Protein AF-A0A924KKC7-F1 (afdb_monomer)

Secondary structure (DSSP, 8-state):
-TTSHHHHHHHTTS------TTSTTHHHHHHHHT--SSS-EEEE-TTS-EEEEE-SSS-HHHHHHHHHHHHH-SS-HHHHHHHHH-SSHHHHHT--HHHHHHHHTS-GGGSTTSSS-GGGHHHHHHHHHHHS-TTSHHHHHHHHHHHHHHHHHHT-S---HHHHHHHHHHHHH-HHHHHHTHHHHHHSHHHHHHHHS-TT-HHHHHHHHHHHHHHHHHHH-TTS-HHHHHHHHHHHHHGGGTTSPPPTTSPPPHHHHHHHHHHHHHHHHH---HHHHHHHHHHHHHHHHHTT-HHHHHHHHHHHGGG-SSTHHHHHHHHHHHHHTT-HHHHHHHHHHHHHT--SHHHHHHHHHHHHHHHHHH-TT-HHHHHHHHHHHHHT---SGGGGSHHHHHHHHHHHHHHHHHHHHHT-HHHHHHHHHHHHHHHTTS-TT-HHHHHHHTSS--TT---

Sequence (451 aa):
MFNRPDFIEKSKAFVPVYLDGDTPGAQKLGAQFKVRGYPTTILFKPDGTELTRLPGEVDAVQYMQLLTQGLASTQPIKETLIRALAQDPGVAAALNEAAWRMLAFYSWEIDEGQLVPKKELASTLQQLAQKCPAQFQEPAARLMLKAASLTAQEKAPGLDKGRALAEVQNVLADTGRSRQNADMVSYSGNDIIGILTDKGSPARSALLASWQTALDRLAADASLSQGDRLAAVQAKANLREIDGPLDPKAAHEPALVAVVREAANRADKTITDKYERQSVIPNAAHMLSGVGLLDESDAMLKAELPKSVSPYYHMLVLASNAKKRGDAAASLDWAEKAYAGSVGPATRMQWGSGYVAKLVELSPKDNARIEKAAAQVIGELEAAPETFYERNRRSLEKMGKQLGTWSQKNQQAPVLKKLTVQMDAVCAKLPEKDAAREACEGVFPKAGKKA

Solvent-accessible surface area (backbone atoms only — not comparable to full-atom values): 24442 Å² total; per-residue (Å²): 108,80,87,36,70,69,46,51,60,55,46,75,78,56,84,89,81,88,81,56,68,50,45,92,54,29,28,42,50,24,60,75,71,34,50,84,55,82,74,72,46,75,44,61,45,97,88,67,50,66,33,48,43,51,43,65,70,49,56,68,70,60,38,54,52,50,51,52,52,58,73,66,50,90,62,36,48,67,59,54,49,52,36,55,66,40,84,54,63,69,56,31,66,69,56,51,63,68,59,46,36,53,62,40,50,38,35,70,92,48,35,74,42,74,88,47,51,70,93,48,39,35,61,48,32,45,49,48,29,69,62,41,56,78,86,39,51,66,34,26,48,43,19,37,52,52,18,42,26,40,20,41,76,70,66,50,78,90,74,60,46,68,63,44,44,52,50,51,52,55,32,47,72,34,69,67,52,34,59,76,37,44,46,55,62,32,73,33,46,62,34,35,53,52,66,56,30,57,84,93,35,72,64,32,55,53,50,48,54,42,50,46,54,41,27,54,51,47,43,65,40,80,90,50,52,73,58,57,19,47,39,14,49,45,33,54,63,54,55,72,38,64,86,42,82,69,62,91,83,59,81,67,60,66,71,59,45,48,52,48,50,50,53,31,52,47,51,66,73,67,56,78,55,59,68,59,38,62,64,38,50,49,53,34,28,48,46,27,45,74,55,72,35,44,67,63,18,44,50,54,39,62,71,39,43,91,70,41,86,63,39,27,61,34,27,46,51,47,12,51,47,26,45,75,73,68,35,51,66,56,16,50,52,28,27,48,51,17,27,70,65,40,68,45,67,42,48,28,42,45,37,34,34,50,35,38,51,48,38,54,71,69,42,64,81,46,57,67,61,43,48,50,49,48,47,48,50,57,69,68,57,64,62,47,61,43,56,42,22,58,71,35,32,55,30,46,41,52,38,25,52,50,51,51,54,48,21,68,76,66,72,33,57,71,58,53,51,52,50,43,54,57,46,48,63,41,31,68,63,32,60,91,89,38,71,30,27,56,50,48,63,59,26,43,81,60,91,86,63,83,132

Radius of gyration: 23.86 Å; Cα contacts (8 Å, |Δi|>4): 576; chains: 1; bounding box: 61×54×62 Å

Structure (mmCIF, N/CA/C/O backbone):
data_AF-A0A924KKC7-F1
#
_entry.id   AF-A0A924KKC7-F1
#
loop_
_atom_site.group_PDB
_atom_site.id
_atom_site.type_symbol
_atom_site.label_atom_id
_atom_site.label_alt_id
_atom_site.label_comp_id
_atom_site.label_asym_id
_atom_site.label_entity_id
_atom_site.label_seq_id
_atom_site.pdbx_PDB_ins_code
_atom_site.Cartn_x
_atom_site.Cartn_y
_atom_site.Cartn_z
_atom_site.occupancy
_atom_site.B_iso_or_equiv
_atom_site.auth_seq_id
_atom_site.auth_comp_id
_atom_site.auth_asym_id
_atom_site.auth_atom_id
_atom_site.pdbx_PDB_model_num
ATOM 1 N N . MET A 1 1 ? -6.724 -10.969 -11.802 1.00 78.06 1 MET A N 1
ATOM 2 C CA . MET A 1 1 ? -5.528 -11.684 -12.305 1.00 78.06 1 MET A CA 1
ATOM 3 C C . MET A 1 1 ? -5.721 -13.203 -12.287 1.00 78.06 1 MET A C 1
ATOM 5 O O . MET A 1 1 ? -5.762 -13.782 -13.360 1.00 78.06 1 MET A O 1
ATOM 9 N N . PHE A 1 2 ? -5.945 -13.832 -11.129 1.00 82.81 2 PHE A N 1
ATOM 10 C CA . PHE A 1 2 ? -6.000 -15.301 -10.988 1.00 82.81 2 PHE A CA 1
ATOM 11 C C . PHE A 1 2 ? -7.106 -16.036 -11.774 1.00 82.81 2 PHE A C 1
ATOM 13 O O . PHE A 1 2 ? -6.952 -17.212 -12.077 1.00 82.81 2 PHE A O 1
ATOM 20 N N . ASN A 1 3 ? -8.186 -15.347 -12.161 1.00 83.00 3 ASN A N 1
ATOM 21 C CA . ASN A 1 3 ? -9.272 -15.924 -12.970 1.00 83.00 3 ASN A CA 1
ATOM 22 C C . ASN A 1 3 ? -9.023 -15.837 -14.488 1.00 83.00 3 ASN A C 1
ATOM 24 O O . ASN A 1 3 ? -9.899 -16.191 -15.276 1.00 83.00 3 ASN A O 1
ATOM 28 N N . ARG A 1 4 ? -7.874 -15.306 -14.927 1.00 86.06 4 ARG A N 1
ATOM 29 C CA . ARG A 1 4 ? -7.575 -15.185 -16.357 1.00 86.06 4 ARG A CA 1
ATOM 30 C C . ARG A 1 4 ? -7.207 -16.552 -16.953 1.00 86.06 4 ARG A C 1
ATOM 32 O O . ARG A 1 4 ? -6.468 -17.297 -16.307 1.00 86.06 4 ARG A O 1
ATOM 39 N N . PRO A 1 5 ? -7.626 -16.859 -18.195 1.00 90.44 5 PRO A N 1
ATOM 40 C CA . PRO A 1 5 ? -7.289 -18.128 -18.843 1.00 90.44 5 PRO A CA 1
ATOM 41 C C . PRO A 1 5 ? -5.783 -18.396 -18.948 1.00 90.44 5 PRO A C 1
ATOM 43 O O . PRO A 1 5 ? -5.345 -19.523 -18.740 1.00 90.44 5 PRO A O 1
ATOM 46 N N . ASP A 1 6 ? -4.981 -17.365 -19.223 1.00 89.69 6 ASP A N 1
ATOM 47 C CA . ASP A 1 6 ? -3.523 -17.480 -19.329 1.00 89.69 6 ASP A CA 1
ATOM 48 C C . ASP A 1 6 ? -2.849 -17.766 -17.979 1.00 89.69 6 ASP A C 1
ATOM 50 O O . ASP A 1 6 ? -1.917 -18.569 -17.918 1.00 89.69 6 ASP A O 1
ATOM 54 N N . PHE A 1 7 ? -3.342 -17.174 -16.885 1.00 91.31 7 PHE A N 1
ATOM 55 C CA . PHE A 1 7 ? -2.901 -17.524 -15.535 1.00 91.31 7 PHE A CA 1
ATOM 56 C C . PHE A 1 7 ? -3.268 -18.968 -15.192 1.00 91.31 7 PHE A C 1
ATOM 58 O O . PHE A 1 7 ? -2.415 -19.716 -14.720 1.00 91.31 7 PHE A O 1
ATOM 65 N N . ILE A 1 8 ? -4.515 -19.371 -15.459 1.00 92.19 8 ILE A N 1
ATOM 66 C CA . ILE A 1 8 ? -4.996 -20.732 -15.188 1.00 92.19 8 ILE A CA 1
ATOM 67 C C . ILE A 1 8 ? -4.141 -21.756 -15.939 1.00 92.19 8 ILE A C 1
ATOM 69 O O . ILE A 1 8 ? -3.678 -22.722 -15.333 1.00 92.19 8 ILE A O 1
ATOM 73 N N . GLU A 1 9 ? -3.864 -21.527 -17.223 1.00 92.38 9 GLU A N 1
ATOM 74 C CA . GLU A 1 9 ? -2.993 -22.410 -17.997 1.00 92.38 9 GLU A CA 1
ATOM 75 C C . GLU A 1 9 ? -1.584 -22.477 -17.403 1.00 92.38 9 GLU A C 1
ATOM 77 O O . GLU A 1 9 ? -1.054 -23.564 -17.170 1.00 92.38 9 GLU A O 1
ATOM 82 N N . LYS A 1 10 ? -0.991 -21.322 -17.078 1.00 91.00 10 LYS A N 1
ATOM 83 C CA . LYS A 1 10 ? 0.356 -21.265 -16.502 1.00 91.00 10 LYS A CA 1
ATOM 84 C C . LYS A 1 10 ? 0.432 -21.930 -15.129 1.00 91.00 10 LYS A C 1
ATOM 86 O O . LYS A 1 10 ? 1.461 -22.520 -14.801 1.00 91.00 10 LYS A O 1
ATOM 91 N N . SER A 1 11 ? -0.645 -21.865 -14.347 1.00 92.31 11 SER A N 1
ATOM 92 C CA . SER A 1 11 ? -0.720 -22.450 -13.007 1.00 92.31 11 SER A CA 1
ATOM 93 C C . SER A 1 11 ? -0.543 -23.964 -12.985 1.00 92.31 11 SER A C 1
ATOM 95 O O . SER A 1 11 ? -0.108 -24.496 -11.975 1.00 92.31 11 SER A O 1
ATOM 97 N N . LYS A 1 12 ? -0.733 -24.655 -14.117 1.00 93.31 12 LYS A N 1
ATOM 98 C CA . LYS A 1 12 ? -0.432 -26.090 -14.250 1.00 93.31 12 LYS A CA 1
ATOM 99 C C . LYS A 1 12 ? 1.057 -26.424 -14.090 1.00 93.31 12 LYS A C 1
ATOM 101 O O . LYS A 1 12 ? 1.393 -27.581 -13.860 1.00 93.31 12 LYS A O 1
ATOM 106 N N . ALA A 1 13 ? 1.946 -25.438 -14.223 1.00 92.38 13 ALA A N 1
ATOM 107 C CA . ALA A 1 13 ? 3.392 -25.613 -14.096 1.00 92.38 13 ALA A CA 1
ATOM 108 C C . ALA A 1 13 ? 3.913 -25.469 -12.652 1.00 92.38 13 ALA A C 1
ATOM 110 O O . ALA A 1 13 ? 5.114 -25.611 -12.429 1.00 92.38 13 ALA A O 1
ATOM 111 N N . PHE A 1 14 ? 3.054 -25.156 -11.678 1.00 93.06 14 PHE A N 1
ATOM 112 C CA . PHE A 1 14 ? 3.446 -24.981 -10.278 1.00 93.06 14 PHE A CA 1
ATOM 113 C C . PHE A 1 14 ? 2.324 -25.394 -9.318 1.00 93.06 14 PHE A C 1
ATOM 115 O O . PHE A 1 14 ? 1.193 -25.634 -9.725 1.00 93.06 14 PHE A O 1
ATOM 122 N N . VAL A 1 15 ? 2.631 -25.484 -8.022 1.00 94.50 15 VAL A N 1
ATOM 123 C CA . VAL A 1 15 ? 1.626 -25.743 -6.981 1.00 94.50 15 VAL A CA 1
ATOM 124 C C . VAL A 1 15 ? 1.204 -24.404 -6.366 1.00 94.50 15 VAL A C 1
ATOM 126 O O . VAL A 1 15 ? 2.007 -23.801 -5.650 1.00 94.50 15 VAL A O 1
ATOM 129 N N . PRO A 1 16 ? -0.012 -23.892 -6.639 1.00 92.81 16 PRO A N 1
ATOM 130 C CA . PRO A 1 16 ? -0.482 -22.662 -6.018 1.00 92.81 16 PRO A CA 1
ATOM 131 C C . PRO A 1 16 ? -0.823 -22.911 -4.544 1.00 92.81 16 PRO A C 1
ATOM 133 O O . PRO A 1 16 ? -1.659 -23.753 -4.223 1.00 92.81 16 PRO A O 1
ATOM 136 N N . VAL A 1 17 ? -0.204 -22.143 -3.647 1.00 92.44 17 VAL A N 1
ATOM 137 C CA . VAL A 1 17 ? -0.531 -22.134 -2.215 1.00 92.44 17 VAL A CA 1
ATOM 138 C C . VAL A 1 17 ? -1.137 -20.780 -1.873 1.00 92.44 17 VAL A C 1
ATOM 140 O O . VAL A 1 17 ? -0.478 -19.748 -1.990 1.00 92.44 17 VAL A O 1
ATOM 143 N N . TYR A 1 18 ? -2.405 -20.783 -1.469 1.00 91.44 18 TYR A N 1
ATOM 144 C CA . TYR A 1 18 ? -3.111 -19.582 -1.034 1.00 91.44 18 TYR A CA 1
ATOM 145 C C . TYR A 1 18 ? -3.027 -19.441 0.487 1.00 91.44 18 TYR A C 1
ATOM 147 O O . TYR A 1 18 ? -3.380 -20.368 1.215 1.00 91.44 18 TYR A O 1
ATOM 155 N N . LEU A 1 19 ? -2.577 -18.275 0.955 1.00 91.31 19 LEU A N 1
ATOM 156 C CA . LEU A 1 19 ? -2.522 -17.926 2.370 1.00 91.31 19 LEU A CA 1
ATOM 157 C C . LEU A 1 19 ? -3.338 -16.656 2.614 1.00 91.31 19 LEU A C 1
ATOM 159 O O . LEU A 1 19 ? -2.896 -15.550 2.304 1.00 91.31 19 LEU A O 1
ATOM 163 N N . ASP A 1 20 ? -4.527 -16.826 3.182 1.00 91.25 20 ASP A N 1
ATOM 164 C CA . ASP A 1 20 ? -5.341 -15.716 3.668 1.00 91.25 20 ASP A CA 1
ATOM 165 C C . ASP A 1 20 ? -4.805 -15.251 5.030 1.00 91.25 20 ASP A C 1
ATOM 167 O O . ASP A 1 20 ? -4.638 -16.060 5.946 1.00 91.25 20 ASP A O 1
ATOM 171 N N . GLY A 1 21 ? -4.564 -13.946 5.178 1.00 89.19 21 GLY A N 1
ATOM 172 C CA . GLY A 1 21 ? -4.075 -13.324 6.409 1.00 89.19 21 GLY A CA 1
ATOM 173 C C . GLY A 1 21 ? -5.001 -13.481 7.624 1.00 89.19 21 GLY A C 1
ATOM 174 O O . GLY A 1 21 ? -4.574 -13.178 8.741 1.00 89.19 21 GLY A O 1
ATOM 175 N N . ASP A 1 22 ? -6.238 -13.931 7.419 1.00 90.50 22 ASP A N 1
ATOM 176 C CA . ASP A 1 22 ? -7.229 -14.222 8.455 1.00 90.50 22 ASP A CA 1
ATOM 177 C C . ASP A 1 22 ? -7.339 -15.718 8.816 1.00 90.50 22 ASP A C 1
ATOM 179 O O . ASP A 1 22 ? -8.057 -16.068 9.752 1.00 90.50 22 ASP A O 1
ATOM 183 N N . THR A 1 23 ? -6.609 -16.614 8.141 1.00 90.75 23 THR A N 1
ATOM 184 C CA . THR A 1 23 ? -6.574 -18.042 8.517 1.00 90.75 23 THR A CA 1
ATOM 185 C C . THR A 1 23 ? -5.688 -18.313 9.745 1.00 90.75 23 THR A C 1
ATOM 187 O O . THR A 1 23 ? -4.736 -17.563 10.000 1.00 90.75 23 THR A O 1
ATOM 190 N N . PRO A 1 24 ? -5.958 -19.387 10.520 1.00 87.50 24 PRO A N 1
ATOM 191 C CA . PRO A 1 24 ? -5.119 -19.775 11.656 1.00 87.50 24 PRO A CA 1
ATOM 192 C C . PRO A 1 24 ? -3.639 -19.906 11.270 1.00 87.50 24 PRO A C 1
ATOM 194 O O . PRO A 1 24 ? -3.294 -20.505 10.253 1.00 87.50 24 PRO A O 1
ATOM 197 N N . GLY A 1 25 ? -2.748 -19.315 12.069 1.00 87.69 25 GLY A N 1
ATOM 198 C CA . GLY A 1 25 ? -1.301 -19.322 11.824 1.00 87.69 25 GLY A CA 1
ATOM 199 C C . GLY A 1 25 ? -0.798 -18.374 10.722 1.00 87.69 25 GLY A C 1
ATOM 200 O O . GLY A 1 25 ? 0.418 -18.197 10.598 1.00 87.69 25 GLY A O 1
ATOM 201 N N . ALA A 1 26 ? -1.672 -17.701 9.963 1.00 91.00 26 ALA A N 1
ATOM 202 C CA . ALA A 1 26 ? -1.257 -16.884 8.820 1.00 91.00 26 ALA A CA 1
ATOM 203 C C . ALA A 1 26 ? -0.342 -15.713 9.191 1.00 91.00 26 ALA A C 1
ATOM 205 O O . ALA A 1 26 ? 0.631 -15.446 8.491 1.00 91.00 26 ALA A O 1
ATOM 206 N N . GLN A 1 27 ? -0.589 -15.044 10.321 1.00 89.69 27 GLN A N 1
ATOM 207 C CA . GLN A 1 27 ? 0.278 -13.952 10.780 1.00 89.69 27 GLN A CA 1
ATOM 208 C C . GLN A 1 27 ? 1.684 -14.448 11.156 1.00 89.69 27 GLN A C 1
ATOM 210 O O . GLN A 1 27 ? 2.673 -13.759 10.903 1.00 89.69 27 GLN A O 1
ATOM 215 N N . LYS A 1 28 ? 1.796 -15.665 11.704 1.00 90.00 28 LYS A N 1
ATOM 216 C CA . LYS A 1 28 ? 3.085 -16.298 12.016 1.00 90.00 28 LYS A CA 1
ATOM 217 C C . LYS A 1 28 ? 3.841 -16.679 10.741 1.00 90.00 28 LYS A C 1
ATOM 219 O O . LYS A 1 28 ? 5.037 -16.413 10.643 1.00 90.00 28 LYS A O 1
ATOM 224 N N . LEU A 1 29 ? 3.141 -17.224 9.744 1.00 91.25 29 LEU A N 1
ATOM 225 C CA . LEU A 1 29 ? 3.712 -17.480 8.417 1.00 91.25 29 LEU A CA 1
ATOM 226 C C . LEU A 1 29 ? 4.135 -16.178 7.722 1.00 91.25 29 LEU A C 1
ATOM 228 O O . LEU A 1 29 ? 5.208 -16.127 7.127 1.00 91.25 29 LEU A O 1
ATOM 232 N N . GLY A 1 30 ? 3.360 -15.099 7.868 1.00 90.62 30 GLY A N 1
ATOM 233 C CA . GLY A 1 30 ? 3.738 -13.765 7.402 1.00 90.62 30 GLY A CA 1
ATOM 234 C C . GLY A 1 30 ? 5.070 -13.296 7.996 1.00 90.62 30 GLY A C 1
ATOM 235 O O . GLY A 1 30 ? 5.938 -12.828 7.262 1.00 90.62 30 GLY A O 1
ATOM 236 N N . ALA A 1 31 ? 5.296 -13.509 9.296 1.00 90.19 31 ALA A N 1
ATOM 237 C CA . ALA A 1 31 ? 6.583 -13.207 9.929 1.00 90.19 31 ALA A CA 1
ATOM 238 C C . ALA A 1 31 ? 7.732 -14.089 9.410 1.00 90.19 31 ALA A C 1
ATOM 240 O O . ALA A 1 31 ? 8.849 -13.596 9.219 1.00 90.19 31 ALA A O 1
ATOM 241 N N . GLN A 1 32 ? 7.466 -15.380 9.182 1.00 91.62 32 GLN A N 1
ATOM 242 C CA . GLN A 1 32 ? 8.445 -16.335 8.656 1.00 91.62 32 GLN A CA 1
ATOM 243 C C . GLN A 1 32 ? 8.892 -15.960 7.239 1.00 91.62 32 GLN A C 1
ATOM 245 O O . GLN A 1 32 ? 10.090 -15.915 6.970 1.00 91.62 32 GLN A O 1
ATOM 250 N N . PHE A 1 33 ? 7.945 -15.651 6.354 1.00 91.88 33 PHE A N 1
ATOM 251 C CA . PHE A 1 33 ? 8.219 -15.304 4.958 1.00 91.88 33 PHE A CA 1
ATOM 252 C C . PHE A 1 33 ? 8.479 -13.811 4.731 1.00 91.88 33 PHE A C 1
ATOM 254 O O . PHE A 1 33 ? 8.673 -13.398 3.591 1.00 91.88 33 PHE A O 1
ATOM 261 N N . LYS A 1 34 ? 8.509 -12.993 5.791 1.00 91.75 34 LYS A N 1
ATOM 262 C CA . LYS A 1 34 ? 8.706 -11.535 5.704 1.00 91.75 34 LYS A CA 1
ATOM 263 C C . LYS A 1 34 ? 7.669 -10.868 4.794 1.00 91.75 34 LYS A C 1
ATOM 265 O O . LYS A 1 34 ? 8.010 -10.113 3.893 1.00 91.75 34 LYS A O 1
ATOM 270 N N . VAL A 1 35 ? 6.395 -11.177 5.022 1.00 89.25 35 VAL A N 1
ATOM 271 C CA . VAL A 1 35 ? 5.255 -10.648 4.267 1.00 89.25 35 VAL A CA 1
ATOM 272 C C . VAL A 1 35 ? 4.462 -9.683 5.138 1.00 89.25 35 VAL A C 1
ATOM 274 O O . VAL A 1 35 ? 3.950 -10.053 6.196 1.00 89.25 35 VAL A O 1
ATOM 277 N N . ARG A 1 36 ? 4.324 -8.439 4.670 1.00 82.38 36 ARG A N 1
ATOM 278 C CA . ARG A 1 36 ? 3.494 -7.408 5.321 1.00 82.38 36 ARG A CA 1
ATOM 279 C C . ARG A 1 36 ? 2.476 -6.738 4.408 1.00 82.38 36 ARG A C 1
ATOM 281 O O . ARG A 1 36 ? 1.474 -6.235 4.917 1.00 82.38 36 ARG A O 1
ATOM 288 N N . GLY A 1 37 ? 2.732 -6.723 3.102 1.00 79.94 37 GLY A N 1
ATOM 289 C CA . GLY A 1 37 ? 1.838 -6.174 2.087 1.00 79.94 37 GLY A CA 1
ATOM 290 C C . GLY A 1 37 ? 0.989 -7.255 1.422 1.00 79.94 37 GLY A C 1
ATOM 291 O O . GLY A 1 37 ? 1.374 -8.423 1.370 1.00 79.94 37 GLY A O 1
ATOM 292 N N . TYR A 1 38 ? -0.164 -6.856 0.892 1.00 80.88 38 TYR A N 1
ATOM 293 C CA . TYR A 1 38 ? -1.012 -7.720 0.076 1.00 80.88 38 TYR A CA 1
ATOM 294 C C . TYR A 1 38 ? -1.334 -7.027 -1.256 1.00 80.88 38 TYR A C 1
ATOM 296 O O . TYR A 1 38 ? -1.597 -5.824 -1.241 1.00 80.88 38 TYR A O 1
ATOM 304 N N . PRO A 1 39 ? -1.389 -7.775 -2.371 1.00 87.62 39 PRO A N 1
ATOM 305 C CA . PRO A 1 39 ? -0.935 -9.162 -2.497 1.00 87.62 39 PRO A CA 1
ATOM 306 C C . PRO A 1 39 ? 0.603 -9.262 -2.441 1.00 87.62 39 PRO A C 1
ATOM 308 O O . PRO A 1 39 ? 1.300 -8.378 -2.922 1.00 87.62 39 PRO A O 1
ATOM 311 N N . THR A 1 40 ? 1.128 -10.363 -1.895 1.00 91.06 40 THR A N 1
ATOM 312 C CA . THR A 1 40 ? 2.541 -10.755 -2.047 1.00 91.06 40 THR A CA 1
ATOM 313 C C . THR A 1 40 ? 2.577 -12.127 -2.706 1.00 91.06 40 THR A C 1
ATOM 315 O O . THR A 1 40 ? 1.945 -13.054 -2.204 1.00 91.06 40 THR A O 1
ATOM 318 N N . THR A 1 41 ? 3.295 -12.271 -3.822 1.00 93.94 41 THR A N 1
ATOM 319 C CA . THR A 1 41 ? 3.515 -13.580 -4.459 1.00 93.94 41 THR A CA 1
ATOM 320 C C . THR A 1 41 ? 4.984 -13.952 -4.359 1.00 93.94 41 THR A C 1
ATOM 322 O O . THR A 1 41 ? 5.840 -13.180 -4.783 1.00 93.94 41 THR A O 1
ATOM 325 N N . ILE A 1 42 ? 5.269 -15.143 -3.839 1.00 95.00 42 ILE A N 1
ATOM 326 C CA . ILE A 1 42 ? 6.626 -15.669 -3.695 1.00 95.00 42 ILE A CA 1
ATOM 327 C C . ILE A 1 42 ? 6.714 -16.982 -4.469 1.00 95.00 42 ILE A C 1
ATOM 329 O O . ILE A 1 42 ? 5.847 -17.844 -4.329 1.00 95.00 42 ILE A O 1
ATOM 333 N N . LEU A 1 43 ? 7.750 -17.128 -5.292 1.00 95.81 43 LEU A N 1
ATOM 334 C CA . LEU A 1 43 ? 8.054 -18.376 -5.982 1.00 95.81 43 LEU A CA 1
ATOM 335 C C . LEU A 1 43 ? 9.127 -19.135 -5.208 1.00 95.81 43 LEU A C 1
ATOM 337 O O . LEU A 1 43 ? 10.157 -18.563 -4.853 1.00 95.81 43 LEU A O 1
ATOM 341 N N . PHE A 1 44 ? 8.905 -20.429 -5.002 1.00 95.50 44 PHE A N 1
ATOM 342 C CA . PHE A 1 44 ? 9.846 -21.334 -4.349 1.00 95.50 44 PHE A CA 1
ATOM 343 C C . PHE A 1 44 ? 10.203 -22.500 -5.270 1.00 95.50 44 PHE A C 1
ATOM 345 O O . PHE A 1 44 ? 9.378 -22.951 -6.069 1.00 95.50 44 PHE A O 1
ATOM 352 N N . LYS A 1 45 ? 11.421 -23.023 -5.122 1.00 93.38 45 LYS A N 1
ATOM 353 C CA . LYS A 1 45 ? 11.764 -24.377 -5.574 1.00 93.38 45 LYS A CA 1
ATOM 354 C C . LYS A 1 45 ? 11.081 -25.416 -4.666 1.00 93.38 45 LYS A C 1
ATOM 356 O O . LYS A 1 45 ? 10.774 -25.101 -3.515 1.00 93.38 45 LYS A O 1
ATOM 361 N N . PRO A 1 46 ? 10.902 -26.672 -5.125 1.00 92.12 46 PRO A N 1
ATOM 362 C CA . PRO A 1 46 ? 10.342 -27.743 -4.293 1.00 92.12 46 PRO A CA 1
ATOM 363 C C . PRO A 1 46 ? 11.113 -28.018 -2.991 1.00 92.12 46 PRO A C 1
ATOM 365 O O . PRO A 1 46 ? 10.536 -28.537 -2.044 1.00 92.12 46 PRO A O 1
ATOM 368 N N . ASP A 1 47 ? 12.399 -27.658 -2.930 1.00 93.50 47 ASP A N 1
ATOM 369 C CA . ASP A 1 47 ? 13.249 -27.787 -1.738 1.00 93.50 47 ASP A CA 1
ATOM 370 C C . ASP A 1 47 ? 13.076 -26.647 -0.711 1.00 93.50 47 ASP A C 1
ATOM 372 O O . ASP A 1 47 ? 13.743 -26.639 0.322 1.00 93.50 47 ASP A O 1
ATOM 376 N N . GLY A 1 48 ? 12.184 -25.685 -0.976 1.00 92.12 48 GLY A N 1
ATOM 377 C CA . GLY A 1 48 ? 11.930 -24.533 -0.110 1.00 92.12 48 GLY A CA 1
ATOM 378 C C . GLY A 1 48 ? 12.826 -23.321 -0.380 1.00 92.12 48 GLY A C 1
ATOM 379 O O . GLY A 1 48 ? 12.673 -22.299 0.289 1.00 92.12 48 GLY A O 1
ATOM 380 N N . THR A 1 49 ? 13.726 -23.377 -1.367 1.00 93.69 49 THR A N 1
ATOM 381 C CA . THR A 1 49 ? 14.539 -22.219 -1.765 1.00 93.69 49 THR A CA 1
ATOM 382 C C . THR A 1 49 ? 13.666 -21.144 -2.412 1.00 93.69 49 THR A C 1
ATOM 384 O O . THR A 1 49 ? 13.034 -21.390 -3.441 1.00 93.69 49 THR A O 1
ATOM 387 N N . GLU A 1 50 ? 13.660 -19.933 -1.851 1.00 94.69 50 GLU A N 1
ATOM 388 C CA . GLU A 1 50 ? 12.985 -18.769 -2.438 1.00 94.69 50 GLU A CA 1
ATOM 389 C C . GLU A 1 50 ? 13.670 -18.367 -3.757 1.00 94.69 50 GLU A C 1
ATOM 391 O O . GLU A 1 50 ? 14.858 -18.046 -3.782 1.00 94.69 50 GLU A O 1
ATOM 396 N N . LEU A 1 51 ? 12.927 -18.396 -4.865 1.00 95.44 51 LEU A N 1
ATOM 397 C CA . LEU A 1 51 ? 13.409 -18.001 -6.189 1.00 95.44 51 LEU A CA 1
ATOM 398 C C . LEU A 1 51 ? 13.315 -16.494 -6.391 1.00 95.44 51 LEU A C 1
ATOM 400 O O . LEU A 1 51 ? 14.292 -15.867 -6.790 1.00 95.44 51 LEU A O 1
ATOM 404 N N . THR A 1 52 ? 12.131 -15.925 -6.174 1.00 96.25 52 THR A N 1
ATOM 405 C CA . THR A 1 52 ? 11.849 -14.502 -6.389 1.00 96.25 52 THR A CA 1
ATOM 406 C C . THR A 1 52 ? 10.497 -14.117 -5.783 1.00 96.25 52 THR A C 1
ATOM 408 O O . THR A 1 52 ? 9.666 -14.982 -5.495 1.00 96.25 52 THR A O 1
ATOM 411 N N . ARG A 1 53 ? 10.257 -12.812 -5.650 1.00 95.94 53 ARG A N 1
ATOM 412 C CA . ARG A 1 53 ? 8.973 -12.206 -5.288 1.00 95.94 53 ARG A CA 1
ATOM 413 C C . ARG A 1 53 ? 8.450 -11.440 -6.496 1.00 95.94 53 ARG A C 1
ATOM 415 O O . ARG A 1 53 ? 9.207 -10.690 -7.114 1.00 95.94 53 ARG A O 1
ATOM 422 N N . LEU A 1 54 ? 7.193 -11.681 -6.863 1.00 94.88 54 LEU A N 1
ATOM 423 C CA . LEU A 1 54 ? 6.574 -11.067 -8.038 1.00 94.88 54 LEU A CA 1
ATOM 424 C C . LEU A 1 54 ? 5.794 -9.804 -7.647 1.00 94.88 54 LEU A C 1
ATOM 426 O O . LEU A 1 54 ? 5.031 -9.852 -6.675 1.00 94.88 54 LEU A O 1
ATOM 430 N N . PRO A 1 55 ? 5.935 -8.708 -8.416 1.00 92.75 55 PRO A N 1
ATOM 431 C CA . PRO A 1 55 ? 5.308 -7.428 -8.111 1.00 92.75 55 PRO A CA 1
ATOM 432 C C . PRO A 1 55 ? 3.798 -7.522 -8.312 1.00 92.75 55 PRO A C 1
ATOM 434 O O . PRO A 1 55 ? 3.331 -7.895 -9.385 1.00 92.75 55 PRO A O 1
ATOM 437 N N . GLY A 1 56 ? 3.028 -7.214 -7.271 1.00 90.31 56 GLY A N 1
ATOM 438 C CA . GLY A 1 56 ? 1.565 -7.227 -7.325 1.00 90.31 56 GLY A CA 1
ATOM 439 C C . GLY A 1 56 ? 0.967 -5.963 -7.945 1.00 90.31 56 GLY A C 1
ATOM 440 O O . GLY A 1 56 ? -0.212 -5.956 -8.282 1.00 90.31 56 GLY A O 1
ATOM 441 N N . GLU A 1 57 ? 1.773 -4.910 -8.070 1.00 90.44 57 GLU A N 1
ATOM 442 C CA . GLU A 1 57 ? 1.391 -3.576 -8.530 1.00 90.44 57 GLU A CA 1
ATOM 443 C C . GLU A 1 57 ? 1.391 -3.411 -10.055 1.00 90.44 57 GLU A C 1
ATOM 445 O O . GLU A 1 57 ? 0.818 -2.452 -10.565 1.00 90.44 57 GLU A O 1
ATOM 450 N N . VAL A 1 58 ? 2.045 -4.318 -10.786 1.00 94.25 58 VAL A N 1
ATOM 451 C CA . VAL A 1 58 ? 2.115 -4.243 -12.251 1.00 94.25 58 VAL A CA 1
ATOM 452 C C . VAL A 1 58 ? 0.836 -4.768 -12.895 1.00 94.25 58 VAL A C 1
ATOM 454 O O . VAL A 1 58 ? 0.140 -5.623 -12.342 1.00 94.25 58 VAL A O 1
ATOM 457 N N . ASP A 1 59 ? 0.558 -4.308 -14.116 1.00 92.38 59 ASP A N 1
ATOM 458 C CA . ASP A 1 59 ? -0.601 -4.784 -14.862 1.00 92.38 59 ASP A CA 1
ATOM 459 C C . ASP A 1 59 ? -0.512 -6.286 -15.184 1.00 92.38 59 ASP A C 1
ATOM 461 O O . ASP A 1 59 ? 0.552 -6.914 -15.166 1.00 92.38 59 ASP A O 1
ATOM 465 N N . ALA A 1 60 ? -1.659 -6.876 -15.516 1.00 90.12 60 ALA A N 1
ATOM 466 C CA . ALA A 1 60 ? -1.775 -8.318 -15.688 1.00 90.12 60 ALA A CA 1
ATOM 467 C C . ALA A 1 60 ? -0.853 -8.897 -16.777 1.00 90.12 60 ALA A C 1
ATOM 469 O O . ALA A 1 60 ? -0.375 -10.019 -16.614 1.00 90.12 60 ALA A O 1
ATOM 470 N N . VAL A 1 61 ? -0.592 -8.175 -17.874 1.00 91.00 61 VAL A N 1
ATOM 471 C CA . VAL A 1 61 ? 0.295 -8.664 -18.943 1.00 91.00 61 VAL A CA 1
ATOM 472 C C . VAL A 1 61 ? 1.730 -8.717 -18.434 1.00 91.00 61 VAL A C 1
ATOM 474 O O . VAL A 1 61 ? 2.394 -9.749 -18.563 1.00 91.00 61 VAL A O 1
ATOM 477 N N . GLN A 1 62 ? 2.179 -7.638 -17.794 1.00 93.44 62 GLN A N 1
ATOM 478 C CA . GLN A 1 62 ? 3.508 -7.560 -17.198 1.00 93.44 62 GLN A CA 1
ATOM 479 C C . GLN A 1 62 ? 3.696 -8.630 -16.112 1.00 93.44 62 GLN A C 1
ATOM 481 O O . GLN A 1 62 ? 4.713 -9.327 -16.096 1.00 93.44 62 GLN A O 1
ATOM 486 N N . TYR A 1 63 ? 2.691 -8.834 -15.255 1.00 94.50 63 TYR A N 1
ATOM 487 C CA . TYR A 1 63 ? 2.713 -9.881 -14.234 1.00 94.50 63 TYR A CA 1
ATOM 488 C C . TYR A 1 63 ? 2.923 -11.273 -14.848 1.00 94.50 63 TYR A C 1
ATOM 490 O O . TYR A 1 63 ? 3.769 -12.038 -14.387 1.00 94.50 63 TYR A O 1
ATOM 498 N N . MET A 1 64 ? 2.195 -11.608 -15.920 1.00 94.00 64 MET A N 1
ATOM 499 C CA . MET A 1 64 ? 2.296 -12.920 -16.573 1.00 94.00 64 MET A CA 1
ATOM 500 C C . MET A 1 64 ? 3.660 -13.166 -17.230 1.00 94.00 64 MET A C 1
ATOM 502 O O . MET A 1 64 ? 4.165 -14.297 -17.219 1.00 94.00 64 MET A O 1
ATOM 506 N N . GLN A 1 65 ? 4.285 -12.117 -17.770 1.00 93.56 65 GLN A N 1
ATOM 507 C CA . GLN A 1 65 ? 5.649 -12.192 -18.294 1.00 93.56 65 GLN A CA 1
ATOM 508 C C . GLN A 1 65 ? 6.658 -12.471 -17.174 1.00 93.56 65 GLN A C 1
ATOM 510 O O . GLN A 1 65 ? 7.491 -13.368 -17.310 1.00 93.56 65 GLN A O 1
ATOM 515 N N . LEU A 1 66 ? 6.548 -11.761 -16.049 1.00 94.88 66 LEU A N 1
ATOM 516 C CA . LEU A 1 66 ? 7.431 -11.935 -14.892 1.00 94.88 66 LEU A CA 1
ATOM 517 C C . LEU A 1 66 ? 7.240 -13.293 -14.217 1.00 94.88 66 LEU A C 1
ATOM 519 O O . LEU A 1 66 ? 8.221 -13.940 -13.864 1.00 94.88 66 LEU A O 1
ATOM 523 N N . LEU A 1 67 ? 6.001 -13.778 -14.109 1.00 94.94 67 LEU A N 1
ATOM 524 C CA . LEU A 1 67 ? 5.715 -15.137 -13.652 1.00 94.94 67 LEU A CA 1
ATOM 525 C C . LEU A 1 67 ? 6.384 -16.171 -14.567 1.00 94.94 67 LEU A C 1
ATOM 527 O O . LEU A 1 67 ? 7.005 -17.115 -14.089 1.00 94.94 67 LEU A O 1
ATOM 531 N N . THR A 1 68 ? 6.301 -15.987 -15.887 1.00 94.00 68 THR A N 1
ATOM 532 C CA . THR A 1 68 ? 6.958 -16.885 -16.847 1.00 94.00 68 THR A CA 1
ATOM 533 C C . THR A 1 68 ? 8.475 -16.890 -16.690 1.00 94.00 68 THR A C 1
ATOM 535 O O . THR A 1 68 ? 9.067 -17.967 -16.693 1.00 94.00 68 THR A O 1
ATOM 538 N N . GLN A 1 69 ? 9.093 -15.723 -16.513 1.00 93.94 69 GLN A N 1
ATOM 539 C CA . GLN A 1 69 ? 10.535 -15.612 -16.280 1.00 93.94 69 GLN A CA 1
ATOM 540 C C . GLN A 1 69 ? 10.943 -16.213 -14.932 1.00 93.94 69 GLN A C 1
ATOM 542 O O . GLN A 1 69 ? 11.916 -16.958 -14.866 1.00 93.94 69 GLN A O 1
ATOM 547 N N . GLY A 1 70 ? 10.165 -15.964 -13.876 1.00 94.00 70 GLY A N 1
ATOM 548 C CA . GLY A 1 70 ? 10.391 -16.530 -12.549 1.00 94.00 70 GLY A CA 1
ATOM 549 C C . GLY A 1 70 ? 10.334 -18.058 -12.541 1.00 94.00 70 GLY A C 1
ATOM 550 O O . GLY A 1 70 ? 11.206 -18.693 -11.959 1.00 94.00 70 GLY A O 1
ATOM 551 N N . LEU A 1 71 ? 9.367 -18.652 -13.249 1.00 92.81 71 LEU A N 1
ATOM 552 C CA . LEU A 1 71 ? 9.249 -20.110 -13.393 1.00 92.81 71 LEU A CA 1
ATOM 553 C C . LEU A 1 71 ? 10.372 -20.727 -14.237 1.00 92.81 71 LEU A C 1
ATOM 555 O O . LEU A 1 71 ? 10.721 -21.885 -14.032 1.00 92.81 71 LEU A O 1
ATOM 559 N N . ALA A 1 72 ? 10.938 -19.971 -15.179 1.00 91.38 72 ALA A N 1
ATOM 560 C CA . ALA A 1 72 ? 12.092 -20.399 -15.967 1.00 91.38 72 ALA A CA 1
ATOM 561 C C . ALA A 1 72 ? 13.434 -20.179 -15.239 1.00 91.38 72 ALA A C 1
ATOM 563 O O . ALA A 1 72 ? 14.476 -20.604 -15.742 1.00 91.38 72 ALA A O 1
ATOM 564 N N . SER A 1 73 ? 13.436 -19.509 -14.080 1.00 88.56 73 SER A N 1
ATOM 565 C CA . SER A 1 73 ? 14.667 -19.183 -13.364 1.00 88.56 73 SER A CA 1
ATOM 566 C C . SER A 1 73 ? 15.299 -20.422 -12.737 1.00 88.56 73 SER A C 1
ATOM 568 O O . SER A 1 73 ? 14.678 -21.148 -11.962 1.00 88.56 73 SER A O 1
ATOM 570 N N . THR A 1 74 ? 16.581 -20.636 -13.018 1.00 83.38 74 THR A N 1
ATOM 571 C CA . THR A 1 74 ? 17.370 -21.729 -12.431 1.00 83.38 74 THR A CA 1
ATOM 572 C C . THR A 1 74 ? 18.084 -21.313 -11.140 1.00 83.38 74 THR A C 1
ATOM 574 O O . THR A 1 74 ? 18.453 -22.175 -10.332 1.00 83.38 74 THR A O 1
ATOM 577 N N . GLN A 1 75 ? 18.231 -20.004 -10.904 1.00 89.31 75 GLN A N 1
ATOM 578 C CA . GLN A 1 75 ? 18.941 -19.424 -9.759 1.00 89.31 75 GLN A CA 1
ATOM 579 C C . GLN A 1 75 ? 18.031 -18.501 -8.927 1.00 89.31 75 GLN A C 1
ATOM 581 O O . GLN A 1 75 ? 17.164 -17.822 -9.487 1.00 89.31 75 GLN A O 1
ATOM 586 N N . PRO A 1 76 ? 18.213 -18.457 -7.595 1.00 95.38 76 PRO A N 1
ATOM 587 C CA . PRO A 1 76 ? 17.569 -17.471 -6.734 1.00 95.38 76 PRO A CA 1
ATOM 588 C C . PRO A 1 76 ? 17.963 -16.036 -7.091 1.00 95.38 76 PRO A C 1
ATOM 590 O O . PRO A 1 76 ? 19.132 -15.746 -7.350 1.00 95.38 76 PRO A O 1
ATOM 593 N N . ILE A 1 77 ? 17.015 -15.105 -6.979 1.00 96.56 77 ILE A N 1
ATOM 594 C CA . ILE A 1 77 ? 17.233 -13.671 -7.218 1.00 96.56 77 ILE A CA 1
ATOM 595 C C . ILE A 1 77 ? 18.352 -13.087 -6.342 1.00 96.56 77 ILE A C 1
ATOM 597 O O . ILE A 1 77 ? 19.051 -12.162 -6.750 1.00 96.56 77 ILE A O 1
ATOM 601 N N . LYS A 1 78 ? 18.580 -13.671 -5.157 1.00 96.12 78 LYS A N 1
ATOM 602 C CA . LYS A 1 78 ? 19.682 -13.307 -4.261 1.00 96.12 78 LYS A CA 1
ATOM 603 C C . LYS A 1 78 ? 21.048 -13.482 -4.929 1.00 96.12 78 LYS A C 1
ATOM 605 O O . LYS A 1 78 ? 21.921 -12.636 -4.761 1.00 96.12 78 LYS A O 1
ATOM 610 N N . GLU A 1 79 ? 21.240 -14.545 -5.707 1.00 95.31 79 GLU A N 1
ATOM 611 C CA . GLU A 1 79 ? 22.487 -14.765 -6.447 1.00 95.31 79 GLU A CA 1
ATOM 612 C C . GLU A 1 79 ? 22.635 -13.759 -7.590 1.00 95.31 79 GLU A C 1
ATOM 614 O O . GLU A 1 79 ? 23.724 -13.226 -7.810 1.00 95.31 79 GLU A O 1
ATOM 619 N N . THR A 1 80 ? 21.536 -13.445 -8.283 1.00 95.56 80 THR A N 1
ATOM 620 C CA . THR A 1 80 ? 21.514 -12.404 -9.318 1.00 95.56 80 THR A CA 1
ATOM 621 C C . THR A 1 80 ? 21.893 -11.042 -8.742 1.00 95.56 80 THR A C 1
ATOM 623 O O . THR A 1 80 ? 22.710 -10.340 -9.334 1.00 95.56 80 THR A O 1
ATOM 626 N N . LEU A 1 81 ? 21.373 -10.695 -7.562 1.00 97.31 81 LEU A N 1
ATOM 627 C CA . LEU A 1 81 ? 21.709 -9.464 -6.850 1.00 97.31 81 LEU A CA 1
ATOM 628 C C . LEU A 1 81 ? 23.202 -9.395 -6.507 1.00 97.31 81 LEU A C 1
ATOM 630 O O . LEU A 1 81 ? 23.846 -8.386 -6.784 1.00 97.31 81 LEU A O 1
ATOM 634 N N . ILE A 1 82 ? 23.769 -10.474 -5.955 1.00 95.75 82 ILE A N 1
ATOM 635 C CA . ILE A 1 82 ? 25.200 -10.545 -5.620 1.00 95.75 82 ILE A CA 1
ATOM 636 C C . ILE A 1 82 ? 26.059 -10.314 -6.868 1.00 95.75 82 ILE A C 1
ATOM 638 O O . ILE A 1 82 ? 27.002 -9.527 -6.827 1.00 95.75 82 ILE A O 1
ATOM 642 N N . ARG A 1 83 ? 25.720 -10.959 -7.991 1.00 95.19 83 ARG A N 1
ATOM 643 C CA . ARG A 1 83 ? 26.443 -10.781 -9.261 1.00 95.19 83 ARG A CA 1
ATOM 644 C C . ARG A 1 83 ? 26.300 -9.363 -9.809 1.00 95.19 83 ARG A C 1
ATOM 646 O O . ARG A 1 83 ? 27.287 -8.790 -10.255 1.00 95.19 83 ARG A O 1
ATOM 653 N N . ALA A 1 84 ? 25.102 -8.783 -9.738 1.00 95.81 84 ALA A N 1
ATOM 654 C CA . ALA A 1 84 ? 24.840 -7.425 -10.207 1.00 95.81 84 ALA A CA 1
ATOM 655 C C . ALA A 1 84 ? 25.609 -6.370 -9.398 1.00 95.81 84 ALA A C 1
ATOM 657 O O . ALA A 1 84 ? 26.024 -5.356 -9.953 1.00 95.81 84 ALA A O 1
ATOM 658 N N . LEU A 1 85 ? 25.829 -6.612 -8.103 1.00 95.44 85 LEU A N 1
ATOM 659 C CA . LEU A 1 85 ? 26.564 -5.717 -7.204 1.00 95.44 85 LEU A CA 1
ATOM 660 C C . LEU A 1 85 ? 28.059 -6.038 -7.095 1.00 95.44 85 LEU A C 1
ATOM 662 O O . LEU A 1 85 ? 28.783 -5.314 -6.408 1.00 95.44 85 LEU A O 1
ATOM 666 N N . ALA A 1 86 ? 28.541 -7.080 -7.775 1.00 93.12 86 ALA A N 1
ATOM 667 C CA . ALA A 1 86 ? 29.948 -7.451 -7.757 1.00 93.12 86 ALA A CA 1
ATOM 668 C C . ALA A 1 86 ? 30.837 -6.264 -8.163 1.00 93.12 86 ALA A C 1
ATOM 670 O O . ALA A 1 86 ? 30.491 -5.461 -9.039 1.00 93.12 86 ALA A O 1
ATOM 671 N N . GLN A 1 87 ? 31.984 -6.135 -7.493 1.00 88.12 87 GLN A N 1
ATOM 672 C CA . GLN A 1 87 ? 32.959 -5.085 -7.800 1.00 88.12 87 GLN A CA 1
ATOM 673 C C . GLN A 1 87 ? 33.702 -5.373 -9.103 1.00 88.12 87 GLN A C 1
ATOM 675 O O . GLN A 1 87 ? 34.039 -4.435 -9.816 1.00 88.12 87 GLN A O 1
ATOM 680 N N . ASP A 1 88 ? 33.897 -6.654 -9.431 1.00 85.12 88 ASP A N 1
ATOM 681 C CA . ASP A 1 88 ? 34.413 -7.082 -10.727 1.00 85.12 88 ASP A CA 1
ATOM 682 C C . ASP A 1 88 ? 33.386 -6.759 -11.832 1.00 85.12 88 ASP A C 1
ATOM 684 O O . ASP A 1 88 ? 32.314 -7.382 -11.874 1.00 85.12 88 ASP A O 1
ATOM 688 N N . PRO A 1 89 ? 33.685 -5.811 -12.743 1.00 74.31 89 PRO A N 1
ATOM 689 C CA . PRO A 1 89 ? 32.771 -5.438 -13.816 1.00 74.31 89 PRO A CA 1
ATOM 690 C C . PRO A 1 89 ? 32.441 -6.607 -14.752 1.00 74.31 89 PRO A C 1
ATOM 692 O O . PRO A 1 89 ? 31.351 -6.627 -15.319 1.00 74.31 89 PRO A O 1
ATOM 695 N N . GLY A 1 90 ? 33.334 -7.596 -14.890 1.00 76.50 90 GLY A N 1
ATOM 696 C CA . GLY A 1 90 ? 33.121 -8.775 -15.732 1.00 76.50 90 GLY A CA 1
ATOM 697 C C . GLY A 1 90 ? 32.008 -9.691 -15.218 1.00 76.50 90 GLY A C 1
ATOM 698 O O . GLY A 1 90 ? 31.280 -10.286 -16.012 1.00 76.50 90 GLY A O 1
ATOM 699 N N . VAL A 1 91 ? 31.809 -9.752 -13.897 1.00 78.44 91 VAL A N 1
ATOM 700 C CA . VAL A 1 91 ? 30.752 -10.565 -13.270 1.00 78.44 91 VAL A CA 1
ATOM 701 C C . VAL A 1 91 ? 29.373 -9.944 -13.493 1.00 78.44 91 VAL A C 1
ATOM 703 O O . VAL A 1 91 ? 28.429 -10.652 -13.847 1.00 78.44 91 VAL A O 1
ATOM 706 N N . ALA A 1 92 ? 29.253 -8.623 -13.335 1.00 73.62 92 ALA A N 1
ATOM 707 C CA . ALA A 1 92 ? 28.007 -7.909 -13.606 1.00 73.62 92 ALA A CA 1
ATOM 708 C C . ALA A 1 92 ? 27.695 -7.858 -15.115 1.00 73.62 92 ALA A C 1
ATOM 710 O O . ALA A 1 92 ? 26.539 -8.018 -15.507 1.00 73.62 92 ALA A O 1
ATOM 711 N N . ALA A 1 93 ? 28.716 -7.703 -15.967 1.00 75.81 93 ALA A N 1
ATOM 712 C CA . ALA A 1 93 ? 28.571 -7.705 -17.426 1.00 75.81 93 ALA A CA 1
ATOM 713 C C . ALA A 1 93 ? 28.100 -9.056 -17.993 1.00 75.81 93 ALA A C 1
ATOM 715 O O . ALA A 1 93 ? 27.527 -9.096 -19.079 1.00 75.81 93 ALA A O 1
ATOM 716 N N . ALA A 1 94 ? 28.301 -10.156 -17.260 1.00 84.75 94 ALA A N 1
ATOM 717 C CA . ALA A 1 94 ? 27.809 -11.477 -17.645 1.00 84.75 94 ALA A CA 1
ATOM 718 C C . ALA A 1 94 ? 26.289 -11.654 -17.442 1.00 84.75 94 ALA A C 1
ATOM 720 O O . ALA A 1 94 ? 25.721 -12.641 -17.917 1.00 84.75 94 ALA A O 1
ATOM 721 N N . LEU A 1 95 ? 25.612 -10.738 -16.736 1.00 92.75 95 LEU A N 1
ATOM 722 C CA . LEU A 1 95 ? 24.159 -10.782 -16.581 1.00 92.75 95 LEU A CA 1
ATOM 723 C C . LEU A 1 95 ? 23.460 -10.320 -17.864 1.00 92.75 95 LEU A C 1
ATOM 725 O O . LEU A 1 95 ? 23.710 -9.229 -18.374 1.00 92.75 95 LEU A O 1
ATOM 729 N N . ASN A 1 96 ? 22.535 -11.145 -18.353 1.00 93.56 96 ASN A N 1
ATOM 730 C CA . ASN A 1 96 ? 21.698 -10.807 -19.500 1.00 93.56 96 ASN A CA 1
ATOM 731 C C . ASN A 1 96 ? 20.538 -9.870 -19.111 1.00 93.56 96 ASN A C 1
ATOM 733 O O . ASN A 1 96 ? 20.268 -9.623 -17.933 1.00 93.56 96 ASN A O 1
ATOM 737 N N . GLU A 1 97 ? 19.820 -9.372 -20.117 1.00 94.69 97 GLU A N 1
ATOM 738 C CA . GLU A 1 97 ? 18.687 -8.464 -19.921 1.00 94.69 97 GLU A CA 1
ATOM 739 C C . GLU A 1 97 ? 17.596 -9.048 -19.014 1.00 94.69 97 GLU A C 1
ATOM 741 O O . GLU A 1 97 ? 17.059 -8.342 -18.164 1.00 94.69 97 GLU A O 1
ATOM 746 N N . ALA A 1 98 ? 17.293 -10.344 -19.142 1.00 93.94 98 ALA A N 1
ATOM 747 C CA . ALA A 1 98 ? 16.271 -11.004 -18.331 1.00 93.94 98 ALA A CA 1
ATOM 748 C C . ALA A 1 98 ? 16.632 -11.007 -16.835 1.00 93.94 98 ALA A C 1
ATOM 750 O O . ALA A 1 98 ? 15.769 -10.767 -15.993 1.00 93.94 98 ALA A O 1
ATOM 751 N N . ALA A 1 99 ? 17.907 -11.208 -16.491 1.00 95.00 99 ALA A N 1
ATOM 752 C CA . ALA A 1 99 ? 18.382 -11.125 -15.112 1.00 95.00 99 ALA A CA 1
ATOM 753 C C . ALA A 1 99 ? 18.224 -9.70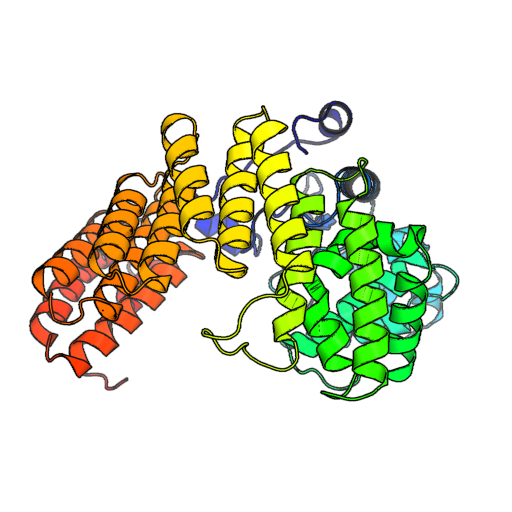6 -14.535 1.00 95.00 99 ALA A C 1
ATOM 755 O O . ALA A 1 99 ? 17.723 -9.539 -13.421 1.00 95.00 99 ALA A O 1
ATOM 756 N N . TRP A 1 100 ? 18.580 -8.678 -15.313 1.00 97.12 100 TRP A N 1
ATOM 757 C CA . TRP A 1 100 ? 18.365 -7.279 -14.930 1.00 97.12 100 TRP A CA 1
ATOM 758 C C . TRP A 1 100 ? 16.882 -6.928 -14.807 1.00 97.12 100 TRP A C 1
ATOM 760 O O . TRP A 1 100 ? 16.493 -6.231 -13.871 1.00 97.12 100 TRP A O 1
ATOM 770 N N . ARG A 1 101 ? 16.036 -7.458 -15.696 1.00 96.56 101 ARG A N 1
ATOM 771 C CA . ARG A 1 101 ? 14.578 -7.315 -15.619 1.00 96.56 101 ARG A CA 1
ATOM 772 C C . ARG A 1 101 ? 14.023 -7.922 -14.335 1.00 96.56 101 ARG A C 1
ATOM 774 O O . ARG A 1 101 ? 13.256 -7.253 -13.651 1.00 96.56 101 ARG A O 1
ATOM 781 N N . MET A 1 102 ? 14.448 -9.123 -13.949 1.00 96.56 102 MET A N 1
ATOM 782 C CA . MET A 1 102 ? 14.006 -9.728 -12.688 1.00 96.56 102 MET A CA 1
ATOM 783 C C . MET A 1 102 ? 14.395 -8.885 -11.465 1.00 96.56 102 MET A C 1
ATOM 785 O O . MET A 1 102 ? 13.587 -8.759 -10.552 1.00 96.56 102 MET A O 1
ATOM 789 N N . LEU A 1 103 ? 15.573 -8.247 -11.458 1.00 97.69 103 LEU A N 1
ATOM 790 C CA . LEU A 1 103 ? 15.957 -7.298 -10.401 1.00 97.69 103 LEU A CA 1
ATOM 791 C C . LEU A 1 103 ? 15.119 -6.011 -10.433 1.00 97.69 103 LEU A C 1
ATOM 793 O O . LEU A 1 103 ? 14.688 -5.531 -9.388 1.00 97.69 103 LEU A O 1
ATOM 797 N N . ALA A 1 104 ? 14.864 -5.453 -11.617 1.00 97.81 104 ALA A N 1
ATOM 798 C CA . ALA A 1 104 ? 14.095 -4.218 -11.783 1.00 97.81 104 ALA A CA 1
ATOM 799 C C . ALA A 1 104 ? 12.622 -4.360 -11.361 1.00 97.81 104 ALA A C 1
ATOM 801 O O . ALA A 1 104 ? 12.000 -3.404 -10.893 1.00 97.81 104 ALA A O 1
ATOM 802 N N . PHE A 1 105 ? 12.063 -5.557 -11.529 1.00 97.06 105 PHE A N 1
ATOM 803 C CA . PHE A 1 105 ? 10.682 -5.886 -11.188 1.00 97.06 105 PHE A CA 1
ATOM 804 C C . PHE A 1 105 ? 10.538 -6.660 -9.875 1.00 97.06 105 PHE A C 1
ATOM 806 O O . PHE A 1 105 ? 9.419 -6.993 -9.503 1.00 97.06 105 PHE A O 1
ATOM 813 N N . TYR A 1 106 ? 11.627 -6.929 -9.155 1.00 97.06 106 TYR A N 1
ATOM 814 C CA . TYR A 1 106 ? 11.534 -7.535 -7.833 1.00 97.06 106 TYR A CA 1
ATOM 815 C C . TYR A 1 106 ? 10.705 -6.653 -6.888 1.00 97.06 106 TYR A C 1
ATOM 817 O O . TYR A 1 106 ? 10.773 -5.421 -6.948 1.00 97.06 106 TYR A O 1
ATOM 825 N N . SER A 1 107 ? 9.925 -7.279 -6.008 1.00 94.50 107 SER A N 1
ATOM 826 C CA . SER A 1 107 ? 9.028 -6.596 -5.066 1.00 94.50 107 SER A CA 1
ATOM 827 C C . SER A 1 107 ? 9.769 -6.006 -3.861 1.00 94.50 107 SER A C 1
ATOM 829 O O . SER A 1 107 ? 9.498 -6.358 -2.712 1.00 94.50 107 SER A O 1
ATOM 831 N N . TRP A 1 108 ? 10.722 -5.113 -4.126 1.00 93.81 108 TRP A N 1
ATOM 832 C CA . TRP A 1 108 ? 11.584 -4.466 -3.132 1.00 93.81 108 TRP A CA 1
ATOM 833 C C . TRP A 1 108 ? 10.807 -3.826 -1.974 1.00 93.81 108 TRP A C 1
ATOM 835 O O . TRP A 1 108 ? 11.247 -3.867 -0.828 1.00 93.81 108 TRP A O 1
ATOM 845 N N . GLU A 1 109 ? 9.638 -3.262 -2.264 1.00 84.69 109 GLU A N 1
ATOM 846 C CA . GLU A 1 109 ? 8.790 -2.524 -1.327 1.00 84.69 109 GLU A CA 1
ATOM 847 C C . GLU A 1 109 ? 8.154 -3.416 -0.249 1.00 84.69 109 GLU A C 1
ATOM 849 O O . GLU A 1 109 ? 7.827 -2.941 0.838 1.00 84.69 109 GLU A O 1
ATOM 854 N N . ILE A 1 110 ? 7.988 -4.709 -0.540 1.00 87.19 110 ILE A N 1
ATOM 855 C CA . ILE A 1 110 ? 7.344 -5.707 0.333 1.00 87.19 110 ILE A CA 1
ATOM 856 C C . ILE A 1 110 ? 8.290 -6.864 0.687 1.00 87.19 110 ILE A C 1
ATOM 858 O O . ILE A 1 110 ? 7.865 -7.881 1.235 1.00 87.19 110 ILE A O 1
ATOM 862 N N . ASP A 1 111 ? 9.579 -6.712 0.380 1.00 89.56 111 ASP A N 1
ATOM 863 C CA . ASP A 1 111 ? 10.644 -7.656 0.722 1.00 89.56 111 ASP A CA 1
ATOM 864 C C . ASP A 1 111 ? 10.910 -7.725 2.237 1.00 89.56 111 ASP A C 1
ATOM 866 O O . ASP A 1 111 ? 11.334 -8.748 2.770 1.00 89.56 111 ASP A O 1
ATOM 870 N N . GLU A 1 112 ? 10.644 -6.620 2.943 1.00 88.19 112 GLU A N 1
ATOM 871 C CA . GLU A 1 112 ? 10.802 -6.495 4.400 1.00 88.19 112 GLU A CA 1
ATOM 872 C C . GLU A 1 112 ? 12.207 -6.874 4.908 1.00 88.19 112 GLU A C 1
ATOM 874 O O . GLU A 1 112 ? 12.390 -7.316 6.046 1.00 88.19 112 GLU A O 1
ATOM 879 N N . GLY A 1 113 ? 13.223 -6.635 4.076 1.00 89.56 113 GLY A N 1
ATOM 880 C CA . GLY A 1 113 ? 14.626 -6.803 4.429 1.00 89.56 113 GLY A CA 1
ATOM 881 C C . GLY A 1 113 ? 15.184 -8.211 4.229 1.00 89.56 113 GLY A C 1
ATOM 882 O O . GLY A 1 113 ? 16.204 -8.536 4.836 1.00 89.56 113 GLY A O 1
ATOM 883 N N . GLN A 1 114 ? 14.520 -9.049 3.433 1.00 90.62 114 GLN A N 1
ATOM 884 C CA . GLN A 1 114 ? 14.939 -10.421 3.149 1.00 90.62 114 GLN A CA 1
ATOM 885 C C . GLN A 1 114 ? 16.192 -10.467 2.259 1.00 90.62 114 GLN A C 1
ATOM 887 O O . GLN A 1 114 ? 17.107 -11.250 2.530 1.00 90.62 114 GLN A O 1
ATOM 892 N N . LEU A 1 115 ? 16.261 -9.639 1.210 1.00 93.62 115 LEU A N 1
ATOM 893 C CA . LEU A 1 115 ? 17.442 -9.543 0.345 1.00 93.62 115 LEU A CA 1
ATOM 894 C C . LEU A 1 115 ? 18.424 -8.477 0.812 1.00 93.62 115 LEU A C 1
ATOM 896 O O . LEU A 1 115 ? 19.633 -8.710 0.806 1.00 93.62 115 LEU A O 1
ATOM 900 N N . VAL A 1 116 ? 17.905 -7.305 1.176 1.00 94.94 116 VAL A N 1
ATOM 901 C CA . VAL A 1 116 ? 18.702 -6.117 1.498 1.00 94.94 116 VAL A CA 1
ATOM 902 C C . VAL A 1 116 ? 18.134 -5.470 2.752 1.00 94.94 116 VAL A C 1
ATOM 904 O O . VAL A 1 116 ? 16.940 -5.171 2.771 1.00 94.94 116 VAL A O 1
ATOM 907 N N . PRO A 1 117 ? 18.942 -5.194 3.792 1.00 94.75 117 PRO A N 1
ATOM 908 C CA . PRO A 1 117 ? 18.468 -4.478 4.969 1.00 94.75 117 PRO A CA 1
ATOM 909 C C . PRO A 1 117 ? 17.758 -3.177 4.581 1.00 94.75 117 PRO A C 1
ATOM 911 O O . PRO A 1 117 ? 18.260 -2.415 3.760 1.00 94.75 117 PRO A O 1
ATOM 914 N N . LYS A 1 118 ? 16.616 -2.867 5.210 1.00 91.50 118 LYS A N 1
ATOM 915 C CA . LYS A 1 118 ? 15.784 -1.707 4.826 1.00 91.50 118 LYS A CA 1
ATOM 916 C C . LYS A 1 118 ? 16.574 -0.393 4.705 1.00 91.50 118 LYS A C 1
ATOM 918 O O . LYS A 1 118 ? 16.344 0.384 3.788 1.00 91.50 118 LYS A O 1
ATOM 923 N N . LYS A 1 119 ? 17.538 -0.167 5.605 1.00 92.88 119 LYS A N 1
ATOM 924 C CA . LYS A 1 119 ? 18.388 1.038 5.622 1.00 92.88 119 LYS A CA 1
ATOM 925 C C . LYS A 1 119 ? 19.345 1.147 4.425 1.00 92.88 119 LYS A C 1
ATOM 927 O O . LYS A 1 119 ? 19.817 2.237 4.133 1.00 92.88 119 LYS A O 1
ATOM 932 N N . GLU A 1 120 ? 19.638 0.035 3.761 1.00 95.69 120 GLU A N 1
ATOM 933 C CA . GLU A 1 120 ? 20.556 -0.066 2.620 1.00 95.69 120 GLU A CA 1
ATOM 934 C C . GLU A 1 120 ? 19.809 -0.171 1.283 1.00 95.69 120 GLU A C 1
ATOM 936 O O . GLU A 1 120 ? 20.420 -0.121 0.217 1.00 95.69 120 GLU A O 1
ATOM 941 N N . LEU A 1 121 ? 18.480 -0.309 1.311 1.00 96.12 121 LEU A N 1
ATOM 942 C CA . LEU A 1 121 ? 17.687 -0.572 0.114 1.00 96.12 121 LEU A CA 1
ATOM 943 C C . LEU A 1 121 ? 17.816 0.549 -0.926 1.00 96.12 121 LEU A C 1
ATOM 945 O O . LEU A 1 121 ? 18.103 0.279 -2.091 1.00 96.12 121 LEU A O 1
ATOM 949 N N . ALA A 1 122 ? 17.666 1.810 -0.511 1.00 96.38 122 ALA A N 1
ATOM 950 C CA . ALA A 1 122 ? 17.747 2.946 -1.429 1.00 96.38 122 ALA A CA 1
ATOM 951 C C . ALA A 1 122 ? 19.127 3.049 -2.107 1.00 96.38 122 ALA A C 1
ATOM 953 O O . ALA A 1 122 ? 19.200 3.187 -3.328 1.00 96.38 122 ALA A O 1
ATOM 954 N N . SER A 1 123 ? 20.222 2.916 -1.349 1.00 96.94 123 SER A N 1
ATOM 955 C CA . SER A 1 123 ? 21.582 2.960 -1.909 1.00 96.94 123 SER A CA 1
ATOM 956 C C . SER A 1 123 ? 21.890 1.746 -2.788 1.00 96.94 123 SER A C 1
ATOM 958 O O . SER A 1 123 ? 22.626 1.864 -3.767 1.00 96.94 123 SER A O 1
ATOM 960 N N . THR A 1 124 ? 21.307 0.585 -2.489 1.00 97.62 124 THR A N 1
ATOM 961 C CA . THR A 1 124 ? 21.415 -0.609 -3.336 1.00 97.62 124 THR A CA 1
ATOM 962 C C . THR A 1 124 ? 20.720 -0.390 -4.677 1.00 97.62 124 THR A C 1
ATOM 964 O O . THR A 1 124 ? 21.316 -0.648 -5.720 1.00 97.62 124 THR A O 1
ATOM 967 N N . LEU A 1 125 ? 19.496 0.146 -4.691 1.00 98.06 125 LEU A N 1
ATOM 968 C CA . LEU A 1 125 ? 18.795 0.429 -5.948 1.00 98.06 125 LEU A CA 1
ATOM 969 C C . LEU A 1 125 ? 19.487 1.510 -6.777 1.00 98.06 125 LEU A C 1
ATOM 971 O O . LEU A 1 125 ? 19.544 1.384 -7.998 1.00 98.06 125 LEU A O 1
ATOM 975 N N . GLN A 1 126 ? 20.067 2.531 -6.138 1.00 97.88 126 GLN A N 1
ATOM 976 C CA . GLN A 1 126 ? 20.915 3.504 -6.832 1.00 97.88 126 GLN A CA 1
ATOM 977 C C . GLN A 1 126 ? 22.107 2.813 -7.517 1.00 97.88 126 GLN A C 1
ATOM 979 O O . GLN A 1 126 ? 22.374 3.075 -8.688 1.00 97.88 126 GLN A O 1
ATOM 984 N N . GLN A 1 127 ? 22.787 1.886 -6.833 1.00 97.12 127 GLN A N 1
ATOM 985 C CA . GLN A 1 127 ? 23.890 1.114 -7.419 1.00 97.12 127 GLN A CA 1
ATOM 986 C C . GLN A 1 127 ? 23.429 0.210 -8.567 1.00 97.12 127 GLN A C 1
ATOM 988 O O . GLN A 1 127 ? 24.093 0.155 -9.600 1.00 97.12 127 GLN A O 1
ATOM 993 N N . LEU A 1 128 ? 22.287 -0.469 -8.430 1.00 97.69 128 LEU A N 1
ATOM 994 C CA . LEU A 1 128 ? 21.722 -1.284 -9.508 1.00 97.69 128 LEU A CA 1
ATOM 995 C C . LEU A 1 128 ? 21.363 -0.427 -10.727 1.00 97.69 128 LEU A C 1
ATOM 997 O O . LEU A 1 128 ? 21.717 -0.790 -11.845 1.00 97.69 128 LEU A O 1
ATOM 1001 N N . ALA A 1 129 ? 20.736 0.734 -10.524 1.00 96.81 129 ALA A N 1
ATOM 1002 C CA . ALA A 1 129 ? 20.438 1.680 -11.598 1.00 96.81 129 ALA A CA 1
ATOM 1003 C C . ALA A 1 129 ? 21.716 2.208 -12.275 1.00 96.81 129 ALA A C 1
ATOM 1005 O O . ALA A 1 129 ? 21.738 2.447 -13.483 1.00 96.81 129 ALA A O 1
ATOM 1006 N N . GLN A 1 130 ? 22.804 2.370 -11.518 1.00 94.19 130 GLN A N 1
ATOM 1007 C CA . GLN A 1 130 ? 24.099 2.769 -12.065 1.00 94.19 130 GLN A CA 1
ATOM 1008 C C . GLN A 1 130 ? 24.776 1.660 -12.872 1.00 94.19 130 GLN A C 1
ATOM 1010 O O . GLN A 1 130 ? 25.334 1.958 -13.926 1.00 94.19 130 GLN A O 1
ATOM 1015 N N . LYS A 1 131 ? 24.722 0.414 -12.389 1.00 95.12 131 LYS A N 1
ATOM 1016 C CA . LYS A 1 131 ? 25.400 -0.744 -12.990 1.00 95.12 131 LYS A CA 1
ATOM 1017 C C . LYS A 1 131 ? 24.624 -1.396 -14.136 1.00 95.12 131 LYS A C 1
ATOM 1019 O O . LYS A 1 131 ? 25.251 -2.056 -14.959 1.00 95.12 131 LYS A O 1
ATOM 1024 N N . CYS A 1 132 ? 23.300 -1.234 -14.202 1.00 95.69 132 CYS A N 1
ATOM 1025 C CA . CYS A 1 132 ? 22.494 -1.791 -15.287 1.00 95.69 132 CYS A CA 1
ATOM 1026 C C . CYS A 1 132 ? 22.971 -1.235 -16.644 1.00 95.69 132 CYS A C 1
ATOM 1028 O O . CYS A 1 132 ? 22.960 -0.013 -16.828 1.00 95.69 132 CYS A O 1
ATOM 1030 N N . PRO A 1 133 ? 23.377 -2.091 -17.605 1.00 94.12 133 PRO A N 1
ATOM 1031 C CA . PRO A 1 133 ? 23.817 -1.644 -18.923 1.00 94.12 133 PRO A CA 1
ATOM 1032 C C . PRO A 1 133 ? 22.753 -0.805 -19.637 1.00 94.12 133 PRO A C 1
ATOM 1034 O O . PRO A 1 133 ? 21.591 -1.202 -19.712 1.00 94.12 133 PRO A O 1
ATOM 1037 N N . ALA A 1 134 ? 23.157 0.326 -20.221 1.00 90.94 134 ALA A N 1
ATOM 1038 C CA . ALA A 1 134 ? 22.240 1.264 -20.879 1.00 90.94 134 ALA A CA 1
ATOM 1039 C C . ALA A 1 134 ? 21.502 0.663 -22.093 1.00 90.94 134 ALA A C 1
ATOM 1041 O O . ALA A 1 134 ? 20.437 1.150 -22.468 1.00 90.94 134 ALA A O 1
ATOM 1042 N N . GLN A 1 135 ? 22.039 -0.407 -22.695 1.00 94.56 135 GLN A N 1
ATOM 1043 C CA . GLN A 1 135 ? 21.354 -1.140 -23.763 1.00 94.56 135 GLN A CA 1
ATOM 1044 C C . GLN A 1 135 ? 20.086 -1.865 -23.281 1.00 94.56 135 GLN A C 1
ATOM 1046 O O . GLN A 1 135 ? 19.172 -2.071 -24.073 1.00 94.56 135 GLN A O 1
ATOM 1051 N N . PHE A 1 136 ? 20.005 -2.221 -21.994 1.00 96.31 136 PHE A N 1
ATOM 1052 C CA . PHE A 1 136 ? 18.837 -2.853 -21.383 1.00 96.31 136 PHE A CA 1
ATOM 1053 C C . PHE A 1 136 ? 17.893 -1.756 -20.891 1.00 96.31 136 PHE A C 1
ATOM 1055 O O . PHE A 1 136 ? 17.769 -1.485 -19.696 1.00 96.31 136 PHE A O 1
ATOM 1062 N N . GLN A 1 137 ? 17.284 -1.064 -21.853 1.00 95.12 137 GLN A N 1
ATOM 1063 C CA . GLN A 1 137 ? 16.583 0.197 -21.624 1.00 95.12 137 GLN A CA 1
ATOM 1064 C C . GLN A 1 137 ? 15.472 0.085 -20.571 1.00 95.12 137 GLN A C 1
ATOM 1066 O O . GLN A 1 137 ? 15.378 0.936 -19.691 1.00 95.12 137 GLN A O 1
ATOM 1071 N N . GLU A 1 138 ? 14.652 -0.967 -20.631 1.00 95.81 138 GLU A N 1
ATOM 1072 C CA . GLU A 1 138 ? 13.529 -1.152 -19.707 1.00 95.81 138 GLU A CA 1
ATOM 1073 C C . GLU A 1 138 ? 13.974 -1.374 -18.250 1.00 95.81 138 GLU A C 1
ATOM 1075 O O . GLU A 1 138 ? 13.552 -0.598 -17.385 1.00 95.81 138 GLU A O 1
ATOM 1080 N N . PRO A 1 139 ? 14.824 -2.371 -17.922 1.00 97.50 139 PRO A N 1
ATOM 1081 C CA . PRO A 1 139 ? 15.271 -2.539 -16.544 1.00 97.50 139 PRO A CA 1
ATOM 1082 C C . PRO A 1 139 ? 16.095 -1.352 -16.037 1.00 97.50 139 PRO A C 1
ATOM 1084 O O . PRO A 1 139 ? 15.957 -1.000 -14.867 1.00 97.50 139 PRO A O 1
ATOM 1087 N N . ALA A 1 140 ? 16.892 -0.696 -16.890 1.00 96.81 140 ALA A N 1
ATOM 1088 C CA . ALA A 1 140 ? 17.648 0.494 -16.500 1.00 96.81 140 ALA A CA 1
ATOM 1089 C C . ALA A 1 140 ? 16.719 1.647 -16.085 1.00 96.81 140 ALA A C 1
ATOM 1091 O O . ALA A 1 140 ? 16.901 2.229 -15.012 1.00 96.81 140 ALA A O 1
ATOM 1092 N N . ALA A 1 141 ? 15.691 1.929 -16.894 1.00 97.50 141 ALA A N 1
ATOM 1093 C CA . ALA A 1 141 ? 14.685 2.939 -16.589 1.00 97.50 141 ALA A CA 1
ATOM 1094 C C . ALA A 1 141 ? 13.954 2.609 -15.283 1.00 97.50 141 ALA A C 1
ATOM 1096 O O . ALA A 1 141 ? 13.913 3.422 -14.359 1.00 97.50 141 ALA A O 1
ATOM 1097 N N . ARG A 1 142 ? 13.433 1.384 -15.156 1.00 98.06 142 ARG A N 1
ATOM 1098 C CA . ARG A 1 142 ? 12.652 0.985 -13.981 1.00 98.06 142 ARG A CA 1
ATOM 1099 C C . ARG A 1 142 ? 13.473 1.006 -12.688 1.00 98.06 142 ARG A C 1
ATOM 1101 O O . ARG A 1 142 ? 12.976 1.488 -11.670 1.00 98.06 142 ARG A O 1
ATOM 1108 N N . LEU A 1 143 ? 14.731 0.555 -12.721 1.00 98.38 143 LEU A N 1
ATOM 1109 C CA . LEU A 1 143 ? 15.645 0.659 -11.576 1.00 98.38 143 LEU A CA 1
ATOM 1110 C C . LEU A 1 143 ? 15.892 2.118 -11.185 1.00 98.38 143 LEU A C 1
ATOM 1112 O O . LEU A 1 143 ? 15.883 2.426 -9.996 1.00 98.38 143 LEU A O 1
ATOM 1116 N N . MET A 1 144 ? 16.057 3.023 -12.157 1.00 98.38 144 MET A N 1
ATOM 1117 C CA . MET A 1 144 ? 16.212 4.455 -11.886 1.00 98.38 144 MET A CA 1
ATOM 1118 C C . MET A 1 144 ? 14.959 5.055 -11.229 1.00 98.38 144 MET A C 1
ATOM 1120 O O . MET A 1 144 ? 15.077 5.778 -10.240 1.00 98.38 144 MET A O 1
ATOM 1124 N N . LEU A 1 145 ? 13.759 4.724 -11.724 1.00 98.50 145 LEU A N 1
ATOM 1125 C CA . LEU A 1 145 ? 12.496 5.191 -11.141 1.00 98.50 145 LEU A CA 1
ATOM 1126 C C . LEU A 1 145 ? 12.316 4.671 -9.704 1.00 98.50 145 LEU A C 1
ATOM 1128 O O . LEU A 1 145 ? 12.002 5.459 -8.808 1.00 98.50 145 LEU A O 1
ATOM 1132 N N . LYS A 1 146 ? 12.560 3.375 -9.453 1.00 97.94 146 LYS A N 1
ATOM 1133 C CA . LYS A 1 146 ? 12.491 2.801 -8.095 1.00 97.94 146 LYS A CA 1
ATOM 1134 C C . LYS A 1 146 ? 13.545 3.415 -7.169 1.00 97.94 146 LYS A C 1
ATOM 1136 O O . LYS A 1 146 ? 13.220 3.774 -6.038 1.00 97.94 146 LYS A O 1
ATOM 1141 N N . ALA A 1 147 ? 14.775 3.610 -7.651 1.00 98.12 147 ALA A N 1
ATOM 1142 C CA . ALA A 1 147 ? 15.833 4.273 -6.892 1.00 98.12 147 ALA A CA 1
ATOM 1143 C C . ALA A 1 147 ? 15.437 5.704 -6.503 1.00 98.12 147 ALA A C 1
ATOM 1145 O O . ALA A 1 147 ? 15.594 6.076 -5.341 1.00 98.12 147 ALA A O 1
ATOM 1146 N N . ALA A 1 148 ? 14.879 6.492 -7.427 1.00 98.38 148 ALA A N 1
ATOM 1147 C CA . ALA A 1 148 ? 14.407 7.845 -7.141 1.00 98.38 148 ALA A CA 1
ATOM 1148 C C . ALA A 1 148 ? 13.263 7.849 -6.110 1.00 98.38 148 ALA A C 1
ATOM 1150 O O . ALA A 1 148 ? 13.340 8.585 -5.125 1.00 98.38 148 ALA A O 1
ATOM 1151 N N . SER A 1 149 ? 12.255 6.984 -6.284 1.00 97.69 149 SER A N 1
ATOM 1152 C CA . SER A 1 149 ? 11.119 6.864 -5.357 1.00 97.69 149 SER A CA 1
ATOM 1153 C C . SER A 1 149 ? 11.576 6.508 -3.939 1.00 97.69 149 SER A C 1
ATOM 1155 O O . SER A 1 149 ? 11.237 7.205 -2.985 1.00 97.69 149 SER A O 1
ATOM 1157 N N . LEU A 1 150 ? 12.396 5.464 -3.782 1.00 96.25 150 LEU A N 1
ATOM 1158 C CA . LEU A 1 150 ? 12.862 5.026 -2.462 1.00 96.25 150 LEU A CA 1
ATOM 1159 C C . LEU A 1 150 ? 13.856 6.004 -1.831 1.00 96.25 150 LEU A C 1
ATOM 1161 O O . LEU A 1 150 ? 13.847 6.189 -0.616 1.00 96.25 150 LEU A O 1
ATOM 1165 N N . THR A 1 151 ? 14.667 6.692 -2.640 1.00 97.31 151 THR A N 1
ATOM 1166 C CA . THR A 1 151 ? 15.518 7.786 -2.148 1.00 97.31 151 THR A CA 1
ATOM 1167 C C . THR A 1 151 ? 14.673 8.900 -1.534 1.00 97.31 151 THR A C 1
ATOM 1169 O O . THR A 1 151 ? 15.026 9.404 -0.469 1.00 97.31 151 THR A O 1
ATOM 1172 N N . ALA A 1 152 ? 13.554 9.270 -2.166 1.00 96.62 152 ALA A N 1
ATOM 1173 C CA . ALA A 1 152 ? 12.646 10.284 -1.639 1.00 96.62 152 ALA A CA 1
ATOM 1174 C C . ALA A 1 152 ? 12.012 9.847 -0.306 1.00 96.62 152 ALA A C 1
ATOM 1176 O O . ALA A 1 152 ? 12.053 10.598 0.670 1.00 96.62 152 ALA A O 1
ATOM 1177 N N . GLN A 1 153 ? 11.488 8.618 -0.250 1.00 94.62 153 GLN A N 1
ATOM 1178 C CA . GLN A 1 153 ? 10.804 8.068 0.927 1.00 94.62 153 GLN A CA 1
ATOM 1179 C C . GLN A 1 153 ? 11.735 7.937 2.140 1.00 94.62 153 GLN A C 1
ATOM 1181 O O . GLN A 1 153 ? 11.377 8.335 3.249 1.00 94.62 153 GLN A O 1
ATOM 1186 N N . GLU A 1 154 ? 12.947 7.422 1.926 1.00 93.88 154 GLU A N 1
ATOM 1187 C CA . GLU A 1 154 ? 13.923 7.159 2.991 1.00 93.88 154 GLU A CA 1
ATOM 1188 C C . GLU A 1 154 ? 14.886 8.338 3.225 1.00 93.88 154 GLU A C 1
ATOM 1190 O O . GLU A 1 154 ? 15.735 8.284 4.114 1.00 93.88 154 GLU A O 1
ATOM 1195 N N . LYS A 1 155 ? 14.764 9.422 2.442 1.00 94.25 15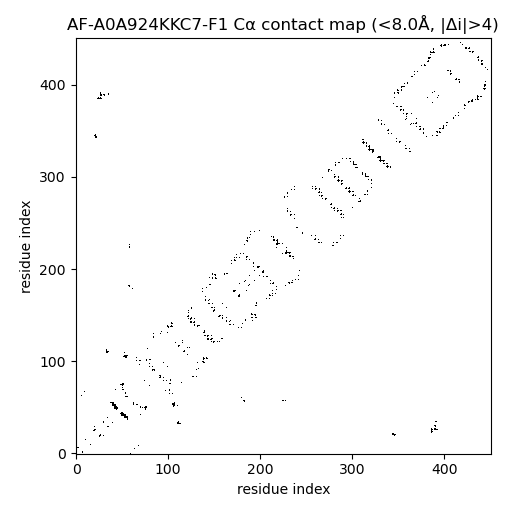5 LYS A N 1
ATOM 1196 C CA . LYS A 1 155 ? 15.677 10.582 2.453 1.00 94.25 155 LYS A CA 1
ATOM 1197 C C . LYS A 1 155 ? 17.147 10.172 2.298 1.00 94.25 155 LYS A C 1
ATOM 1199 O O . LYS A 1 155 ? 18.032 10.719 2.959 1.00 94.25 155 LYS A O 1
ATOM 1204 N N . ALA A 1 156 ? 17.402 9.189 1.439 1.00 94.44 156 ALA A N 1
ATOM 1205 C CA . ALA A 1 156 ? 18.742 8.659 1.228 1.00 94.44 156 ALA A CA 1
ATOM 1206 C C . ALA A 1 156 ? 19.627 9.663 0.455 1.00 94.44 156 ALA A C 1
ATOM 1208 O O . ALA A 1 156 ? 19.139 10.364 -0.434 1.00 94.44 156 ALA A O 1
ATOM 1209 N N . PRO A 1 157 ? 20.934 9.751 0.757 1.00 94.69 157 PRO A N 1
ATOM 1210 C CA . PRO A 1 157 ? 21.869 10.537 -0.043 1.00 94.69 157 PRO A CA 1
ATOM 1211 C C . PRO A 1 157 ? 22.256 9.799 -1.339 1.00 94.69 157 PRO A C 1
ATOM 1213 O O . PRO A 1 157 ? 21.881 8.647 -1.549 1.00 94.69 157 PRO A O 1
ATOM 1216 N N . GLY A 1 158 ? 23.046 10.454 -2.196 1.00 93.44 158 GLY A N 1
ATOM 1217 C CA . GLY A 1 158 ? 23.784 9.790 -3.284 1.00 93.44 158 GLY A CA 1
ATOM 1218 C C . GLY A 1 158 ? 23.064 9.653 -4.628 1.00 93.44 158 GLY A C 1
ATOM 1219 O O . GLY A 1 158 ? 23.697 9.261 -5.607 1.00 93.44 158 GLY A O 1
ATOM 1220 N N . LEU A 1 159 ? 21.782 10.021 -4.720 1.00 96.81 159 LEU A N 1
ATOM 1221 C CA . LEU A 1 159 ? 21.065 10.008 -5.995 1.00 96.81 159 LEU A CA 1
ATOM 1222 C C . LEU A 1 159 ? 21.633 11.061 -6.957 1.00 96.81 159 LEU A C 1
ATOM 1224 O O . LEU A 1 159 ? 21.597 12.260 -6.674 1.00 96.81 159 LEU A O 1
ATOM 1228 N N . ASP A 1 160 ? 22.076 10.615 -8.132 1.00 96.06 160 ASP A N 1
ATOM 1229 C CA . ASP A 1 160 ? 22.362 11.491 -9.268 1.00 96.06 160 ASP A CA 1
ATOM 1230 C C . ASP A 1 160 ? 21.040 12.035 -9.831 1.00 96.06 160 ASP A C 1
ATOM 1232 O O . ASP A 1 160 ? 20.392 11.424 -10.686 1.00 96.06 160 ASP A O 1
ATOM 1236 N N . LYS A 1 161 ? 20.615 13.187 -9.302 1.00 96.81 161 LYS A N 1
ATOM 1237 C CA . LYS A 1 161 ? 19.352 13.829 -9.680 1.00 96.81 161 LYS A CA 1
ATOM 1238 C C . LYS A 1 161 ? 19.311 14.225 -11.154 1.00 96.81 161 LYS A C 1
ATOM 1240 O O . LYS A 1 161 ? 18.236 14.187 -11.740 1.00 96.81 161 LYS A O 1
ATOM 1245 N N . GLY A 1 162 ? 20.448 14.591 -11.751 1.00 97.12 162 GLY A N 1
ATOM 1246 C CA . GLY A 1 162 ? 20.515 15.001 -13.154 1.00 97.12 162 GLY A CA 1
ATOM 1247 C C . GLY A 1 162 ? 20.231 13.827 -14.084 1.00 97.12 162 GLY A C 1
ATOM 1248 O O . GLY A 1 162 ? 19.337 13.903 -14.928 1.00 97.12 162 GLY A O 1
ATOM 1249 N N . ARG A 1 163 ? 20.925 12.704 -13.865 1.00 96.19 163 ARG A N 1
ATOM 1250 C CA . ARG A 1 163 ? 20.680 11.462 -14.608 1.00 96.19 163 ARG A CA 1
ATOM 1251 C C . ARG A 1 163 ? 19.267 10.926 -14.373 1.00 96.19 163 ARG A C 1
ATOM 1253 O O . ARG A 1 163 ? 18.608 10.517 -15.326 1.00 96.19 163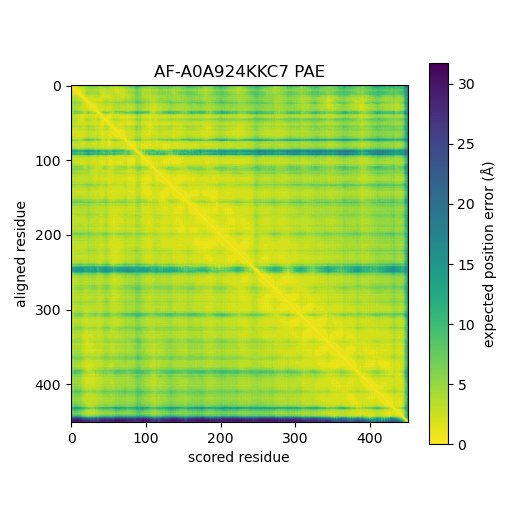 ARG A O 1
ATOM 1260 N N . ALA A 1 164 ? 18.797 10.936 -13.126 1.00 98.00 164 ALA A N 1
ATOM 1261 C CA . ALA A 1 164 ? 17.458 10.462 -12.791 1.00 98.00 164 ALA A CA 1
ATOM 1262 C C . ALA A 1 164 ? 16.361 11.315 -13.448 1.00 98.00 164 ALA A C 1
ATOM 1264 O O . ALA A 1 164 ? 15.418 10.763 -14.011 1.00 98.00 164 ALA A O 1
ATOM 1265 N N . LEU A 1 165 ? 16.502 12.645 -13.440 1.00 98.44 165 LEU A N 1
ATOM 1266 C CA . LEU A 1 165 ? 15.567 13.553 -14.105 1.00 98.44 165 LEU A CA 1
ATOM 1267 C C . LEU A 1 165 ? 15.523 13.319 -15.617 1.00 98.44 165 LEU A C 1
ATOM 1269 O O . LEU A 1 165 ? 14.429 13.227 -16.171 1.00 98.44 165 LEU A O 1
ATOM 1273 N N . ALA A 1 166 ? 16.680 13.167 -16.264 1.00 97.56 166 ALA A N 1
ATOM 1274 C CA . ALA A 1 166 ? 16.745 12.879 -17.694 1.00 97.56 166 ALA A CA 1
ATOM 1275 C C . ALA A 1 166 ? 16.048 11.551 -18.047 1.00 97.56 166 ALA A C 1
ATOM 1277 O O . ALA A 1 166 ? 15.260 11.501 -18.989 1.00 97.56 166 ALA A O 1
ATOM 1278 N N . GLU A 1 167 ? 16.273 10.486 -17.268 1.00 98.00 167 GLU A N 1
ATOM 1279 C CA . GLU A 1 167 ? 15.624 9.191 -17.516 1.00 98.00 167 GLU A CA 1
ATOM 1280 C C . GLU A 1 167 ? 14.107 9.262 -17.307 1.00 98.00 167 GLU A C 1
ATOM 1282 O O . GLU A 1 167 ? 13.344 8.766 -18.133 1.00 98.00 167 GLU A O 1
ATOM 1287 N N . VAL A 1 168 ? 13.649 9.936 -16.248 1.00 98.50 168 VAL A N 1
ATOM 1288 C CA . VAL A 1 168 ? 12.216 10.152 -16.006 1.00 98.50 168 VAL A CA 1
ATOM 1289 C C . VAL A 1 168 ? 11.582 10.926 -17.164 1.00 98.50 168 VAL A C 1
ATOM 1291 O O . VAL A 1 168 ? 10.523 10.534 -17.650 1.00 98.50 168 VAL A O 1
ATOM 1294 N N . GLN A 1 169 ? 12.225 11.987 -17.656 1.00 98.44 169 GLN A N 1
ATOM 1295 C CA . GLN A 1 169 ? 11.734 12.738 -18.814 1.00 98.44 169 GLN A CA 1
ATOM 1296 C C . GLN A 1 169 ? 11.655 11.862 -20.072 1.00 98.44 169 GLN A C 1
ATOM 1298 O O . GLN A 1 169 ? 10.642 11.902 -20.769 1.00 98.44 169 GLN A O 1
ATOM 1303 N N . ASN A 1 170 ? 12.661 11.018 -20.323 1.00 97.69 170 ASN A N 1
ATOM 1304 C CA . ASN A 1 170 ? 12.653 10.069 -21.439 1.00 97.69 170 ASN A CA 1
ATOM 1305 C C . ASN A 1 170 ? 11.508 9.049 -21.327 1.00 97.69 170 ASN A C 1
ATOM 1307 O O . ASN A 1 170 ? 10.842 8.757 -22.320 1.00 97.69 170 ASN A O 1
ATOM 1311 N N . VAL A 1 171 ? 11.249 8.521 -20.126 1.00 98.31 171 VAL A N 1
ATOM 1312 C CA . VAL A 1 171 ? 10.135 7.592 -19.874 1.00 98.31 171 VAL A CA 1
ATOM 1313 C C . VAL A 1 171 ? 8.785 8.264 -20.124 1.00 98.31 171 VAL A C 1
ATOM 1315 O O . VAL A 1 171 ? 7.927 7.661 -20.763 1.00 98.31 171 VAL A O 1
ATOM 1318 N N . LEU A 1 172 ? 8.592 9.502 -19.657 1.00 98.56 172 LEU A N 1
ATOM 1319 C CA . LEU A 1 172 ? 7.326 10.236 -19.803 1.00 98.56 172 LEU A CA 1
ATOM 1320 C C . LEU A 1 172 ? 7.069 10.719 -21.243 1.00 98.56 172 LEU A C 1
ATOM 1322 O O . LEU A 1 172 ? 5.915 10.831 -21.670 1.00 98.56 172 LEU A O 1
ATOM 1326 N N . ALA A 1 173 ? 8.131 11.010 -21.998 1.00 97.25 173 ALA A N 1
ATOM 1327 C CA . ALA A 1 173 ? 8.036 11.426 -23.395 1.00 97.25 173 ALA A CA 1
ATOM 1328 C C . ALA A 1 173 ? 7.584 10.280 -24.318 1.00 97.25 173 ALA A C 1
ATOM 1330 O O . ALA A 1 173 ? 6.840 10.518 -25.271 1.00 97.25 173 ALA A O 1
ATOM 1331 N N . ASP A 1 174 ? 7.982 9.042 -24.016 1.00 97.88 174 ASP A N 1
ATOM 1332 C CA . ASP A 1 174 ? 7.643 7.856 -24.802 1.00 97.88 174 ASP A CA 1
ATOM 1333 C C . ASP A 1 174 ? 6.396 7.135 -24.259 1.00 97.88 174 ASP A C 1
ATOM 1335 O O . ASP A 1 174 ? 6.325 6.712 -23.102 1.00 97.88 174 ASP A O 1
ATOM 1339 N N . THR A 1 175 ? 5.392 6.966 -25.121 1.00 96.31 175 THR A N 1
ATOM 1340 C CA . THR A 1 175 ? 4.112 6.333 -24.750 1.00 96.31 175 THR A CA 1
ATOM 1341 C C . THR A 1 175 ? 4.258 4.873 -24.313 1.00 96.31 175 THR A C 1
ATOM 1343 O O . THR A 1 175 ? 3.605 4.463 -23.353 1.00 96.31 175 THR A O 1
ATOM 1346 N N . GLY A 1 176 ? 5.131 4.101 -24.964 1.00 96.44 176 GLY A N 1
ATOM 1347 C CA . GLY A 1 176 ? 5.374 2.699 -24.639 1.00 96.44 176 GLY A CA 1
ATOM 1348 C C . GLY A 1 176 ? 6.107 2.551 -23.309 1.00 96.44 176 GLY A C 1
ATOM 1349 O O . GLY A 1 176 ? 5.685 1.768 -22.461 1.00 96.44 176 GLY A O 1
ATOM 1350 N N . ARG A 1 177 ? 7.145 3.358 -23.073 1.00 97.31 177 ARG A N 1
ATOM 1351 C CA . ARG A 1 177 ? 7.911 3.350 -21.816 1.00 97.31 177 ARG A CA 1
ATOM 1352 C C . ARG A 1 177 ? 7.081 3.811 -20.625 1.00 97.31 177 ARG A C 1
ATOM 1354 O O . ARG A 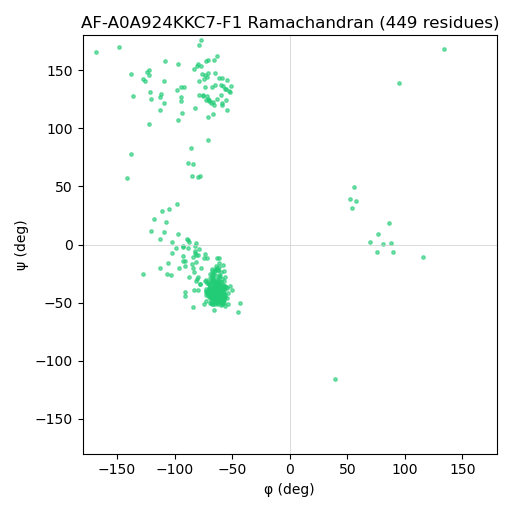1 177 ? 7.152 3.193 -19.562 1.00 97.31 177 ARG A O 1
ATOM 1361 N N . SER A 1 178 ? 6.270 4.856 -20.802 1.00 97.19 178 SER A N 1
ATOM 1362 C CA . SER A 1 178 ? 5.296 5.286 -19.791 1.00 97.19 178 SER A CA 1
ATOM 1363 C C . SER A 1 178 ? 4.335 4.150 -19.442 1.00 97.19 178 SER A C 1
ATOM 1365 O O . SER A 1 178 ? 4.079 3.895 -18.268 1.00 97.19 178 SER A O 1
ATOM 1367 N N . ARG A 1 179 ? 3.840 3.424 -20.453 1.00 97.06 179 ARG A N 1
ATOM 1368 C CA . ARG A 1 179 ? 2.916 2.303 -20.264 1.00 97.06 179 ARG A CA 1
ATOM 1369 C C . ARG A 1 179 ? 3.562 1.081 -19.604 1.00 97.06 179 ARG A C 1
ATOM 1371 O O . ARG A 1 179 ? 2.906 0.428 -18.795 1.00 97.06 179 ARG A O 1
ATOM 1378 N N . GLN A 1 180 ? 4.827 0.793 -19.903 1.00 95.56 180 GLN A N 1
ATOM 1379 C CA . GLN A 1 180 ? 5.620 -0.259 -19.244 1.00 95.56 180 GLN A CA 1
ATOM 1380 C C . GLN A 1 180 ? 5.902 0.046 -17.764 1.00 95.56 180 GLN A C 1
ATOM 1382 O O . GLN A 1 180 ? 6.116 -0.869 -16.973 1.00 95.56 180 GLN A O 1
ATOM 1387 N N . ASN A 1 181 ? 5.891 1.326 -17.383 1.00 97.50 181 ASN A N 1
ATOM 1388 C CA . ASN A 1 181 ? 6.093 1.794 -16.012 1.00 97.50 181 ASN A CA 1
ATOM 1389 C C . ASN A 1 181 ? 4.802 2.380 -15.415 1.00 97.50 181 ASN A C 1
ATOM 1391 O O . ASN A 1 181 ? 4.865 3.275 -14.572 1.00 97.50 181 ASN A O 1
ATOM 1395 N N . ALA A 1 182 ? 3.632 1.907 -15.863 1.00 97.62 182 ALA A N 1
ATOM 1396 C CA . ALA A 1 182 ? 2.332 2.462 -15.480 1.00 97.62 182 ALA A CA 1
ATOM 1397 C C . ALA A 1 182 ? 2.116 2.498 -13.959 1.00 97.62 182 ALA A C 1
ATOM 1399 O O . ALA A 1 182 ? 1.556 3.464 -13.437 1.00 97.62 182 ALA A O 1
ATOM 1400 N N . ASP A 1 183 ? 2.603 1.482 -13.249 1.00 96.56 183 ASP A N 1
ATOM 1401 C CA . ASP A 1 183 ? 2.576 1.394 -11.792 1.00 96.56 183 ASP A CA 1
ATOM 1402 C C . ASP A 1 183 ? 3.434 2.493 -11.145 1.00 96.56 183 ASP A C 1
ATOM 1404 O O . ASP A 1 183 ? 2.944 3.245 -10.305 1.00 96.56 183 ASP A O 1
ATOM 1408 N N . MET A 1 184 ? 4.675 2.684 -11.604 1.00 97.69 184 MET A N 1
ATOM 1409 C CA . MET A 1 184 ? 5.558 3.742 -11.097 1.00 97.69 184 MET A CA 1
ATOM 1410 C C . MET A 1 184 ? 4.990 5.139 -11.385 1.00 97.69 184 MET A C 1
ATOM 1412 O O . MET A 1 184 ? 5.033 6.023 -10.528 1.00 97.69 184 MET A O 1
ATOM 1416 N N . VAL A 1 185 ? 4.413 5.343 -12.573 1.00 98.31 185 VAL A N 1
ATOM 1417 C CA . VAL A 1 185 ? 3.766 6.610 -12.947 1.00 98.31 185 VAL A CA 1
ATOM 1418 C C . VAL A 1 185 ? 2.536 6.876 -12.067 1.00 98.31 185 VAL A C 1
ATOM 1420 O O . VAL A 1 185 ? 2.313 8.017 -11.658 1.00 98.31 185 VAL A O 1
ATOM 1423 N N . SER A 1 186 ? 1.770 5.840 -11.714 1.00 97.69 186 SER A N 1
ATOM 1424 C CA . SER A 1 186 ? 0.550 5.971 -10.906 1.00 97.69 186 SER A CA 1
ATOM 1425 C C . SER A 1 186 ? 0.817 6.078 -9.399 1.00 97.69 186 SER A C 1
ATOM 1427 O O . SER A 1 186 ? 0.067 6.753 -8.697 1.00 97.69 186 SER A O 1
ATOM 1429 N N . TYR A 1 187 ? 1.879 5.458 -8.878 1.00 96.25 187 TYR A N 1
ATOM 1430 C CA . TYR A 1 187 ? 2.087 5.335 -7.428 1.00 96.25 187 TYR A CA 1
ATOM 1431 C C . TYR A 1 187 ? 3.286 6.116 -6.875 1.00 96.25 187 TYR A C 1
ATOM 1433 O O . TYR A 1 187 ? 3.286 6.436 -5.688 1.00 96.25 187 TYR A O 1
ATOM 1441 N N . SER A 1 188 ? 4.262 6.499 -7.706 1.00 97.19 188 SER A N 1
ATOM 1442 C CA . SER A 1 188 ? 5.512 7.137 -7.246 1.00 97.19 188 SER A CA 1
ATOM 1443 C C . SER A 1 188 ? 5.670 8.604 -7.661 1.00 97.19 188 SER A C 1
ATOM 1445 O O . SER A 1 188 ? 6.709 9.209 -7.399 1.00 97.19 188 SER A O 1
ATOM 1447 N N . GLY A 1 189 ? 4.659 9.209 -8.296 1.00 97.12 189 GLY A N 1
ATOM 1448 C CA . GLY A 1 189 ? 4.766 10.563 -8.857 1.00 97.12 189 GLY A CA 1
ATOM 1449 C C . GLY A 1 189 ? 5.129 11.649 -7.846 1.00 97.12 189 GLY A C 1
ATOM 1450 O O . GLY A 1 189 ? 6.058 12.416 -8.090 1.00 97.12 189 GLY A O 1
ATOM 1451 N N . ASN A 1 190 ? 4.459 11.692 -6.689 1.00 95.81 190 ASN A N 1
ATOM 1452 C CA . ASN A 1 190 ? 4.760 12.689 -5.651 1.00 95.81 190 ASN A CA 1
ATOM 1453 C C . ASN A 1 190 ? 6.218 12.603 -5.175 1.00 95.81 190 ASN A C 1
ATOM 1455 O O . ASN A 1 190 ? 6.889 13.628 -5.056 1.00 95.81 190 ASN A O 1
ATOM 1459 N N . ASP A 1 191 ? 6.709 11.383 -4.957 1.00 97.1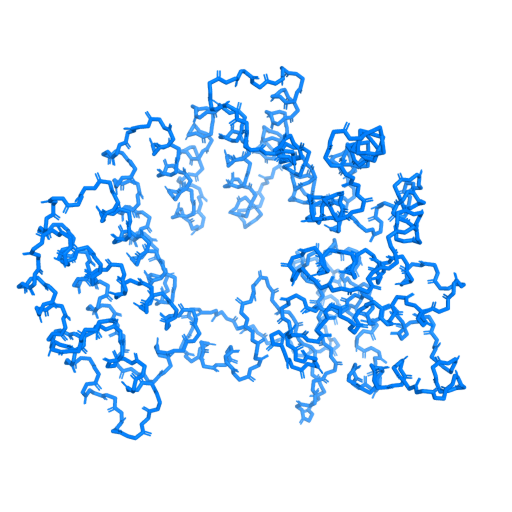2 191 ASP A N 1
ATOM 1460 C CA . ASP A 1 191 ? 8.061 11.108 -4.474 1.00 97.12 191 ASP A CA 1
ATOM 1461 C C . ASP A 1 191 ? 9.119 11.481 -5.519 1.00 97.12 191 ASP A C 1
ATOM 1463 O O . ASP A 1 191 ? 10.047 12.240 -5.231 1.00 97.12 191 ASP A O 1
ATOM 1467 N N . ILE A 1 192 ? 8.959 10.990 -6.752 1.00 98.50 192 ILE A N 1
ATOM 1468 C CA . ILE A 1 192 ? 9.930 11.179 -7.836 1.00 98.50 192 ILE A CA 1
ATOM 1469 C C . ILE A 1 192 ? 9.986 12.648 -8.265 1.00 98.50 192 ILE A C 1
ATOM 1471 O O . ILE A 1 192 ? 11.068 13.229 -8.339 1.00 98.50 192 ILE A O 1
ATOM 1475 N N . ILE A 1 193 ? 8.840 13.292 -8.499 1.00 98.44 193 ILE A N 1
ATOM 1476 C CA . ILE A 1 193 ? 8.816 14.721 -8.839 1.00 98.44 193 ILE A CA 1
ATOM 1477 C C . ILE A 1 193 ? 9.360 15.534 -7.649 1.00 98.44 193 ILE A C 1
ATOM 1479 O O . ILE A 1 193 ? 10.153 16.457 -7.846 1.00 98.44 193 ILE A O 1
ATOM 1483 N N . GLY A 1 194 ? 8.982 15.155 -6.418 1.00 96.94 194 GLY A N 1
ATOM 1484 C CA . GLY A 1 194 ? 9.488 15.647 -5.129 1.00 96.94 194 GLY A CA 1
ATOM 1485 C C . GLY A 1 194 ? 11.002 15.760 -5.048 1.00 96.94 194 GLY A C 1
ATOM 1486 O O . GLY A 1 194 ? 11.535 16.829 -4.768 1.00 96.94 194 GLY A O 1
ATOM 1487 N N . ILE A 1 195 ? 11.697 14.649 -5.274 1.00 97.50 195 ILE A N 1
ATOM 1488 C CA . ILE A 1 195 ? 13.142 14.570 -5.055 1.00 97.50 195 ILE A CA 1
ATOM 1489 C C . ILE A 1 195 ? 13.961 15.181 -6.198 1.00 97.50 195 ILE A C 1
ATOM 1491 O O . ILE A 1 195 ? 15.076 15.659 -5.956 1.00 97.50 195 ILE A O 1
ATOM 1495 N N . LEU A 1 196 ? 13.427 15.176 -7.424 1.00 98.19 196 LEU A N 1
ATOM 1496 C CA . LEU A 1 196 ? 14.147 15.586 -8.636 1.00 98.19 196 LEU A CA 1
ATOM 1497 C C . LEU A 1 196 ? 14.009 17.070 -8.985 1.00 98.19 196 LEU A C 1
ATOM 1499 O O . LEU A 1 196 ? 14.767 17.560 -9.819 1.00 98.19 196 LEU A O 1
ATOM 1503 N N . THR A 1 197 ? 13.065 17.788 -8.377 1.00 97.81 197 THR A N 1
ATOM 1504 C CA . THR A 1 197 ? 12.804 19.198 -8.698 1.00 97.81 197 THR A CA 1
ATOM 1505 C C . THR A 1 197 ? 12.571 20.025 -7.442 1.00 97.81 197 THR A C 1
ATOM 1507 O O . THR A 1 197 ? 11.995 19.543 -6.469 1.00 97.81 197 THR A O 1
ATOM 1510 N N . ASP A 1 198 ? 12.982 21.291 -7.476 1.00 96.00 198 ASP A N 1
ATOM 1511 C CA . ASP A 1 198 ? 12.716 22.218 -6.377 1.00 96.00 198 ASP A CA 1
ATOM 1512 C C . ASP A 1 198 ? 11.275 22.733 -6.440 1.00 96.00 198 ASP A C 1
ATOM 1514 O O . ASP A 1 198 ? 10.753 23.036 -7.519 1.00 96.00 198 ASP A O 1
ATOM 1518 N N . LYS A 1 199 ? 10.636 22.872 -5.274 1.00 95.50 199 LYS A N 1
ATOM 1519 C CA . LYS A 1 199 ? 9.274 23.410 -5.137 1.00 95.50 199 LYS A CA 1
ATOM 1520 C C . LYS A 1 199 ? 9.137 24.760 -5.856 1.00 95.50 199 LYS A C 1
ATOM 1522 O O . LYS A 1 199 ? 9.951 25.657 -5.654 1.00 95.50 199 LYS A O 1
ATOM 1527 N N . GLY A 1 200 ? 8.092 24.906 -6.675 1.00 91.50 200 GLY A N 1
ATOM 1528 C CA . GLY A 1 200 ? 7.803 26.131 -7.433 1.00 91.50 200 GLY A CA 1
ATOM 1529 C C . GLY A 1 200 ? 8.764 26.457 -8.588 1.00 91.50 200 GLY A C 1
ATOM 1530 O O . GLY A 1 200 ? 8.603 27.494 -9.228 1.00 91.50 200 GLY A O 1
ATOM 1531 N N . SER A 1 201 ? 9.758 25.611 -8.878 1.00 96.50 201 SER A N 1
ATOM 1532 C CA . SER A 1 201 ? 10.692 25.848 -9.987 1.00 96.50 201 SER A CA 1
ATOM 1533 C C . SER A 1 201 ? 10.044 25.621 -11.367 1.00 96.50 201 SER A C 1
ATOM 1535 O O . SER A 1 201 ? 9.103 24.838 -11.494 1.00 96.50 201 SER A O 1
ATOM 1537 N N . PRO A 1 202 ? 10.573 26.207 -12.458 1.00 96.88 202 PRO A N 1
ATOM 1538 C CA . PRO A 1 202 ? 10.120 25.868 -13.811 1.00 96.88 202 PRO A CA 1
ATOM 1539 C C . PRO A 1 202 ? 10.264 24.373 -14.141 1.00 96.88 202 PRO A C 1
ATOM 1541 O O . PRO A 1 202 ? 9.407 23.800 -14.812 1.00 96.88 202 PRO A O 1
ATOM 1544 N N . ALA A 1 203 ? 11.313 23.722 -13.620 1.00 96.75 203 ALA A N 1
ATOM 1545 C CA . ALA A 1 203 ? 11.528 22.285 -13.774 1.00 96.75 203 ALA A CA 1
ATOM 1546 C C . ALA A 1 203 ? 10.415 21.459 -13.105 1.00 96.75 203 ALA A C 1
ATOM 1548 O O . ALA A 1 203 ? 9.940 20.490 -13.697 1.00 96.75 203 ALA A O 1
ATOM 1549 N N . ARG A 1 204 ? 9.952 21.877 -11.915 1.00 97.56 204 ARG A N 1
ATOM 1550 C CA . ARG A 1 204 ? 8.793 21.296 -11.214 1.00 97.56 204 ARG A CA 1
ATOM 1551 C C . ARG A 1 204 ? 7.551 21.323 -12.094 1.00 97.56 204 ARG A C 1
ATOM 1553 O O . ARG A 1 204 ? 6.942 20.282 -12.318 1.00 97.56 204 ARG A O 1
ATOM 1560 N N . SER A 1 205 ? 7.215 22.496 -12.627 1.00 96.69 205 SER A N 1
ATOM 1561 C CA . SER A 1 205 ? 6.031 22.690 -13.469 1.00 96.69 205 SER A CA 1
ATOM 1562 C C . SER A 1 205 ? 6.102 21.881 -14.767 1.00 96.69 205 SER A C 1
ATOM 1564 O O . SER A 1 205 ? 5.124 21.241 -15.148 1.00 96.69 205 SER A O 1
ATOM 1566 N N . ALA A 1 206 ? 7.263 21.854 -15.430 1.00 97.50 206 ALA A N 1
ATOM 1567 C CA . ALA A 1 206 ? 7.457 21.100 -16.669 1.00 97.50 206 ALA A CA 1
ATOM 1568 C C . ALA A 1 206 ? 7.358 19.579 -16.455 1.00 97.50 206 ALA A C 1
ATOM 1570 O O . ALA A 1 206 ? 6.706 18.873 -17.234 1.00 97.50 206 ALA A O 1
ATOM 1571 N N . LEU A 1 207 ? 7.975 19.068 -15.383 1.00 98.38 207 LEU A N 1
ATOM 1572 C CA . LEU A 1 207 ? 7.903 17.650 -15.047 1.00 98.38 207 LEU A CA 1
ATOM 1573 C C . LEU A 1 207 ? 6.481 17.251 -14.636 1.00 98.38 207 LEU A C 1
ATOM 1575 O O . LEU A 1 207 ? 5.985 16.228 -15.099 1.00 98.38 207 LEU A O 1
ATOM 1579 N N . LEU A 1 208 ? 5.802 18.084 -13.842 1.00 97.88 208 LEU A N 1
ATOM 1580 C CA . LEU A 1 208 ? 4.409 17.874 -13.452 1.00 97.88 208 LEU A CA 1
ATOM 1581 C C . LEU A 1 208 ? 3.480 17.790 -14.673 1.00 97.88 208 LEU A C 1
ATOM 1583 O O . LEU A 1 208 ? 2.679 16.861 -14.759 1.00 97.88 208 LEU A O 1
ATOM 1587 N N . ALA A 1 209 ? 3.615 18.699 -15.643 1.00 97.56 209 ALA A N 1
ATOM 1588 C CA . ALA A 1 209 ? 2.813 18.683 -16.870 1.00 97.56 209 ALA A CA 1
ATOM 1589 C C . ALA A 1 209 ? 3.048 17.411 -17.711 1.00 97.56 209 ALA A C 1
ATOM 1591 O O . ALA A 1 209 ? 2.100 16.792 -18.209 1.00 97.56 209 ALA A O 1
ATOM 1592 N N . SER A 1 210 ? 4.308 16.980 -17.825 1.00 98.38 210 SER A N 1
ATOM 1593 C CA . SER A 1 210 ? 4.669 15.735 -18.520 1.00 98.38 210 SER A CA 1
ATOM 1594 C C . SER A 1 210 ? 4.081 14.511 -17.811 1.00 98.38 210 SER A C 1
ATOM 1596 O O . SER A 1 210 ? 3.532 13.616 -18.454 1.00 98.38 210 SER A O 1
ATOM 1598 N N . TRP A 1 211 ? 4.122 14.501 -16.477 1.00 98.69 211 TRP A N 1
ATOM 1599 C CA . TRP A 1 211 ? 3.565 13.426 -15.660 1.00 98.69 211 TRP A CA 1
ATOM 1600 C C . TRP A 1 211 ? 2.041 13.344 -15.774 1.00 98.69 211 TRP A C 1
ATOM 1602 O O . TRP A 1 211 ? 1.491 12.263 -15.968 1.00 98.69 211 TRP A O 1
ATOM 1612 N N . GLN A 1 212 ? 1.349 14.485 -15.716 1.00 97.75 212 GLN A N 1
ATOM 1613 C CA . GLN A 1 212 ? -0.102 14.554 -15.909 1.00 97.75 212 GLN A CA 1
ATOM 1614 C C . GLN A 1 212 ? -0.513 14.043 -17.295 1.00 97.75 212 GLN A C 1
ATOM 1616 O O . GLN A 1 212 ? -1.483 13.296 -17.401 1.00 97.75 212 GLN A O 1
ATOM 1621 N N . THR A 1 213 ? 0.262 14.363 -18.335 1.00 98.19 213 THR A N 1
ATOM 1622 C CA . THR A 1 213 ? 0.033 13.846 -19.693 1.00 98.19 213 THR A CA 1
ATOM 1623 C C . THR A 1 213 ? 0.171 12.322 -19.751 1.00 98.19 213 THR A C 1
ATOM 1625 O O . THR A 1 213 ? -0.642 11.649 -20.386 1.00 98.19 213 THR A O 1
ATOM 1628 N N . ALA A 1 214 ? 1.178 11.750 -19.082 1.00 98.62 214 ALA A N 1
ATOM 1629 C CA . ALA A 1 214 ? 1.330 10.299 -18.994 1.00 98.62 214 ALA A CA 1
ATOM 1630 C C . ALA A 1 214 ? 0.153 9.650 -18.246 1.00 98.62 214 ALA A C 1
ATOM 1632 O O . ALA A 1 214 ? -0.403 8.664 -18.724 1.00 98.62 214 ALA A O 1
ATOM 1633 N N . LEU A 1 215 ? -0.290 10.241 -17.132 1.00 98.56 215 LEU A N 1
ATOM 1634 C CA . LEU A 1 215 ? -1.452 9.766 -16.374 1.00 98.56 215 LEU A CA 1
ATOM 1635 C C . LEU A 1 215 ? -2.751 9.808 -17.186 1.00 98.56 215 LEU A C 1
ATOM 1637 O O . LEU A 1 215 ? -3.537 8.866 -17.113 1.00 98.56 215 LEU A O 1
ATOM 1641 N N . ASP A 1 216 ? -2.960 10.844 -18.000 1.00 98.00 216 ASP A N 1
ATOM 1642 C CA . ASP A 1 216 ? -4.126 10.928 -18.887 1.00 98.00 216 ASP A CA 1
ATOM 1643 C C . ASP A 1 216 ? -4.139 9.797 -19.923 1.00 98.00 216 ASP A C 1
ATOM 1645 O O . ASP A 1 216 ? -5.183 9.190 -20.173 1.00 98.00 216 ASP A O 1
ATOM 1649 N N . ARG A 1 217 ? -2.971 9.453 -20.482 1.00 98.19 217 ARG A N 1
ATOM 1650 C CA . ARG A 1 217 ? -2.832 8.310 -21.399 1.00 98.19 217 ARG A CA 1
ATOM 1651 C C . ARG A 1 217 ? -3.152 6.989 -20.697 1.00 98.19 217 ARG A C 1
ATOM 1653 O O . ARG A 1 217 ? -3.902 6.191 -21.248 1.00 98.19 217 ARG A O 1
ATOM 1660 N N . LEU A 1 218 ? -2.638 6.776 -19.482 1.00 98.19 218 LEU A N 1
ATOM 1661 C CA . LEU A 1 218 ? -2.911 5.564 -18.697 1.00 98.19 218 LEU A CA 1
ATOM 1662 C C . LEU A 1 218 ? -4.394 5.449 -18.316 1.00 98.19 218 LEU A C 1
ATOM 1664 O O . LEU A 1 218 ? -4.981 4.379 -18.434 1.00 98.19 218 LEU A O 1
ATOM 1668 N N . ALA A 1 219 ? -5.042 6.550 -17.932 1.00 97.62 219 ALA A N 1
ATOM 1669 C CA . ALA A 1 219 ? -6.476 6.562 -17.642 1.00 97.62 219 ALA A CA 1
ATOM 1670 C C . ALA A 1 219 ? -7.336 6.211 -18.879 1.00 97.62 219 ALA A C 1
ATOM 1672 O O . ALA A 1 219 ? -8.410 5.603 -18.759 1.00 97.62 219 ALA A O 1
ATOM 1673 N N . ALA A 1 220 ? -6.870 6.573 -20.077 1.00 96.94 220 ALA A N 1
ATOM 1674 C CA . ALA A 1 220 ? -7.548 6.294 -21.340 1.00 96.94 220 ALA A CA 1
ATOM 1675 C C . ALA A 1 220 ? -7.266 4.890 -21.910 1.00 96.94 220 ALA A C 1
ATOM 1677 O O . ALA A 1 220 ? -8.058 4.402 -22.717 1.00 96.94 220 ALA A O 1
ATOM 1678 N N . ASP A 1 221 ? -6.185 4.228 -21.493 1.00 96.94 221 ASP A N 1
ATOM 1679 C CA . ASP A 1 221 ? -5.748 2.945 -22.045 1.00 96.94 221 ASP A CA 1
ATOM 1680 C C . ASP A 1 221 ? -6.685 1.790 -21.648 1.00 96.94 221 ASP A C 1
ATOM 1682 O O . ASP A 1 221 ? -6.724 1.348 -20.502 1.00 96.94 221 ASP A O 1
ATOM 1686 N N . ALA A 1 222 ? -7.431 1.268 -22.622 1.00 94.31 222 ALA A N 1
ATOM 1687 C CA . ALA A 1 222 ? -8.369 0.166 -22.426 1.00 94.31 222 ALA A CA 1
ATOM 1688 C C . ALA A 1 222 ? -7.698 -1.211 -22.238 1.00 94.31 222 ALA A C 1
ATOM 1690 O O . ALA A 1 222 ? -8.391 -2.174 -21.919 1.00 94.31 222 ALA A O 1
ATOM 1691 N N . SER A 1 223 ? -6.379 -1.324 -22.437 1.00 93.12 223 SER A N 1
ATOM 1692 C CA . SER A 1 223 ? -5.618 -2.542 -22.121 1.00 93.12 223 SER A CA 1
ATOM 1693 C C . SER A 1 223 ? -5.350 -2.703 -20.621 1.00 93.12 223 SER A C 1
ATOM 1695 O O . SER A 1 223 ? -5.054 -3.810 -20.167 1.00 93.12 223 SER A O 1
ATOM 1697 N N . LEU A 1 224 ? -5.438 -1.611 -19.857 1.00 94.25 224 LEU A N 1
ATOM 1698 C CA . LEU A 1 224 ? -5.309 -1.607 -18.404 1.00 94.25 224 LEU A CA 1
ATOM 1699 C C . LEU A 1 224 ? -6.614 -2.026 -17.727 1.00 94.25 224 LEU A C 1
ATOM 1701 O O . LEU A 1 224 ? -7.709 -1.832 -18.262 1.00 94.25 224 LEU A O 1
ATOM 1705 N N . SER A 1 225 ? -6.502 -2.572 -16.513 1.00 92.06 225 SER A N 1
ATOM 1706 C CA . SER A 1 225 ? -7.687 -2.862 -15.708 1.00 92.06 225 SER A CA 1
ATOM 1707 C C . SER A 1 225 ? -8.408 -1.569 -15.314 1.00 92.06 225 SER A C 1
ATOM 1709 O O . SER A 1 225 ? -7.811 -0.490 -15.272 1.00 92.06 225 SER A O 1
ATOM 1711 N N . GLN A 1 226 ? -9.695 -1.659 -14.967 1.00 92.69 226 GLN A N 1
ATOM 1712 C CA . GLN A 1 226 ? -10.423 -0.486 -14.476 1.00 92.69 226 GLN A CA 1
ATOM 1713 C C . GLN A 1 226 ? -9.795 0.067 -13.189 1.00 92.69 226 GLN A C 1
ATOM 1715 O O . GLN A 1 226 ? -9.796 1.280 -12.991 1.00 92.69 226 GLN A O 1
ATOM 1720 N N . GLY A 1 227 ? -9.211 -0.802 -12.355 1.00 93.62 227 GLY A N 1
ATOM 1721 C CA . GLY A 1 227 ? -8.440 -0.411 -11.176 1.00 93.62 227 GLY A CA 1
ATOM 1722 C C . GLY A 1 227 ? -7.198 0.415 -11.520 1.00 93.62 227 GLY A C 1
ATOM 1723 O O . GLY A 1 227 ? -7.014 1.484 -10.943 1.00 93.62 227 GLY A O 1
ATOM 1724 N N . ASP A 1 228 ? -6.396 -0.018 -12.496 1.00 95.31 228 ASP A N 1
ATOM 1725 C CA . ASP A 1 228 ? -5.176 0.696 -12.910 1.00 95.31 228 ASP A CA 1
ATOM 1726 C C . ASP A 1 228 ? -5.507 2.050 -13.550 1.00 95.31 228 ASP A C 1
ATOM 1728 O O . ASP A 1 228 ? -4.892 3.074 -13.248 1.00 95.31 228 ASP A O 1
ATOM 1732 N N . ARG A 1 229 ? -6.548 2.088 -14.390 1.00 96.81 229 ARG A N 1
ATOM 1733 C CA . ARG A 1 229 ? -7.039 3.334 -14.996 1.00 96.81 229 ARG A CA 1
ATOM 1734 C C . ARG A 1 229 ? -7.543 4.307 -13.934 1.00 96.81 229 ARG A C 1
ATOM 1736 O O . ARG A 1 229 ? -7.275 5.504 -14.015 1.00 96.81 229 ARG A O 1
ATOM 1743 N N . LEU A 1 230 ? -8.257 3.803 -12.926 1.00 97.00 230 LEU A N 1
ATOM 1744 C CA . LEU A 1 230 ? -8.716 4.601 -11.791 1.00 97.00 230 LEU A CA 1
ATOM 1745 C C . LEU A 1 230 ? -7.536 5.107 -10.948 1.00 97.00 230 LEU A C 1
ATOM 1747 O O . LEU A 1 230 ? -7.543 6.265 -10.531 1.00 97.00 230 LEU A O 1
ATOM 1751 N N . ALA A 1 231 ? -6.509 4.279 -10.737 1.00 96.75 231 ALA A N 1
ATOM 1752 C CA . ALA A 1 231 ? -5.294 4.666 -10.029 1.00 96.75 231 ALA A CA 1
ATOM 1753 C C . ALA A 1 231 ? -4.560 5.814 -10.737 1.00 96.75 231 ALA A C 1
ATOM 1755 O O . ALA A 1 231 ? -4.137 6.755 -10.068 1.00 96.75 231 ALA A O 1
ATOM 1756 N N . ALA A 1 232 ? -4.495 5.809 -12.073 1.00 97.88 232 ALA A N 1
ATOM 1757 C CA . ALA A 1 232 ? -3.921 6.918 -12.835 1.00 97.88 232 ALA A CA 1
ATOM 1758 C C . ALA A 1 232 ? -4.692 8.240 -12.626 1.00 97.88 232 ALA A C 1
ATOM 1760 O O . ALA A 1 232 ? -4.093 9.301 -12.423 1.00 97.88 232 ALA A O 1
ATOM 1761 N N . VAL A 1 233 ? -6.030 8.190 -12.592 1.00 98.06 233 VAL A N 1
ATOM 1762 C CA . VAL A 1 233 ? -6.859 9.374 -12.295 1.00 98.06 233 VAL A CA 1
ATOM 1763 C C . VAL A 1 233 ? -6.656 9.848 -10.852 1.00 98.06 233 VAL A C 1
ATOM 1765 O O . VAL A 1 233 ? -6.506 11.048 -10.607 1.00 98.06 233 VAL A O 1
ATOM 1768 N N . GLN A 1 234 ? -6.591 8.921 -9.895 1.00 96.31 234 GLN A N 1
ATOM 1769 C CA . GLN A 1 234 ? -6.318 9.240 -8.494 1.00 96.31 234 GLN A CA 1
ATOM 1770 C C . GLN A 1 234 ? -4.936 9.885 -8.326 1.00 96.31 234 GLN A C 1
ATOM 1772 O O . GLN A 1 234 ? -4.803 10.874 -7.605 1.00 96.31 234 GLN A O 1
ATOM 1777 N N . ALA A 1 235 ? -3.915 9.376 -9.017 1.00 97.00 235 ALA A N 1
ATOM 1778 C CA . ALA A 1 235 ? -2.574 9.947 -9.017 1.00 97.00 235 ALA A CA 1
ATOM 1779 C C . ALA A 1 235 ? -2.588 11.391 -9.533 1.00 97.00 235 ALA A C 1
ATOM 1781 O O . ALA A 1 235 ? -2.028 12.283 -8.895 1.00 97.00 235 ALA A O 1
ATOM 1782 N N . LYS A 1 236 ? -3.318 11.650 -10.627 1.00 95.38 236 LYS A N 1
ATOM 1783 C CA . LYS A 1 236 ? -3.488 13.002 -11.179 1.00 95.38 236 LYS A CA 1
ATOM 1784 C C . LYS A 1 236 ? -4.140 13.941 -10.164 1.00 95.38 236 LYS A C 1
ATOM 1786 O O . LYS A 1 236 ? -3.698 15.078 -10.010 1.00 95.38 236 LYS A O 1
ATOM 1791 N N . ALA A 1 237 ? -5.147 13.463 -9.434 1.00 94.06 237 ALA A N 1
ATOM 1792 C CA . ALA A 1 237 ? -5.790 14.230 -8.374 1.00 94.06 237 ALA A CA 1
ATOM 1793 C C . ALA A 1 237 ? -4.849 14.518 -7.186 1.00 94.06 237 ALA A C 1
ATOM 1795 O O . ALA A 1 237 ? -4.890 15.622 -6.637 1.00 94.06 237 ALA A O 1
ATOM 1796 N N . ASN A 1 238 ? -3.995 13.561 -6.816 1.00 92.88 238 ASN A N 1
ATOM 1797 C CA . ASN A 1 238 ? -3.056 13.686 -5.697 1.00 92.88 238 ASN A CA 1
ATOM 1798 C C . ASN A 1 238 ? -1.904 14.654 -5.996 1.00 92.88 238 ASN A C 1
ATOM 1800 O O . ASN A 1 238 ? -1.453 15.359 -5.100 1.00 92.88 238 ASN A O 1
ATOM 1804 N N . LEU A 1 239 ? -1.458 14.746 -7.254 1.00 93.94 239 LEU A N 1
ATOM 1805 C CA . LEU A 1 239 ? -0.356 15.629 -7.656 1.00 93.94 239 LEU A CA 1
ATOM 1806 C C . LEU A 1 239 ? -0.635 17.130 -7.448 1.00 93.94 239 LEU A C 1
ATOM 1808 O O . LEU A 1 239 ? 0.286 17.937 -7.517 1.00 93.94 239 LEU A O 1
ATOM 1812 N N . ARG A 1 240 ? -1.877 17.530 -7.157 1.00 89.62 240 ARG A N 1
ATOM 1813 C CA . ARG A 1 240 ? -2.196 18.913 -6.760 1.00 89.62 240 ARG A CA 1
ATOM 1814 C C . ARG A 1 240 ? -1.610 19.306 -5.407 1.00 89.62 240 ARG A C 1
ATOM 1816 O O . ARG A 1 240 ? -1.344 20.478 -5.181 1.00 89.62 240 ARG A O 1
ATOM 1823 N N . GLU A 1 241 ? -1.430 18.337 -4.514 1.00 88.31 241 GLU A N 1
ATOM 1824 C CA . GLU A 1 241 ? -0.908 18.551 -3.158 1.00 88.31 241 GLU A CA 1
ATOM 1825 C C . GLU A 1 241 ? 0.624 18.464 -3.105 1.00 88.31 241 GLU A C 1
ATOM 1827 O O . GLU A 1 241 ? 1.227 18.523 -2.033 1.00 88.31 241 GLU A O 1
ATOM 1832 N N . ILE A 1 242 ? 1.280 18.321 -4.261 1.00 91.06 242 ILE A N 1
ATOM 1833 C CA . ILE A 1 242 ? 2.708 18.015 -4.327 1.00 91.06 242 ILE A CA 1
ATOM 1834 C C . ILE A 1 242 ? 3.582 19.109 -3.691 1.00 91.06 242 ILE A C 1
ATOM 1836 O O . ILE A 1 242 ? 4.639 18.825 -3.128 1.00 91.06 242 ILE A O 1
ATOM 1840 N N . ASP A 1 243 ? 3.130 20.363 -3.737 1.00 88.94 243 ASP A N 1
ATOM 1841 C CA . ASP A 1 243 ? 3.816 21.515 -3.147 1.00 88.94 243 ASP A CA 1
ATOM 1842 C C . ASP A 1 243 ? 3.275 21.888 -1.755 1.00 88.94 243 ASP A C 1
ATOM 1844 O O . ASP A 1 243 ? 3.672 22.906 -1.180 1.00 88.94 243 ASP A O 1
ATOM 1848 N N . GLY A 1 244 ? 2.420 21.052 -1.168 1.00 84.31 244 GLY A N 1
ATOM 1849 C CA . GLY A 1 244 ? 1.829 21.240 0.153 1.00 84.31 244 GLY A CA 1
ATOM 1850 C C . GLY A 1 244 ? 0.325 20.965 0.162 1.00 84.31 244 GLY A C 1
ATOM 1851 O O . GLY A 1 244 ? -0.291 20.846 -0.897 1.00 84.31 244 GLY A O 1
ATOM 1852 N N . PRO A 1 245 ? -0.282 20.878 1.359 1.00 84.12 245 PRO A N 1
ATOM 1853 C CA . PRO A 1 245 ? -1.714 20.651 1.473 1.00 84.12 245 PRO A CA 1
ATOM 1854 C C . PRO A 1 245 ? -2.486 21.776 0.781 1.00 84.12 245 PRO A C 1
ATOM 1856 O O . PRO A 1 245 ? -2.158 22.956 0.938 1.00 84.12 245 PRO A O 1
ATOM 1859 N N . LEU A 1 246 ? -3.531 21.402 0.047 1.00 80.44 246 LEU A N 1
ATOM 1860 C CA . LEU A 1 246 ? -4.499 22.366 -0.461 1.00 80.44 246 LEU A CA 1
ATOM 1861 C C . LEU A 1 246 ? -5.235 23.015 0.716 1.00 80.44 246 LEU A C 1
ATOM 1863 O O . LEU A 1 246 ? -5.484 22.366 1.736 1.00 80.44 246 LEU A O 1
ATOM 1867 N N . ASP A 1 247 ? -5.616 24.286 0.565 1.00 82.44 247 ASP A N 1
ATOM 1868 C CA . ASP A 1 247 ? -6.603 24.888 1.463 1.00 82.44 247 ASP A CA 1
ATOM 1869 C C . ASP A 1 247 ? -7.895 24.055 1.367 1.00 82.44 247 ASP A C 1
ATOM 1871 O O . ASP A 1 247 ? -8.463 23.965 0.275 1.00 82.44 247 ASP A O 1
ATOM 1875 N N . PRO A 1 248 ? -8.390 23.455 2.468 1.00 77.38 248 PRO A N 1
ATOM 1876 C CA . PRO A 1 248 ? -9.619 22.664 2.451 1.00 77.38 248 PRO A CA 1
ATOM 1877 C C . PRO A 1 248 ? -10.854 23.440 1.971 1.00 77.38 248 PRO A C 1
ATOM 1879 O O . PRO A 1 248 ? -11.870 22.826 1.654 1.00 77.38 248 PRO A O 1
ATOM 1882 N N . LYS A 1 249 ? -10.793 24.779 1.961 1.00 78.44 249 LYS A N 1
ATOM 1883 C CA . LYS A 1 249 ? -11.852 25.663 1.457 1.00 78.44 249 LYS A CA 1
ATOM 1884 C C . LYS A 1 249 ? -11.673 26.056 -0.008 1.00 78.44 249 LYS A C 1
ATOM 1886 O O . LYS A 1 249 ? -12.611 26.601 -0.591 1.00 78.44 249 LYS A O 1
ATOM 1891 N N . ALA A 1 250 ? -10.501 25.827 -0.600 1.00 83.75 250 ALA A N 1
ATOM 1892 C CA . ALA A 1 250 ? -10.271 26.152 -1.998 1.00 83.75 250 ALA A CA 1
ATOM 1893 C C . ALA A 1 250 ? -11.112 25.240 -2.896 1.00 83.75 250 ALA A C 1
ATOM 1895 O O . ALA A 1 250 ? -11.182 24.025 -2.705 1.00 83.75 250 ALA A O 1
ATOM 1896 N N . ALA A 1 251 ? -11.744 25.839 -3.903 1.00 85.12 251 ALA A N 1
ATOM 1897 C CA . ALA A 1 251 ? -12.465 25.077 -4.905 1.00 85.12 251 ALA A CA 1
ATOM 1898 C C . ALA A 1 251 ? -11.487 24.215 -5.717 1.00 85.12 251 ALA A C 1
ATOM 1900 O O . ALA A 1 251 ? -10.421 24.674 -6.130 1.00 85.12 251 ALA A O 1
ATOM 1901 N N . HIS A 1 252 ? -11.874 22.969 -5.983 1.00 89.25 252 HIS A N 1
ATOM 1902 C CA . HIS A 1 252 ? -11.141 22.117 -6.912 1.00 89.25 252 HIS A CA 1
ATOM 1903 C C . HIS A 1 252 ? -11.376 22.572 -8.358 1.00 89.25 252 HIS A C 1
ATOM 1905 O O . HIS A 1 252 ? -12.480 22.985 -8.716 1.00 89.25 252 HIS A O 1
ATOM 1911 N N . GLU A 1 253 ? -10.354 22.443 -9.206 1.00 91.62 253 GLU A N 1
ATOM 1912 C CA . GLU A 1 253 ? -10.459 22.764 -10.632 1.00 91.62 253 GLU A CA 1
ATOM 1913 C C . GLU A 1 253 ? -11.612 21.990 -11.304 1.00 91.62 253 GLU A C 1
ATOM 1915 O O . GLU A 1 253 ? -11.611 20.751 -11.266 1.00 91.62 253 GLU A O 1
ATOM 1920 N N . PRO A 1 254 ? -12.571 22.672 -11.964 1.00 95.00 254 PRO A N 1
ATOM 1921 C CA . PRO A 1 254 ? -13.755 22.021 -12.529 1.00 95.00 254 PRO A CA 1
ATOM 1922 C C . PRO A 1 254 ? -13.440 20.898 -13.521 1.00 95.00 254 PRO A C 1
ATOM 1924 O O . PRO A 1 254 ? -14.112 19.867 -13.518 1.00 95.00 254 PRO A O 1
ATOM 1927 N N . ALA A 1 255 ? -12.395 21.065 -14.338 1.00 94.62 255 ALA A N 1
ATOM 1928 C CA . ALA A 1 255 ? -11.970 20.055 -15.304 1.00 94.62 255 ALA A CA 1
ATOM 1929 C C . ALA A 1 255 ? -11.534 18.752 -14.615 1.00 94.62 255 ALA A C 1
ATOM 1931 O O . ALA A 1 255 ? -11.915 17.661 -15.033 1.00 94.62 255 ALA A O 1
ATOM 1932 N N . LEU A 1 256 ? -10.792 18.851 -13.513 1.00 94.06 256 LEU A N 1
ATOM 1933 C CA . LEU A 1 256 ? -10.349 17.682 -12.762 1.00 94.06 256 LEU A CA 1
ATOM 1934 C C . LEU A 1 256 ? -11.492 17.026 -11.983 1.00 94.06 256 LEU A C 1
ATOM 1936 O O . LEU A 1 256 ? -11.570 15.800 -11.937 1.00 94.06 256 LEU A O 1
ATOM 1940 N N . VAL A 1 257 ? -12.404 17.823 -11.417 1.00 96.88 257 VAL A N 1
ATOM 1941 C CA . VAL A 1 257 ? -13.638 17.302 -10.805 1.00 96.88 257 VAL A CA 1
ATOM 1942 C C . VAL A 1 257 ? -14.436 16.493 -11.834 1.00 96.88 257 VAL A C 1
ATOM 1944 O O . VAL A 1 257 ? -14.894 15.395 -11.521 1.00 96.88 257 VAL A O 1
ATOM 1947 N N . ALA A 1 258 ? -14.562 16.991 -13.069 1.00 97.62 258 ALA A N 1
ATOM 1948 C CA . ALA A 1 258 ? -15.247 16.287 -14.151 1.00 97.62 258 ALA A CA 1
ATOM 1949 C C . ALA A 1 258 ? -14.564 14.956 -14.510 1.00 97.62 258 ALA A C 1
ATOM 1951 O O . ALA A 1 258 ? -15.246 13.936 -14.583 1.00 97.62 258 ALA A O 1
ATOM 1952 N N . VAL A 1 259 ? -13.233 14.939 -14.645 1.00 96.88 259 VAL A N 1
ATOM 1953 C CA . VAL A 1 259 ? -12.454 13.716 -14.927 1.00 96.88 259 VAL A CA 1
ATOM 1954 C C . VAL A 1 259 ? -12.619 12.671 -13.816 1.00 96.88 259 VAL A C 1
ATOM 1956 O O . VAL A 1 259 ? -12.881 11.501 -14.099 1.00 96.88 259 VAL A O 1
ATOM 1959 N N . VAL A 1 260 ? -12.520 13.084 -12.548 1.00 98.00 260 VAL A N 1
ATOM 1960 C CA . VAL A 1 260 ? -12.716 12.194 -11.392 1.00 98.00 260 VAL A CA 1
ATOM 1961 C C . VAL A 1 260 ? -14.133 11.626 -11.365 1.00 98.00 260 VAL A C 1
ATOM 1963 O O . VAL A 1 260 ? -14.313 10.415 -11.212 1.00 98.00 260 VAL A O 1
ATOM 1966 N N . ARG A 1 261 ? -15.143 12.478 -11.570 1.00 98.31 261 ARG A N 1
ATOM 1967 C CA . ARG A 1 261 ? -16.545 12.057 -11.625 1.00 98.31 261 ARG A CA 1
ATOM 1968 C C . ARG A 1 261 ? -16.797 11.073 -12.765 1.00 98.31 261 ARG A C 1
ATOM 1970 O O . ARG A 1 261 ? -17.463 10.060 -12.564 1.00 98.31 261 ARG A O 1
ATOM 1977 N N . GLU A 1 262 ? -16.270 11.343 -13.956 1.00 97.75 262 GLU A N 1
ATOM 1978 C CA . GLU A 1 262 ? -16.432 10.460 -15.112 1.00 97.75 262 GLU A CA 1
ATOM 1979 C C . GLU A 1 262 ? -15.793 9.090 -14.864 1.00 97.75 262 GLU A C 1
ATOM 1981 O O . GLU A 1 262 ? -16.427 8.065 -15.114 1.00 97.75 262 GLU A O 1
ATOM 1986 N N . ALA A 1 263 ? -14.571 9.053 -14.328 1.00 97.75 263 ALA A N 1
ATOM 1987 C CA . ALA A 1 263 ? -13.877 7.809 -14.014 1.00 97.75 263 ALA A CA 1
ATOM 1988 C C . ALA A 1 263 ? -14.627 6.972 -12.965 1.00 97.75 263 ALA A C 1
ATOM 1990 O O . ALA A 1 263 ? -14.823 5.771 -13.169 1.00 97.75 263 ALA A O 1
ATOM 1991 N N . ALA A 1 264 ? -15.117 7.605 -11.894 1.00 98.12 264 ALA A N 1
ATOM 1992 C CA . ALA A 1 264 ? -15.900 6.932 -10.862 1.00 98.12 264 ALA A CA 1
ATOM 1993 C C . ALA A 1 264 ? -17.220 6.369 -11.425 1.00 98.12 264 ALA A C 1
ATOM 1995 O O . ALA A 1 264 ? -17.533 5.196 -11.226 1.00 98.12 264 ALA A O 1
ATOM 1996 N N . ASN A 1 265 ? -17.951 7.164 -12.215 1.00 97.69 265 ASN A N 1
ATOM 1997 C CA . ASN A 1 265 ? -19.186 6.726 -12.872 1.00 97.69 265 ASN A CA 1
ATOM 1998 C C . ASN A 1 265 ? -18.951 5.607 -13.893 1.00 97.69 265 ASN A C 1
ATOM 2000 O O . ASN A 1 265 ? -19.790 4.721 -14.051 1.00 97.69 265 ASN A O 1
ATOM 2004 N N . ARG A 1 266 ? -17.822 5.637 -14.609 1.00 96.38 266 ARG A N 1
ATOM 2005 C CA . ARG A 1 266 ? -17.438 4.573 -15.539 1.00 96.38 266 ARG A CA 1
ATOM 2006 C C . ARG A 1 266 ? -17.204 3.270 -14.785 1.00 96.38 266 ARG A C 1
ATOM 2008 O O . ARG A 1 266 ? -17.758 2.252 -15.191 1.00 96.38 266 ARG A O 1
ATOM 2015 N N . ALA A 1 267 ? -16.427 3.298 -13.702 1.00 95.75 267 ALA A N 1
ATOM 2016 C CA . ALA A 1 267 ? -16.177 2.122 -12.871 1.00 95.75 267 ALA A CA 1
ATOM 2017 C C . ALA A 1 267 ? -17.492 1.530 -12.339 1.00 95.75 267 ALA A C 1
ATOM 2019 O O . ALA A 1 267 ? -17.749 0.343 -12.525 1.00 95.75 267 ALA A O 1
ATOM 2020 N N . ASP A 1 268 ? -18.372 2.373 -11.792 1.00 96.19 268 ASP A N 1
ATOM 2021 C CA . ASP A 1 268 ? -19.670 1.941 -11.272 1.00 96.19 268 ASP A CA 1
ATOM 2022 C C . ASP A 1 268 ? -20.575 1.301 -12.340 1.00 96.19 268 ASP A C 1
ATOM 2024 O O . ASP A 1 268 ? -21.196 0.270 -12.088 1.00 96.19 268 ASP A O 1
ATOM 2028 N N . LYS A 1 269 ? -20.611 1.852 -13.558 1.00 95.25 269 LYS A N 1
ATOM 2029 C CA . LYS A 1 269 ? -21.487 1.354 -14.635 1.00 95.25 269 LYS A CA 1
ATOM 2030 C C . LYS A 1 269 ? -20.957 0.128 -15.372 1.00 95.25 269 LYS A C 1
ATOM 2032 O O . LYS A 1 269 ? -21.749 -0.628 -15.925 1.00 95.25 269 LYS A O 1
ATOM 2037 N N . THR A 1 270 ? -19.638 -0.024 -15.468 1.00 94.50 270 THR A N 1
ATOM 2038 C CA . THR A 1 270 ? -19.023 -1.009 -16.378 1.00 94.50 270 THR A CA 1
ATOM 2039 C C . THR A 1 270 ? -18.523 -2.261 -15.674 1.00 94.50 270 THR A C 1
ATOM 2041 O O . THR A 1 270 ? -18.475 -3.319 -16.297 1.00 94.50 270 THR A O 1
ATOM 2044 N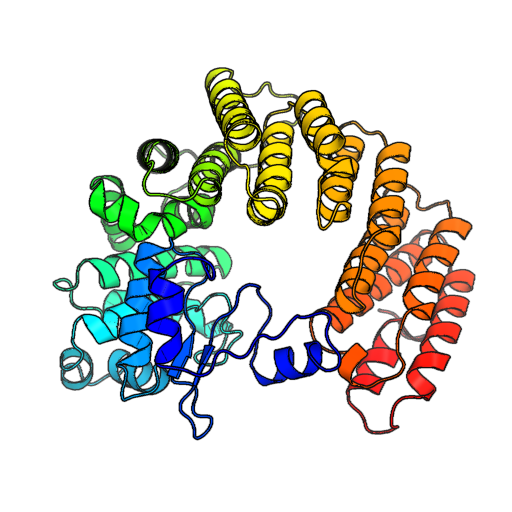 N . ILE A 1 271 ? -18.173 -2.172 -14.389 1.00 94.75 271 ILE A N 1
ATOM 2045 C CA . ILE A 1 271 ? -17.673 -3.323 -13.638 1.00 94.75 271 ILE A CA 1
ATOM 2046 C C . ILE A 1 271 ? -18.859 -4.154 -13.159 1.00 94.75 271 ILE A C 1
ATOM 2048 O O . ILE A 1 271 ? -19.678 -3.691 -12.363 1.00 94.75 271 ILE A O 1
ATOM 2052 N N . THR A 1 272 ? -18.932 -5.398 -13.621 1.00 92.19 272 THR A N 1
ATOM 2053 C CA . THR A 1 272 ? -20.005 -6.342 -13.276 1.00 92.19 272 THR A CA 1
ATOM 2054 C C . THR A 1 272 ? -19.548 -7.439 -12.315 1.00 92.19 272 THR A C 1
ATOM 2056 O O . THR A 1 272 ? -20.367 -7.957 -11.558 1.00 92.19 272 THR A O 1
ATOM 2059 N N . ASP A 1 273 ? -18.253 -7.767 -12.290 1.00 90.88 273 ASP A N 1
ATOM 2060 C CA . ASP A 1 273 ? -17.703 -8.760 -11.368 1.00 90.88 273 ASP A CA 1
ATOM 2061 C C . ASP A 1 273 ? -17.679 -8.234 -9.927 1.00 90.88 273 ASP A C 1
ATOM 2063 O O . ASP A 1 273 ? -17.101 -7.189 -9.628 1.00 90.88 273 ASP A O 1
ATOM 2067 N N . LYS A 1 274 ? -18.289 -8.981 -9.003 1.00 91.75 274 LYS A N 1
ATOM 2068 C CA . LYS A 1 274 ? -18.440 -8.563 -7.601 1.00 91.75 274 LYS A CA 1
ATOM 2069 C C . LYS A 1 274 ? -17.108 -8.393 -6.857 1.00 91.75 274 LYS A C 1
ATOM 2071 O O . LYS A 1 274 ? -17.039 -7.579 -5.938 1.00 91.75 274 LYS A O 1
ATOM 2076 N N . TYR A 1 275 ? -16.064 -9.141 -7.226 1.00 88.88 275 TYR A N 1
ATOM 2077 C CA . TYR A 1 275 ? -14.753 -9.045 -6.579 1.00 88.88 275 TYR A CA 1
ATOM 2078 C C . TYR A 1 275 ? -13.975 -7.835 -7.098 1.00 88.88 275 TYR A C 1
ATOM 2080 O O . TYR A 1 275 ? -13.361 -7.114 -6.311 1.00 88.88 275 TYR A O 1
ATOM 2088 N N . GLU A 1 276 ? -14.057 -7.555 -8.400 1.00 90.94 276 GLU A N 1
ATOM 2089 C CA . GLU A 1 276 ? -13.525 -6.319 -8.970 1.00 90.94 276 GLU A CA 1
ATOM 2090 C C . GLU A 1 276 ? -14.238 -5.098 -8.371 1.00 90.94 276 GLU A C 1
ATOM 2092 O O . GLU A 1 276 ? -13.571 -4.174 -7.902 1.00 90.94 276 GLU A O 1
ATOM 2097 N N . ARG A 1 277 ? -15.576 -5.119 -8.260 1.00 94.81 277 ARG A N 1
ATOM 2098 C CA . ARG A 1 277 ? -16.335 -4.038 -7.601 1.00 94.81 277 ARG A CA 1
ATOM 2099 C C . ARG A 1 277 ? -15.900 -3.823 -6.154 1.00 94.81 277 ARG A C 1
ATOM 2101 O O . ARG A 1 277 ? -15.695 -2.679 -5.754 1.00 94.81 277 ARG A O 1
ATOM 2108 N N . GLN A 1 278 ? -15.691 -4.897 -5.386 1.00 91.94 278 GLN A N 1
ATOM 2109 C CA . GLN A 1 278 ? -15.195 -4.809 -4.008 1.00 91.94 278 GLN A CA 1
ATOM 2110 C C . GLN A 1 278 ? -13.857 -4.058 -3.908 1.00 91.94 278 GLN A C 1
ATOM 2112 O O . GLN A 1 278 ? -13.641 -3.347 -2.928 1.00 91.94 278 GLN A O 1
ATOM 2117 N N . SER A 1 279 ? -12.970 -4.208 -4.894 1.00 90.00 279 SER A N 1
ATOM 2118 C CA . SER A 1 279 ? -11.674 -3.522 -4.921 1.00 90.00 279 SER A CA 1
ATOM 2119 C C . SER A 1 279 ? -11.769 -2.093 -5.469 1.00 90.00 279 SER A C 1
ATOM 2121 O O . SER A 1 279 ? -11.118 -1.190 -4.946 1.00 90.00 279 SER A O 1
ATOM 2123 N N . VAL A 1 280 ? -12.586 -1.865 -6.502 1.00 95.31 280 VAL A N 1
ATOM 2124 C CA . VAL A 1 280 ? -12.581 -0.608 -7.264 1.00 95.31 280 VAL A CA 1
ATOM 2125 C C . VAL A 1 280 ? -13.562 0.432 -6.713 1.00 95.31 280 VAL A C 1
ATOM 2127 O O . VAL A 1 280 ? -13.208 1.608 -6.638 1.00 95.31 280 VAL A O 1
ATOM 2130 N N . ILE A 1 281 ? -14.772 0.045 -6.293 1.00 97.44 281 ILE A N 1
ATOM 2131 C CA . ILE A 1 281 ? -15.816 1.006 -5.887 1.00 97.44 281 ILE A CA 1
ATOM 2132 C C . ILE A 1 281 ? -15.424 1.827 -4.645 1.00 97.44 281 ILE A C 1
ATOM 2134 O O . ILE A 1 281 ? -15.579 3.051 -4.687 1.00 97.44 281 ILE A O 1
ATOM 2138 N N . PRO A 1 282 ? -14.844 1.247 -3.572 1.00 96.25 282 PRO A N 1
ATOM 2139 C CA . PRO A 1 282 ? -14.355 2.044 -2.447 1.00 96.25 282 PRO A CA 1
ATOM 2140 C C . PRO A 1 282 ? -13.298 3.078 -2.858 1.00 96.25 282 PRO A C 1
ATOM 2142 O O . PRO A 1 282 ? -13.319 4.203 -2.359 1.00 96.25 282 PRO A O 1
ATOM 2145 N N . ASN A 1 283 ? -12.416 2.732 -3.802 1.00 95.38 283 ASN A N 1
ATOM 2146 C CA . ASN A 1 283 ? -11.392 3.640 -4.321 1.00 95.38 283 ASN A CA 1
ATOM 2147 C C . ASN A 1 283 ? -12.007 4.751 -5.184 1.00 95.38 283 ASN A C 1
ATOM 2149 O O . ASN A 1 283 ? -11.642 5.915 -5.034 1.00 95.38 283 ASN A O 1
ATOM 2153 N N . ALA A 1 284 ? -12.987 4.426 -6.033 1.00 98.00 284 ALA A N 1
ATOM 2154 C CA . ALA A 1 284 ? -13.698 5.406 -6.855 1.00 98.00 284 ALA A CA 1
ATOM 2155 C C . ALA A 1 284 ? -14.443 6.424 -5.979 1.00 98.00 284 ALA A C 1
ATOM 2157 O O . ALA A 1 284 ? -14.349 7.635 -6.189 1.00 98.00 284 ALA A O 1
ATOM 2158 N N . ALA A 1 285 ? -15.111 5.939 -4.932 1.00 98.00 285 ALA A N 1
ATOM 2159 C CA . ALA A 1 285 ? -15.762 6.786 -3.948 1.00 98.00 285 ALA A CA 1
ATOM 2160 C C . ALA A 1 285 ? -14.756 7.623 -3.141 1.00 98.00 285 ALA A C 1
ATOM 2162 O O . ALA A 1 285 ? -14.999 8.808 -2.894 1.00 98.00 285 ALA A O 1
ATOM 2163 N N . HIS A 1 286 ? -13.613 7.054 -2.748 1.00 95.25 286 HIS A N 1
ATOM 2164 C CA . HIS A 1 286 ? -12.552 7.812 -2.089 1.00 95.25 286 HIS A CA 1
ATOM 2165 C C . HIS A 1 286 ? -12.051 8.960 -2.977 1.00 95.25 286 HIS A C 1
ATOM 2167 O O . HIS A 1 286 ? -11.927 10.088 -2.499 1.00 95.25 286 HIS A O 1
ATOM 2173 N N . MET A 1 287 ? -11.865 8.712 -4.273 1.00 95.19 287 MET A N 1
ATOM 2174 C CA . MET A 1 287 ? -11.447 9.718 -5.246 1.00 95.19 287 MET A CA 1
ATOM 2175 C C . MET A 1 287 ? -12.460 10.864 -5.371 1.00 95.19 287 MET A C 1
ATOM 2177 O O . MET A 1 287 ? -12.067 12.029 -5.303 1.00 95.19 287 MET A O 1
ATOM 2181 N N . LEU A 1 288 ? -13.764 10.553 -5.447 1.00 97.75 288 LEU A N 1
ATOM 2182 C CA . LEU A 1 288 ? -14.844 11.553 -5.395 1.00 97.75 288 LEU A CA 1
ATOM 2183 C C . LEU A 1 288 ? -14.727 12.428 -4.135 1.00 97.75 288 LEU A C 1
ATOM 2185 O O . LEU A 1 288 ? -14.755 13.657 -4.211 1.00 97.75 288 LEU A O 1
ATOM 2189 N N . SER A 1 289 ? -14.498 11.808 -2.973 1.00 95.19 289 SER A N 1
ATOM 2190 C CA . SER A 1 289 ? -14.307 12.528 -1.706 1.00 95.19 289 SER A CA 1
ATOM 2191 C C . SER A 1 289 ? -13.044 13.403 -1.677 1.00 95.19 289 SER A C 1
ATOM 2193 O O . SER A 1 289 ? -12.968 14.348 -0.891 1.00 95.19 289 SER A O 1
ATOM 2195 N N . GLY A 1 290 ? -12.022 13.065 -2.470 1.00 91.75 290 GLY A N 1
ATOM 2196 C CA . GLY A 1 290 ? -10.767 13.815 -2.603 1.00 91.75 290 GLY A CA 1
ATOM 2197 C C . GLY A 1 290 ? -10.876 15.042 -3.512 1.00 91.75 290 GLY A C 1
ATOM 2198 O O . GLY A 1 290 ? -9.956 15.854 -3.569 1.00 91.75 290 GLY A O 1
ATOM 2199 N N . VAL A 1 291 ? -11.998 15.193 -4.219 1.00 93.50 291 VAL A N 1
ATOM 2200 C CA . VAL A 1 291 ? -12.334 16.384 -5.015 1.00 93.50 291 VAL A CA 1
ATOM 2201 C C . VAL A 1 291 ? -13.597 17.086 -4.508 1.00 93.50 291 VAL A C 1
ATOM 2203 O O . VAL A 1 291 ? -14.257 17.804 -5.256 1.00 93.50 291 VAL A O 1
ATOM 2206 N N . GLY A 1 292 ? -13.955 16.864 -3.240 1.00 92.56 292 GLY A N 1
ATOM 2207 C CA . GLY A 1 292 ? -15.076 17.533 -2.577 1.00 92.56 292 GLY A CA 1
ATOM 2208 C C . GLY A 1 292 ? -16.464 16.954 -2.877 1.00 92.56 292 GLY A C 1
ATOM 2209 O O . GLY A 1 292 ? -17.446 17.428 -2.313 1.00 92.56 292 GLY A O 1
ATOM 2210 N N . LEU A 1 293 ? -16.580 15.902 -3.694 1.00 96.31 293 LEU A N 1
ATOM 2211 C CA . LEU A 1 293 ? -17.861 15.276 -4.054 1.00 96.31 293 LEU A CA 1
ATOM 2212 C C . LEU A 1 293 ? -18.300 14.237 -3.010 1.00 96.31 293 LEU A C 1
ATOM 2214 O O . LEU A 1 293 ? -18.459 13.050 -3.298 1.00 96.31 293 LEU A O 1
ATOM 2218 N N . LEU A 1 294 ? -18.465 14.687 -1.764 1.00 96.56 294 LEU A N 1
ATOM 2219 C CA . LEU A 1 294 ? -18.786 13.825 -0.620 1.00 96.56 294 LEU A CA 1
ATOM 2220 C C . LEU A 1 294 ? -20.161 13.156 -0.747 1.00 96.56 294 LEU A C 1
ATOM 2222 O O . LEU A 1 294 ? -20.298 11.993 -0.376 1.00 96.56 294 LEU A O 1
ATOM 2226 N N . ASP A 1 295 ? -21.155 13.852 -1.298 1.00 98.06 295 ASP A N 1
ATOM 2227 C CA . ASP A 1 295 ? -22.507 13.303 -1.454 1.00 98.06 295 ASP A CA 1
ATOM 2228 C C . ASP A 1 295 ? -22.576 12.248 -2.564 1.00 98.06 295 ASP A C 1
ATOM 2230 O O . ASP A 1 295 ? -23.189 11.198 -2.379 1.00 98.06 295 ASP A O 1
ATOM 2234 N N . GLU A 1 296 ? -21.885 12.473 -3.687 1.00 98.50 296 GLU A N 1
ATOM 2235 C CA . GLU A 1 296 ? -21.768 11.481 -4.767 1.00 98.50 296 GLU A CA 1
ATOM 2236 C C . GLU A 1 296 ? -20.996 10.240 -4.294 1.00 98.50 296 GLU A C 1
ATOM 2238 O O . GLU A 1 296 ? -21.391 9.110 -4.584 1.00 98.50 296 GLU A O 1
ATOM 2243 N N . SER A 1 297 ? -19.935 10.445 -3.506 1.00 98.56 297 SER A N 1
ATOM 2244 C CA . SER A 1 297 ? -19.184 9.368 -2.855 1.00 98.56 297 SER A CA 1
ATOM 2245 C C . SER A 1 297 ? -20.081 8.535 -1.930 1.00 98.56 297 SER A C 1
ATOM 2247 O O . SER A 1 297 ? -20.141 7.312 -2.058 1.00 98.56 297 SER A O 1
ATOM 2249 N N . ASP A 1 298 ? -20.839 9.183 -1.039 1.00 98.62 298 ASP A N 1
ATOM 2250 C CA . ASP A 1 298 ? -21.766 8.497 -0.136 1.00 98.62 298 ASP A CA 1
ATOM 2251 C C . ASP A 1 298 ? -22.870 7.751 -0.893 1.00 98.62 298 ASP A C 1
ATOM 2253 O O . ASP A 1 298 ? -23.220 6.634 -0.507 1.00 98.62 298 ASP A O 1
ATOM 2257 N N . ALA A 1 299 ? -23.426 8.347 -1.951 1.00 98.56 299 ALA A N 1
ATOM 2258 C CA . ALA A 1 299 ? -24.462 7.727 -2.770 1.00 98.56 299 ALA A CA 1
ATOM 2259 C C . ALA A 1 299 ? -23.952 6.446 -3.446 1.00 98.56 299 ALA A C 1
ATOM 2261 O O . ALA A 1 299 ? -24.604 5.405 -3.345 1.00 98.56 299 ALA A O 1
ATOM 2262 N N . MET A 1 300 ? -22.761 6.500 -4.052 1.00 98.31 300 MET A N 1
ATOM 2263 C CA . MET A 1 300 ? -22.103 5.345 -4.668 1.00 98.31 300 MET A CA 1
ATOM 2264 C C . MET A 1 300 ? -21.883 4.217 -3.653 1.00 98.31 300 MET A C 1
ATOM 2266 O O . MET A 1 300 ? -22.277 3.076 -3.884 1.00 98.31 300 MET A O 1
ATOM 2270 N N . LEU A 1 301 ? -21.312 4.538 -2.489 1.00 98.38 301 LEU A N 1
ATOM 2271 C CA . LEU A 1 301 ? -21.025 3.547 -1.450 1.00 98.38 301 LEU A CA 1
ATOM 2272 C C . LEU A 1 301 ? -22.302 2.914 -0.898 1.00 98.38 301 LEU A C 1
ATOM 2274 O O . LEU A 1 301 ? -22.374 1.694 -0.772 1.00 98.38 301 LEU A O 1
ATOM 2278 N N . LYS A 1 302 ? -23.324 3.723 -0.591 1.00 98.31 302 LYS A N 1
ATOM 2279 C CA . LYS A 1 302 ? -24.608 3.236 -0.064 1.00 98.31 302 LYS A CA 1
ATOM 2280 C C . LYS A 1 302 ? -25.339 2.346 -1.070 1.00 98.31 302 LYS A C 1
ATOM 2282 O O . LYS A 1 302 ? -25.926 1.348 -0.658 1.00 98.31 302 LYS A O 1
ATOM 2287 N N . ALA A 1 303 ? -25.279 2.670 -2.362 1.00 97.62 303 ALA A N 1
ATOM 2288 C CA . ALA A 1 303 ? -25.857 1.845 -3.422 1.00 97.62 303 ALA A CA 1
ATOM 2289 C C . ALA A 1 303 ? -25.137 0.492 -3.591 1.00 97.62 303 ALA A C 1
ATOM 2291 O O . ALA A 1 303 ? -25.754 -0.478 -4.043 1.00 97.62 303 ALA A O 1
ATOM 2292 N N . GLU A 1 304 ? -23.855 0.420 -3.220 1.00 96.50 304 GLU A N 1
ATOM 2293 C CA . GLU A 1 304 ? -23.040 -0.793 -3.323 1.00 96.50 304 GLU A CA 1
ATOM 2294 C C . GLU A 1 304 ? -23.135 -1.709 -2.096 1.00 96.50 304 GLU A C 1
ATOM 2296 O O . GLU A 1 304 ? -23.024 -2.927 -2.235 1.00 96.50 304 GLU A O 1
ATOM 2301 N N . LEU A 1 305 ? -23.411 -1.162 -0.904 1.00 96.19 305 LEU A N 1
ATOM 2302 C CA . LEU A 1 305 ? -23.530 -1.926 0.349 1.00 96.19 305 LEU A CA 1
ATOM 2303 C C . LEU A 1 305 ? -24.325 -3.245 0.236 1.00 96.19 305 LEU A C 1
ATOM 2305 O O . LEU A 1 305 ? -23.784 -4.263 0.668 1.00 96.19 305 LEU A O 1
ATOM 2309 N N . PRO A 1 306 ? -25.551 -3.293 -0.336 1.00 94.62 306 PRO A N 1
ATOM 2310 C CA . PRO A 1 306 ? -26.326 -4.538 -0.399 1.00 94.62 306 PRO A CA 1
ATOM 2311 C C . PRO A 1 306 ? -25.775 -5.576 -1.392 1.00 94.62 306 PRO A C 1
ATOM 2313 O O . PRO A 1 306 ? -26.225 -6.717 -1.385 1.00 94.62 306 PRO A O 1
ATOM 2316 N N . LYS A 1 307 ? -24.831 -5.192 -2.259 1.00 91.31 307 LYS A N 1
ATOM 2317 C CA . LYS A 1 307 ? -24.240 -6.041 -3.309 1.00 91.31 307 LYS A CA 1
ATOM 2318 C C . LYS A 1 307 ? -22.821 -6.497 -2.956 1.00 91.31 307 LYS A C 1
ATOM 2320 O O . LYS A 1 307 ? -22.283 -7.404 -3.590 1.00 91.31 307 LYS A O 1
ATOM 2325 N N . SER A 1 308 ? -22.205 -5.844 -1.972 1.00 91.88 308 SER A N 1
ATOM 2326 C CA . SER A 1 308 ? -20.799 -6.017 -1.636 1.00 91.88 308 SER A CA 1
ATOM 2327 C C . SER A 1 308 ? -20.533 -7.347 -0.933 1.00 91.88 308 SER A C 1
ATOM 2329 O O . SER A 1 308 ? -21.219 -7.716 0.016 1.00 91.88 308 SER A O 1
ATOM 2331 N N . VAL A 1 309 ? -19.467 -8.031 -1.348 1.00 91.19 309 VAL A N 1
ATOM 2332 C CA . VAL A 1 309 ? -18.954 -9.238 -0.676 1.00 91.19 309 VAL A CA 1
ATOM 2333 C C . VAL A 1 309 ? -18.387 -8.908 0.714 1.00 91.19 309 VAL A C 1
ATOM 2335 O O . VAL A 1 309 ? -18.475 -9.712 1.637 1.00 91.19 309 VAL A O 1
ATOM 2338 N N . SER A 1 310 ? -17.816 -7.714 0.884 1.00 92.94 310 SER A N 1
ATOM 2339 C CA . SER A 1 310 ? -17.222 -7.250 2.142 1.00 92.94 310 SER A CA 1
ATOM 2340 C C . SER A 1 310 ? -17.616 -5.788 2.386 1.00 92.94 310 SER A C 1
ATOM 2342 O O . SER A 1 310 ? -16.826 -4.867 2.140 1.00 92.94 310 SER A O 1
ATOM 2344 N N . PRO A 1 311 ? -18.856 -5.540 2.851 1.00 95.06 311 PRO A N 1
ATOM 2345 C CA . PRO A 1 311 ? -19.436 -4.198 2.907 1.00 95.06 311 PRO A CA 1
ATOM 2346 C C . PRO A 1 311 ? -18.698 -3.253 3.865 1.00 95.06 311 PRO A C 1
ATOM 2348 O O . PRO A 1 311 ? -18.752 -2.036 3.687 1.00 95.06 311 PRO A O 1
ATOM 2351 N N . TYR A 1 312 ? -17.945 -3.780 4.836 1.00 95.88 312 TYR A N 1
ATOM 2352 C CA . TYR A 1 312 ? -17.176 -2.973 5.785 1.00 95.88 312 TYR A CA 1
ATOM 2353 C C . TYR A 1 312 ? -16.145 -2.052 5.109 1.00 95.88 312 TYR A C 1
ATOM 2355 O O . TYR A 1 312 ? -15.929 -0.948 5.603 1.00 95.88 312 TYR A O 1
ATOM 2363 N N . TYR A 1 313 ? -15.576 -2.409 3.948 1.00 94.69 313 TYR A N 1
ATOM 2364 C CA . TYR A 1 313 ? -14.696 -1.494 3.200 1.00 94.69 313 TYR A CA 1
ATOM 2365 C C . TYR A 1 313 ? -15.422 -0.220 2.750 1.00 94.69 313 TYR A C 1
ATOM 2367 O O . TYR A 1 313 ? -14.866 0.873 2.827 1.00 94.69 313 TYR A O 1
ATOM 2375 N N . HIS A 1 314 ? -16.688 -0.343 2.351 1.00 97.25 314 HIS A N 1
ATOM 2376 C CA . HIS A 1 314 ? -17.513 0.788 1.930 1.00 97.25 314 HIS A CA 1
ATOM 2377 C C . HIS A 1 314 ? -17.909 1.644 3.139 1.00 97.25 314 HIS A C 1
ATOM 2379 O O . HIS A 1 314 ? -17.838 2.873 3.094 1.00 97.25 314 HIS A O 1
ATOM 2385 N N . MET A 1 315 ? -18.248 0.993 4.256 1.00 98.31 315 MET A N 1
ATOM 2386 C CA . MET A 1 315 ? -18.561 1.656 5.526 1.00 98.31 315 MET A CA 1
ATOM 2387 C C . MET A 1 315 ? -17.378 2.474 6.066 1.00 98.31 315 MET A C 1
ATOM 2389 O O . MET A 1 315 ? -17.580 3.561 6.599 1.00 98.31 315 MET A O 1
ATOM 2393 N N . LEU A 1 316 ? -16.135 2.015 5.888 1.00 96.94 316 LEU A N 1
ATOM 2394 C CA . LEU A 1 316 ? -14.949 2.779 6.293 1.00 96.94 316 LEU A CA 1
ATOM 2395 C C . LEU A 1 316 ? -14.786 4.080 5.494 1.00 96.94 316 LEU A C 1
ATOM 2397 O O . LEU A 1 316 ? -14.414 5.106 6.072 1.00 96.94 316 LEU A O 1
ATOM 2401 N N . VAL A 1 317 ? -15.098 4.063 4.194 1.00 97.38 317 VAL A N 1
ATOM 2402 C CA . VAL A 1 317 ? -15.084 5.282 3.371 1.00 97.38 317 VAL A CA 1
ATOM 2403 C C . VAL A 1 317 ? -16.239 6.207 3.768 1.00 97.38 317 VAL A C 1
ATOM 2405 O O . VAL A 1 317 ? -16.002 7.395 3.971 1.00 97.38 317 VAL A O 1
ATOM 2408 N N . LEU A 1 318 ? -17.442 5.676 4.023 1.00 98.62 318 LEU A N 1
ATOM 2409 C CA . LEU A 1 318 ? -18.571 6.449 4.569 1.00 98.62 318 LEU A CA 1
ATOM 2410 C C . LEU A 1 318 ? -18.217 7.123 5.906 1.00 98.62 318 LEU A C 1
ATOM 2412 O O . LEU A 1 318 ? -18.496 8.307 6.105 1.00 98.62 318 LEU A O 1
ATOM 2416 N N . ALA A 1 319 ? -17.529 6.408 6.802 1.00 98.38 319 ALA A N 1
ATOM 2417 C CA . ALA A 1 319 ? -17.032 6.968 8.057 1.00 98.38 319 ALA A CA 1
ATOM 2418 C C . ALA A 1 319 ? -16.024 8.106 7.816 1.00 98.38 319 ALA A C 1
ATOM 2420 O O . ALA A 1 319 ? -16.044 9.126 8.505 1.00 98.38 319 ALA A O 1
ATOM 2421 N N . SER A 1 320 ? -15.127 7.946 6.837 1.00 97.19 320 SER A N 1
ATOM 2422 C CA . SER A 1 320 ? -14.177 8.994 6.447 1.00 97.19 320 SER A CA 1
ATOM 2423 C C . SER A 1 320 ? -14.879 10.224 5.866 1.00 97.19 320 SER A C 1
ATOM 2425 O O . SER A 1 320 ? -14.511 11.347 6.210 1.00 97.19 320 SER A O 1
ATOM 2427 N N . ASN A 1 321 ? -15.894 10.038 5.023 1.00 98.00 321 ASN A N 1
ATOM 2428 C CA . ASN A 1 321 ? -16.660 11.132 4.429 1.00 98.00 321 ASN A CA 1
ATOM 2429 C C . ASN A 1 321 ? -17.439 11.914 5.488 1.00 98.00 321 ASN A C 1
ATOM 2431 O O . ASN A 1 321 ? -17.383 13.143 5.509 1.00 98.00 321 ASN A O 1
ATOM 2435 N N . ALA A 1 322 ? -18.092 11.215 6.420 1.00 98.25 322 ALA A N 1
ATOM 2436 C CA . ALA A 1 322 ? -18.769 11.842 7.552 1.00 98.25 322 ALA A CA 1
ATOM 2437 C C . ALA A 1 322 ? -17.802 12.691 8.391 1.00 98.25 322 ALA A C 1
ATOM 2439 O O . ALA A 1 322 ? -18.085 13.855 8.671 1.00 98.25 322 ALA A O 1
ATOM 2440 N N . LYS A 1 323 ? -16.606 12.163 8.691 1.00 96.62 323 LYS A N 1
ATOM 2441 C CA . LYS A 1 323 ? -15.560 12.923 9.388 1.00 96.62 323 LYS A CA 1
ATOM 2442 C C . LYS A 1 323 ? -15.144 14.177 8.612 1.00 96.62 323 LYS A C 1
ATOM 2444 O O . LYS A 1 323 ? -15.019 15.235 9.222 1.00 96.62 323 LYS A O 1
ATOM 2449 N N . LYS A 1 324 ? -14.957 14.087 7.288 1.00 94.00 324 LYS A N 1
ATOM 2450 C CA . LYS A 1 324 ? -14.625 15.245 6.432 1.00 94.00 324 LYS A CA 1
ATOM 2451 C C . LYS A 1 324 ? -15.703 16.339 6.477 1.00 94.00 324 LYS A C 1
ATOM 2453 O O . LYS A 1 324 ? -15.358 17.511 6.406 1.00 94.00 324 LYS A O 1
ATOM 2458 N N . ARG A 1 325 ? -16.981 15.976 6.651 1.00 94.44 325 ARG A N 1
ATOM 2459 C CA . ARG A 1 325 ? -18.097 16.927 6.843 1.00 94.44 325 ARG A CA 1
ATOM 2460 C C . ARG A 1 325 ? -18.196 17.504 8.261 1.00 94.44 325 ARG A C 1
ATOM 2462 O O . ARG A 1 325 ? -19.066 18.329 8.513 1.00 94.44 325 ARG A O 1
ATOM 2469 N N . GLY A 1 326 ? -17.353 17.064 9.195 1.00 95.81 326 GLY A N 1
ATOM 2470 C CA . GLY A 1 326 ? -17.477 17.413 10.613 1.00 95.81 326 GLY A CA 1
ATOM 2471 C C . GLY A 1 326 ? -18.582 16.645 11.351 1.00 95.81 326 GLY A C 1
ATOM 2472 O O . GLY A 1 326 ? -18.864 16.949 12.507 1.00 95.81 326 GLY A O 1
ATOM 2473 N N . ASP A 1 327 ? -19.182 15.626 10.728 1.00 97.88 327 ASP A N 1
ATOM 2474 C CA . ASP A 1 327 ? -20.203 14.777 11.343 1.00 97.88 327 ASP A CA 1
ATOM 2475 C C . ASP A 1 327 ? -19.544 13.629 12.124 1.00 97.88 327 ASP A C 1
ATOM 2477 O O . ASP A 1 327 ? -19.348 12.506 11.639 1.00 97.88 327 ASP A O 1
ATOM 2481 N N . ALA A 1 328 ? -19.152 13.940 13.362 1.00 98.19 328 ALA A N 1
ATOM 2482 C CA . ALA A 1 328 ? -18.531 12.980 14.268 1.00 98.19 328 ALA A CA 1
ATOM 2483 C C . ALA A 1 328 ? -19.456 11.792 14.583 1.00 98.19 328 ALA A C 1
ATOM 2485 O O . ALA A 1 328 ? -18.980 10.658 14.670 1.00 98.19 328 ALA A O 1
ATOM 2486 N N . ALA A 1 329 ? -20.765 12.029 14.715 1.00 98.38 329 ALA A N 1
ATOM 2487 C CA . ALA A 1 329 ? -21.733 10.997 15.068 1.00 98.38 329 ALA A CA 1
ATOM 2488 C C . ALA A 1 329 ? -21.858 9.951 13.953 1.00 98.38 329 ALA A C 1
ATOM 2490 O O . ALA A 1 329 ? -21.671 8.761 14.216 1.00 98.38 329 ALA A O 1
ATOM 2491 N N . ALA A 1 330 ? -22.072 10.382 12.706 1.00 98.38 330 ALA A N 1
ATOM 2492 C CA . ALA A 1 330 ? -22.147 9.464 11.573 1.00 98.38 330 ALA A CA 1
ATOM 2493 C C . ALA A 1 330 ? -20.800 8.780 11.288 1.00 98.38 330 ALA A C 1
ATOM 2495 O O . ALA A 1 330 ? -20.773 7.607 10.921 1.00 98.38 330 ALA A O 1
ATOM 2496 N N . SER A 1 331 ? -19.670 9.470 11.495 1.00 98.62 331 SER A N 1
ATOM 2497 C CA . SER A 1 331 ? -18.338 8.857 11.371 1.00 98.62 331 SER A CA 1
ATOM 2498 C C . SER A 1 331 ? -18.164 7.681 12.335 1.00 98.62 331 SER A C 1
ATOM 2500 O O . SER A 1 331 ? -17.668 6.622 11.942 1.00 98.62 331 SER A O 1
ATOM 2502 N N . LEU A 1 332 ? -18.584 7.849 13.592 1.00 98.69 332 LEU A N 1
ATOM 2503 C CA . LEU A 1 332 ? -18.512 6.796 14.602 1.00 98.69 332 LEU A CA 1
ATOM 2504 C C . LEU A 1 332 ? -19.515 5.668 14.339 1.00 98.69 332 LEU A C 1
ATOM 2506 O O . LEU A 1 332 ? -19.145 4.510 14.494 1.00 98.69 332 LEU A O 1
ATOM 2510 N N . ASP A 1 333 ? -20.739 5.983 13.909 1.00 98.62 333 ASP A N 1
ATOM 2511 C CA . ASP A 1 333 ? -21.757 4.985 13.546 1.00 98.62 333 ASP A CA 1
ATOM 2512 C C . ASP A 1 333 ? -21.298 4.091 12.380 1.00 98.62 333 ASP A C 1
ATOM 2514 O O . ASP A 1 333 ? -21.333 2.863 12.476 1.00 98.62 333 ASP A O 1
ATOM 2518 N N . TRP A 1 334 ? -20.769 4.677 11.302 1.00 98.62 334 TRP A N 1
ATOM 2519 C CA . TRP A 1 334 ? -20.241 3.895 10.182 1.00 98.62 334 TRP A CA 1
ATOM 2520 C C . TRP A 1 334 ? -19.009 3.071 10.554 1.00 98.62 334 TRP A C 1
ATOM 2522 O O . TRP A 1 334 ? -18.878 1.936 10.099 1.00 98.62 334 TRP A O 1
ATOM 2532 N N . ALA A 1 335 ? -18.114 3.608 11.387 1.00 98.62 335 ALA A N 1
ATOM 2533 C CA . ALA A 1 335 ? -16.948 2.864 11.854 1.00 98.62 335 ALA A CA 1
ATOM 2534 C C . ALA A 1 335 ? -17.335 1.685 12.764 1.00 98.62 335 ALA A C 1
ATOM 2536 O O . ALA A 1 335 ? -16.736 0.616 12.659 1.00 98.62 335 ALA A O 1
ATOM 2537 N N . GLU A 1 336 ? -18.355 1.854 13.608 1.00 98.56 336 GLU A N 1
ATOM 2538 C CA . GLU A 1 336 ? -18.908 0.777 14.432 1.00 98.56 336 GLU A CA 1
ATOM 2539 C C . GLU A 1 336 ? -19.534 -0.317 13.566 1.00 98.56 336 GLU A C 1
ATOM 2541 O O . GLU A 1 336 ? -19.218 -1.492 13.743 1.00 98.56 336 GLU A O 1
ATOM 2546 N N . LYS A 1 337 ? -20.347 0.058 12.569 1.00 98.44 337 LYS A N 1
ATOM 2547 C CA . LYS A 1 337 ? -20.922 -0.882 11.592 1.00 98.44 337 LYS A CA 1
ATOM 2548 C C . LYS A 1 337 ? -19.841 -1.628 10.810 1.00 98.44 337 LYS A C 1
ATOM 2550 O O . LYS A 1 337 ? -19.957 -2.837 10.623 1.00 98.44 337 LYS A O 1
ATOM 2555 N N . ALA A 1 338 ? -18.779 -0.932 10.397 1.00 98.19 338 ALA A N 1
ATOM 2556 C CA . ALA A 1 338 ? -17.645 -1.543 9.709 1.00 98.19 338 ALA A CA 1
ATOM 2557 C C . ALA A 1 338 ? -16.942 -2.582 10.590 1.00 98.19 338 ALA A C 1
ATOM 2559 O O . ALA A 1 338 ? -16.666 -3.686 10.129 1.00 98.19 338 ALA A O 1
ATOM 2560 N N . TYR A 1 339 ? -16.687 -2.256 11.860 1.00 98.38 339 TYR A N 1
ATOM 2561 C CA . TYR A 1 339 ? -16.106 -3.204 12.806 1.00 98.38 339 TYR A CA 1
ATOM 2562 C C . TYR A 1 339 ? -17.040 -4.398 13.042 1.00 98.38 339 TYR A C 1
ATOM 2564 O O . TYR A 1 339 ? -16.626 -5.544 12.870 1.00 98.38 339 TYR A O 1
ATOM 2572 N N . ALA A 1 340 ? -18.314 -4.147 13.344 1.00 97.50 340 ALA A N 1
ATOM 2573 C CA . ALA A 1 340 ? -19.304 -5.189 13.582 1.00 97.50 340 ALA A CA 1
ATOM 2574 C C . ALA A 1 340 ? -19.425 -6.158 12.394 1.00 97.50 340 ALA A C 1
ATOM 2576 O O . ALA A 1 340 ? -19.395 -7.369 12.604 1.00 97.50 340 ALA A O 1
ATOM 2577 N N . GLY A 1 341 ? -19.485 -5.636 11.165 1.00 96.25 341 GLY A N 1
ATOM 2578 C CA . GLY A 1 341 ? -19.609 -6.419 9.932 1.00 96.25 341 GLY A CA 1
ATOM 2579 C C . GLY A 1 341 ? -18.300 -6.988 9.379 1.00 96.25 341 GLY A C 1
ATOM 2580 O O . GLY A 1 341 ? -18.326 -7.646 8.341 1.00 96.25 341 GLY A O 1
ATOM 2581 N N . SER A 1 342 ? -17.158 -6.723 10.017 1.00 96.62 342 SER A N 1
ATOM 2582 C CA . SER A 1 342 ? -15.876 -7.264 9.568 1.00 96.62 342 SER A CA 1
ATOM 2583 C C . SER A 1 342 ? -15.696 -8.739 9.931 1.00 96.62 342 SER A C 1
ATOM 2585 O O . SER A 1 342 ? -16.178 -9.205 10.966 1.00 96.62 342 SER A O 1
ATOM 2587 N N . VAL A 1 343 ? -15.002 -9.481 9.065 1.00 94.00 343 VAL A N 1
ATOM 2588 C CA . VAL A 1 343 ? -14.863 -10.943 9.143 1.00 94.00 343 VAL A CA 1
ATOM 2589 C C . VAL A 1 343 ? -13.387 -11.323 9.135 1.00 94.00 343 VAL A C 1
ATOM 2591 O O . VAL A 1 343 ? -12.608 -10.723 8.401 1.00 94.00 343 VAL A O 1
ATOM 2594 N N . GLY A 1 344 ? -13.028 -12.322 9.942 1.00 92.94 344 GLY A N 1
ATOM 2595 C CA . GLY A 1 344 ? -11.656 -12.802 10.107 1.00 92.94 344 GLY A CA 1
ATOM 2596 C C . GLY A 1 344 ? -10.949 -12.164 11.313 1.00 92.94 344 GLY A C 1
ATOM 2597 O O . GLY A 1 344 ? -11.128 -10.971 11.562 1.00 92.94 344 GLY A O 1
ATOM 2598 N N . PRO A 1 345 ? -10.176 -12.930 12.103 1.00 92.75 345 PRO A N 1
ATOM 2599 C CA . PRO A 1 345 ? -9.600 -12.466 13.367 1.00 92.75 345 PRO A CA 1
ATOM 2600 C C . PRO A 1 345 ? -8.672 -11.258 13.200 1.00 92.75 345 PRO A C 1
ATOM 2602 O O . PRO A 1 345 ? -8.724 -10.306 13.980 1.00 92.75 345 PRO A O 1
ATOM 2605 N N . ALA A 1 346 ? -7.841 -11.254 12.162 1.00 92.81 346 ALA A N 1
ATOM 2606 C CA . ALA A 1 346 ? -6.862 -10.205 11.933 1.00 92.81 346 ALA A CA 1
ATOM 2607 C C . ALA A 1 346 ? -7.508 -8.940 11.334 1.00 92.81 346 ALA A C 1
ATOM 2609 O O . ALA A 1 346 ? -7.138 -7.812 11.674 1.00 92.81 346 ALA A O 1
ATOM 2610 N N . THR A 1 347 ? -8.526 -9.114 10.496 1.00 94.50 347 THR A N 1
ATOM 2611 C CA . THR A 1 347 ? -9.346 -8.035 9.939 1.00 94.50 347 THR A CA 1
ATOM 2612 C C . THR A 1 347 ? -10.220 -7.394 11.022 1.00 94.50 347 THR A C 1
ATOM 2614 O O . THR A 1 347 ? -10.225 -6.167 11.148 1.00 94.50 347 THR A O 1
ATOM 2617 N N . ARG A 1 348 ? -10.873 -8.187 11.880 1.00 96.12 348 ARG A N 1
ATOM 2618 C CA . ARG A 1 348 ? -11.617 -7.681 13.046 1.00 96.12 348 ARG A CA 1
ATOM 2619 C C . ARG A 1 348 ? -10.716 -6.926 14.018 1.00 96.12 348 ARG A C 1
ATOM 2621 O O . ARG A 1 348 ? -11.078 -5.832 14.445 1.00 96.12 348 ARG A O 1
ATOM 2628 N N . MET A 1 349 ? -9.509 -7.428 14.281 1.00 95.25 349 MET A N 1
ATOM 2629 C CA . MET A 1 349 ? -8.508 -6.736 15.102 1.00 95.25 349 MET A CA 1
ATOM 2630 C C . MET A 1 349 ? -8.128 -5.358 14.534 1.00 95.25 349 MET A C 1
ATOM 2632 O O . MET A 1 349 ? -8.101 -4.350 15.249 1.00 95.25 349 MET A O 1
ATOM 2636 N N . GLN A 1 350 ? -7.854 -5.286 13.230 1.00 94.62 350 GLN A N 1
ATOM 2637 C CA . GLN A 1 350 ? -7.510 -4.037 12.550 1.00 94.62 350 GLN A CA 1
ATOM 2638 C C . GLN A 1 350 ? -8.661 -3.017 12.584 1.00 94.62 350 GLN A C 1
ATOM 2640 O O . GLN A 1 350 ? -8.437 -1.840 12.876 1.00 94.62 350 GLN A O 1
ATOM 2645 N N . TRP A 1 351 ? -9.893 -3.435 12.293 1.00 96.56 351 TRP A N 1
ATOM 2646 C CA . TRP A 1 351 ? -11.026 -2.507 12.252 1.00 96.56 351 TRP A CA 1
ATOM 2647 C C . TRP A 1 351 ? -11.549 -2.143 13.636 1.00 96.56 351 TRP A C 1
ATOM 2649 O O . TRP A 1 351 ? -11.909 -0.988 13.851 1.00 96.56 351 TRP A O 1
ATOM 2659 N N . GLY A 1 352 ? -11.498 -3.068 14.592 1.00 98.00 352 GLY A N 1
ATOM 2660 C CA . GLY A 1 352 ? -11.819 -2.809 15.991 1.00 98.00 352 GLY A CA 1
ATOM 2661 C C . GLY A 1 352 ? -10.853 -1.813 16.626 1.00 98.00 352 GLY A C 1
ATOM 2662 O O . GLY A 1 352 ? -11.284 -0.796 17.171 1.00 98.00 352 GLY A O 1
ATOM 2663 N N . SER A 1 353 ? -9.540 -2.020 16.466 1.00 97.44 353 SER A N 1
ATOM 2664 C CA . SER A 1 353 ? -8.535 -1.039 16.909 1.00 97.44 353 SER A CA 1
ATOM 2665 C C . SER A 1 353 ? -8.704 0.320 16.214 1.00 97.44 353 SER A C 1
ATOM 2667 O O . SER A 1 353 ? -8.607 1.367 16.858 1.00 97.44 353 SER A O 1
ATOM 2669 N N . GLY A 1 354 ? -9.033 0.329 14.917 1.00 97.44 354 GLY A N 1
ATOM 2670 C CA . GLY A 1 354 ? -9.358 1.545 14.169 1.00 97.44 354 GLY A CA 1
ATOM 2671 C C . GLY A 1 354 ? -10.611 2.270 14.680 1.00 97.44 354 GLY A C 1
ATOM 2672 O O . GLY A 1 354 ? -10.633 3.502 14.722 1.00 97.44 354 GLY A O 1
ATOM 2673 N N . TYR A 1 355 ? -11.634 1.531 15.109 1.00 98.62 355 TYR A N 1
ATOM 2674 C CA . TYR A 1 355 ? -12.839 2.087 15.720 1.00 98.62 355 TYR A CA 1
ATOM 2675 C C . TYR A 1 355 ? -12.547 2.704 17.093 1.00 98.62 355 TYR A C 1
ATOM 2677 O O . TYR A 1 355 ? -12.927 3.851 17.336 1.00 98.62 355 TYR A O 1
ATOM 2685 N N . VAL A 1 356 ? -11.779 2.016 17.946 1.00 98.62 356 VAL A N 1
ATOM 2686 C CA . VAL A 1 356 ? -11.297 2.563 19.228 1.00 98.62 356 VAL A CA 1
ATOM 2687 C C . VAL A 1 356 ? -10.506 3.855 19.007 1.00 98.62 356 VAL A C 1
ATOM 2689 O O . VAL A 1 356 ? -10.749 4.854 19.683 1.00 98.62 356 VAL A O 1
ATOM 2692 N N . ALA A 1 357 ? -9.610 3.879 18.015 1.00 98.06 357 ALA A N 1
ATOM 2693 C CA . ALA A 1 357 ? -8.858 5.080 17.659 1.00 98.06 357 ALA A CA 1
ATOM 2694 C C . ALA A 1 357 ? -9.775 6.251 17.263 1.00 98.06 357 ALA A C 1
ATOM 2696 O O . ALA A 1 357 ? -9.552 7.380 17.703 1.00 98.06 357 ALA A O 1
ATOM 2697 N N . LYS A 1 358 ? -10.822 5.991 16.466 1.00 98.19 358 LYS A N 1
ATOM 2698 C CA . LYS A 1 358 ? -11.815 7.008 16.084 1.00 98.19 358 LYS A CA 1
ATOM 2699 C C . LYS A 1 358 ? -12.634 7.497 17.279 1.00 98.19 358 LYS A C 1
ATOM 2701 O O . LYS A 1 358 ? -12.898 8.692 17.351 1.00 98.19 358 LYS A O 1
ATOM 2706 N N . LEU A 1 359 ? -13.012 6.622 18.214 1.00 98.50 359 LEU A N 1
ATOM 2707 C CA . LEU A 1 359 ? -13.708 7.019 19.445 1.00 98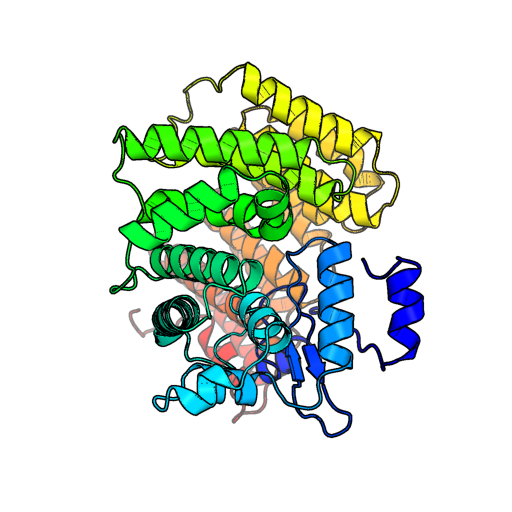.50 359 LEU A CA 1
ATOM 2708 C C . LEU A 1 359 ? -12.843 7.948 20.299 1.00 98.50 359 LEU A C 1
ATOM 2710 O O . LEU A 1 359 ? -13.308 9.008 20.707 1.00 98.50 359 LEU A O 1
ATOM 2714 N N . VAL A 1 360 ? -11.574 7.592 20.503 1.00 98.06 360 VAL A N 1
ATOM 2715 C CA . VAL A 1 360 ? -10.607 8.425 21.232 1.00 98.06 360 VAL A CA 1
ATOM 2716 C C . VAL A 1 360 ? -10.427 9.794 20.572 1.00 98.06 360 VAL A C 1
ATOM 2718 O O . VAL A 1 360 ? -10.267 10.792 21.267 1.00 98.06 360 VAL A O 1
ATOM 2721 N N . GLU A 1 361 ? -10.442 9.854 19.242 1.00 97.62 361 GLU A N 1
ATOM 2722 C CA . GLU A 1 361 ? -10.289 11.104 18.498 1.00 97.62 361 GLU A CA 1
ATOM 2723 C C . GLU A 1 361 ? -11.552 11.977 18.536 1.00 97.62 361 GLU A C 1
ATOM 2725 O O . GLU A 1 361 ? -11.473 13.167 18.832 1.00 97.62 361 GLU A O 1
ATOM 2730 N N . LEU A 1 362 ? -12.710 11.402 18.206 1.00 98.06 362 LEU A N 1
ATOM 2731 C CA . LEU A 1 362 ? -13.939 12.149 17.918 1.00 98.06 362 LEU A CA 1
ATOM 2732 C C . LEU A 1 362 ? -14.878 12.268 19.122 1.00 98.06 362 LEU A C 1
ATOM 2734 O O . LEU A 1 362 ? -15.728 13.152 19.144 1.00 98.06 362 LEU A O 1
ATOM 2738 N N . SER A 1 363 ? -14.737 11.391 20.117 1.00 97.56 363 SER A N 1
ATOM 2739 C CA . SER A 1 363 ? -15.537 11.395 21.344 1.00 97.56 363 SER A CA 1
ATOM 2740 C C . SER A 1 363 ? -14.688 11.032 22.577 1.00 97.56 363 SER A C 1
ATOM 2742 O O . SER A 1 363 ? -15.012 10.095 23.308 1.00 97.56 363 SER A O 1
ATOM 2744 N N . PRO A 1 364 ? -13.593 11.769 22.867 1.00 97.31 364 PRO A N 1
ATOM 2745 C CA . PRO A 1 364 ? -12.653 11.423 23.941 1.00 97.31 364 PRO A CA 1
ATOM 2746 C C . PRO A 1 364 ? -13.270 11.403 25.346 1.00 97.31 364 PRO A C 1
ATOM 2748 O O . PRO A 1 364 ? -12.646 10.879 26.264 1.00 97.31 364 PRO A O 1
ATOM 2751 N N . LYS A 1 365 ? -14.455 11.996 25.530 1.00 96.69 365 LYS A N 1
ATOM 2752 C CA . LYS A 1 365 ? -15.173 12.045 26.812 1.00 96.69 365 LYS A CA 1
ATOM 2753 C C . LYS A 1 365 ? -16.163 10.889 26.994 1.00 96.69 365 LYS A C 1
ATOM 2755 O O . LYS A 1 365 ? -16.691 10.718 28.089 1.00 96.69 365 LYS A O 1
ATOM 2760 N N . ASP A 1 366 ? -16.426 10.104 25.949 1.00 97.50 366 ASP A N 1
ATOM 2761 C CA . ASP A 1 366 ? -17.315 8.942 26.010 1.00 97.50 366 ASP A CA 1
ATOM 2762 C C . ASP A 1 366 ? -16.551 7.711 26.516 1.00 97.50 366 ASP A C 1
ATOM 2764 O O . ASP A 1 366 ? -16.242 6.761 25.791 1.00 97.50 366 ASP A O 1
ATOM 2768 N N . ASN A 1 367 ? -16.198 7.769 27.801 1.00 96.75 367 ASN A N 1
ATOM 2769 C CA . ASN A 1 367 ? -15.371 6.760 28.458 1.00 96.75 367 ASN A CA 1
ATOM 2770 C C . ASN A 1 367 ? -16.010 5.370 28.390 1.00 96.75 367 ASN A C 1
ATOM 2772 O O . ASN A 1 367 ? -15.307 4.384 28.189 1.00 96.75 367 ASN A O 1
ATOM 2776 N N . ALA A 1 368 ? -17.338 5.294 28.527 1.00 97.62 368 ALA A N 1
ATOM 2777 C CA . ALA A 1 368 ? -18.072 4.036 28.516 1.00 97.62 368 ALA A CA 1
ATOM 2778 C C . ALA A 1 368 ? -18.009 3.357 27.142 1.00 97.62 368 ALA A C 1
ATOM 2780 O O . ALA A 1 368 ? -17.764 2.152 27.063 1.00 97.62 368 ALA A O 1
ATOM 2781 N N . ARG A 1 369 ? -18.179 4.116 26.050 1.00 98.19 369 ARG A N 1
ATOM 2782 C CA . ARG A 1 369 ? -18.087 3.562 24.693 1.00 98.19 369 ARG A CA 1
ATOM 2783 C C . ARG A 1 369 ? -16.657 3.176 24.326 1.00 98.19 369 ARG A C 1
ATOM 2785 O O . ARG A 1 369 ? -16.468 2.130 23.710 1.00 98.19 369 ARG A O 1
ATOM 2792 N N . ILE A 1 370 ? -15.660 3.961 24.746 1.00 98.69 370 ILE A N 1
ATOM 2793 C CA . ILE A 1 370 ? -14.237 3.625 24.565 1.00 98.69 370 ILE A CA 1
ATOM 2794 C C . ILE A 1 370 ? -13.879 2.342 25.331 1.00 98.69 370 ILE A C 1
ATOM 2796 O O . ILE A 1 370 ? -13.300 1.434 24.736 1.00 98.69 370 ILE A O 1
ATOM 2800 N N . GLU A 1 371 ? -14.256 2.239 26.614 1.00 98.44 371 GLU A N 1
ATOM 2801 C CA . GLU A 1 371 ? -14.039 1.039 27.441 1.00 98.44 371 GLU A CA 1
ATOM 2802 C C . GLU A 1 371 ? -14.688 -0.184 26.788 1.00 98.44 371 GLU A C 1
ATOM 2804 O O . GLU A 1 371 ? -14.014 -1.188 26.574 1.00 98.44 371 GLU A O 1
ATOM 2809 N N . LYS A 1 372 ? -15.966 -0.081 26.401 1.00 98.62 372 LYS A N 1
ATOM 2810 C CA . LYS A 1 372 ? -16.710 -1.177 25.768 1.00 98.62 372 LYS A CA 1
ATOM 2811 C C . LYS A 1 372 ? -16.057 -1.642 24.467 1.00 98.62 372 LYS A C 1
ATOM 2813 O O . LYS A 1 372 ? -15.872 -2.841 24.282 1.00 98.62 372 LYS A O 1
ATOM 2818 N N . ALA A 1 373 ? -15.709 -0.716 23.573 1.00 98.62 373 ALA A N 1
ATOM 2819 C CA . ALA A 1 373 ? -15.108 -1.057 22.287 1.00 98.62 373 ALA A CA 1
ATOM 2820 C C . ALA A 1 373 ? -13.735 -1.723 22.463 1.00 98.62 373 ALA A C 1
ATOM 2822 O O . ALA A 1 373 ? -13.472 -2.758 21.853 1.00 98.62 373 ALA A O 1
ATOM 2823 N N . ALA A 1 374 ? -12.881 -1.180 23.337 1.00 98.56 374 ALA A N 1
ATOM 2824 C CA . ALA A 1 374 ? -11.573 -1.763 23.622 1.00 98.56 374 ALA A CA 1
ATOM 2825 C C . ALA A 1 374 ? -11.694 -3.141 24.294 1.00 98.56 374 ALA A C 1
ATOM 2827 O O . ALA A 1 374 ? -11.011 -4.080 23.890 1.00 98.56 374 ALA A O 1
ATOM 2828 N N . ALA A 1 375 ? -12.597 -3.287 25.268 1.00 98.44 375 ALA A N 1
ATOM 2829 C CA . ALA A 1 375 ? -12.861 -4.559 25.934 1.00 98.44 375 ALA A CA 1
ATOM 2830 C C . ALA A 1 375 ? -13.385 -5.621 24.958 1.00 98.44 375 ALA A C 1
ATOM 2832 O O . ALA A 1 375 ? -13.003 -6.786 25.063 1.00 98.44 375 ALA A O 1
ATOM 2833 N N . GLN A 1 376 ? -14.214 -5.230 23.985 1.00 98.31 376 GLN A N 1
ATOM 2834 C CA . GLN A 1 376 ? -14.675 -6.132 22.932 1.00 98.31 376 GLN A CA 1
ATOM 2835 C C . GLN A 1 376 ? -13.508 -6.612 22.062 1.00 98.31 376 GLN A C 1
ATOM 2837 O O . GLN A 1 376 ? -13.374 -7.812 21.860 1.00 98.31 376 GLN A O 1
ATOM 2842 N N . VAL A 1 377 ? -12.634 -5.708 21.599 1.00 98.06 377 VAL A N 1
ATOM 2843 C CA . VAL A 1 377 ? -11.448 -6.087 20.805 1.00 98.06 377 VAL A CA 1
ATOM 2844 C C . VAL A 1 377 ? -10.562 -7.076 21.567 1.00 98.06 377 VAL A C 1
ATOM 2846 O O . VAL A 1 377 ? -10.121 -8.067 20.995 1.00 98.06 377 VAL A O 1
ATOM 2849 N N . ILE A 1 378 ? -10.326 -6.841 22.864 1.00 97.94 378 ILE A N 1
ATOM 2850 C CA . ILE A 1 378 ? -9.544 -7.756 23.712 1.00 97.94 378 ILE A CA 1
ATOM 2851 C C . ILE A 1 378 ? -10.272 -9.095 23.891 1.00 97.94 378 ILE A C 1
ATOM 2853 O O . ILE A 1 378 ? -9.640 -10.144 23.878 1.00 97.94 378 ILE A O 1
ATOM 2857 N N . GLY A 1 379 ? -11.596 -9.075 24.054 1.00 97.25 379 GLY A N 1
ATOM 2858 C CA . GLY A 1 379 ? -12.413 -10.278 24.227 1.00 97.25 379 GLY A CA 1
ATOM 2859 C C . GLY A 1 379 ? -12.487 -11.170 22.985 1.00 97.25 379 GLY A C 1
ATOM 2860 O O . GLY A 1 379 ? -12.731 -12.364 23.120 1.00 97.25 379 GLY A O 1
ATOM 2861 N N . GLU A 1 380 ? -12.250 -10.612 21.798 1.00 95.94 380 GLU A N 1
ATOM 2862 C CA . GLU A 1 380 ? -12.178 -11.353 20.533 1.00 95.94 380 GLU A CA 1
ATOM 2863 C C . GLU A 1 380 ? -10.797 -12.004 20.294 1.00 95.94 380 GLU A C 1
ATOM 2865 O O . GLU A 1 380 ? -10.634 -12.751 19.330 1.00 95.94 380 GLU A O 1
ATOM 2870 N N . LEU A 1 381 ? -9.798 -11.751 21.153 1.00 94.94 381 LEU A N 1
ATOM 2871 C CA . LEU A 1 381 ? -8.468 -12.350 21.028 1.00 94.94 381 LEU A CA 1
ATOM 2872 C C . LEU A 1 381 ? -8.486 -13.847 21.335 1.00 94.94 381 LEU A C 1
ATOM 2874 O O . LEU A 1 381 ? -8.818 -14.276 22.442 1.00 94.94 381 LEU A O 1
ATOM 2878 N N . GLU A 1 382 ? -7.998 -14.639 20.386 1.00 91.44 382 GLU A N 1
ATOM 2879 C CA . GLU A 1 382 ? -7.616 -16.019 20.651 1.00 91.44 382 GLU A CA 1
ATOM 2880 C C . GLU A 1 382 ? -6.287 -16.050 21.415 1.00 91.44 382 GLU A C 1
ATOM 2882 O O . GLU A 1 382 ? -5.299 -15.435 21.006 1.00 91.44 382 GLU A O 1
ATOM 2887 N N . ALA A 1 383 ? -6.246 -16.781 22.529 1.00 91.31 383 ALA A N 1
ATOM 2888 C CA . ALA A 1 383 ? -5.052 -16.919 23.357 1.00 91.31 383 ALA A CA 1
ATOM 2889 C C . ALA A 1 383 ? -4.065 -17.950 22.780 1.00 91.31 383 ALA A C 1
ATOM 2891 O O . ALA A 1 383 ? -3.722 -18.934 23.433 1.00 91.31 383 ALA A O 1
ATOM 2892 N N . ALA A 1 384 ? -3.623 -17.710 21.550 1.00 90.44 384 ALA A N 1
ATOM 2893 C CA . ALA A 1 384 ? -2.654 -18.521 20.832 1.00 90.44 384 ALA A CA 1
ATOM 2894 C C . ALA A 1 384 ? -1.459 -17.653 20.392 1.00 90.44 384 ALA A C 1
ATOM 2896 O O . ALA A 1 384 ? -1.640 -16.454 20.140 1.00 90.44 384 ALA A O 1
ATOM 2897 N N . PRO A 1 385 ? -0.228 -18.201 20.312 1.00 86.25 385 PRO A N 1
ATOM 2898 C CA . PRO A 1 385 ? 0.952 -17.411 19.970 1.00 86.25 385 PRO A CA 1
ATOM 2899 C C . PRO A 1 385 ? 0.811 -16.613 18.665 1.00 86.25 385 PRO A C 1
ATOM 2901 O O . PRO A 1 385 ? 1.177 -15.441 18.617 1.00 86.25 385 PRO A O 1
ATOM 2904 N N . GLU A 1 386 ? 0.230 -17.204 17.620 1.00 85.56 386 GLU A N 1
ATOM 2905 C CA . GLU A 1 386 ? 0.023 -16.598 16.299 1.00 85.56 386 GLU A CA 1
ATOM 2906 C C . GLU A 1 386 ? -0.832 -15.323 16.317 1.00 85.56 386 GLU A C 1
ATOM 2908 O O . GLU A 1 386 ? -0.668 -14.473 15.437 1.00 85.56 386 GLU A O 1
ATOM 2913 N N . THR A 1 387 ? -1.684 -15.140 17.331 1.00 90.12 387 THR A N 1
ATOM 2914 C CA . THR A 1 387 ? -2.505 -13.936 17.502 1.00 90.12 387 THR A CA 1
ATOM 2915 C C . THR A 1 387 ? -1.647 -12.688 17.679 1.00 90.12 387 THR A C 1
ATOM 2917 O O . THR A 1 387 ? -2.063 -11.601 17.287 1.00 90.12 387 THR A O 1
ATOM 2920 N N . PHE A 1 388 ? -0.430 -12.824 18.210 1.00 92.81 388 PHE A N 1
ATOM 2921 C CA . PHE A 1 388 ? 0.449 -11.708 18.563 1.00 92.81 388 PHE A CA 1
ATOM 2922 C C . PHE A 1 388 ? 1.600 -11.520 17.564 1.00 92.81 388 PHE A C 1
ATOM 2924 O O . PHE A 1 388 ? 2.673 -11.027 17.918 1.00 92.81 388 PHE A O 1
ATOM 2931 N N . TYR A 1 389 ? 1.365 -11.866 16.293 1.00 90.81 389 TYR A N 1
ATOM 2932 C CA . TYR A 1 389 ? 2.291 -11.635 15.181 1.00 90.81 389 TYR A CA 1
ATOM 2933 C C . TYR A 1 389 ? 1.805 -10.538 14.224 1.00 90.81 389 TYR A C 1
ATOM 2935 O O . TYR A 1 389 ? 0.621 -10.200 14.155 1.00 90.81 389 TYR A O 1
ATOM 2943 N N . GLU A 1 390 ? 2.763 -9.972 13.487 1.00 90.25 390 GLU A N 1
ATOM 2944 C CA . GLU A 1 390 ? 2.571 -9.075 12.343 1.00 90.25 390 GLU A CA 1
ATOM 2945 C C . GLU A 1 390 ? 1.424 -8.055 12.487 1.00 90.25 390 GLU A C 1
ATOM 2947 O O . GLU A 1 390 ? 1.506 -7.141 13.315 1.00 90.25 390 GLU A O 1
ATOM 2952 N N . ARG A 1 391 ? 0.382 -8.143 11.650 1.00 90.31 391 ARG A N 1
ATOM 2953 C CA . ARG A 1 391 ? -0.696 -7.145 11.566 1.00 90.31 391 ARG A CA 1
ATOM 2954 C C . ARG A 1 391 ? -1.457 -7.026 12.881 1.00 90.31 391 ARG A C 1
ATOM 2956 O O . ARG A 1 391 ? -1.815 -5.910 13.270 1.00 90.31 391 ARG A O 1
ATOM 2963 N N . ASN A 1 392 ? -1.664 -8.144 13.568 1.00 92.44 392 ASN A N 1
ATOM 2964 C CA . ASN A 1 392 ? -2.412 -8.187 14.819 1.00 92.44 392 ASN A CA 1
ATOM 2965 C C . ASN A 1 392 ? -1.626 -7.496 15.924 1.00 92.44 392 ASN A C 1
ATOM 2967 O O . ASN A 1 392 ? -2.134 -6.567 16.551 1.00 92.44 392 ASN A O 1
ATOM 2971 N N . ARG A 1 393 ? -0.349 -7.867 16.074 1.00 92.06 393 ARG A N 1
ATOM 2972 C CA . ARG A 1 393 ? 0.566 -7.236 17.029 1.00 92.06 393 ARG A CA 1
ATOM 2973 C C . ARG A 1 393 ? 0.622 -5.725 16.840 1.00 92.06 393 ARG A C 1
ATOM 2975 O O . ARG A 1 393 ? 0.392 -4.984 17.789 1.00 92.06 393 ARG A O 1
ATOM 2982 N N . ARG A 1 394 ? 0.853 -5.262 15.606 1.00 92.31 394 ARG A N 1
ATOM 2983 C CA . ARG A 1 394 ? 0.919 -3.822 15.301 1.00 92.31 394 ARG A CA 1
ATOM 2984 C C . ARG A 1 394 ? -0.381 -3.095 15.647 1.00 92.31 394 ARG A C 1
ATOM 2986 O O . ARG A 1 394 ? -0.339 -1.980 16.164 1.00 92.31 394 ARG A O 1
ATOM 2993 N N . SER A 1 395 ? -1.527 -3.709 15.351 1.00 95.12 395 SER A N 1
ATOM 2994 C CA . SER A 1 395 ? -2.846 -3.141 15.658 1.00 95.12 395 SER A CA 1
ATOM 2995 C C . SER A 1 395 ? -3.062 -3.006 17.168 1.00 95.12 395 SER A C 1
ATOM 2997 O O . SER A 1 395 ? -3.475 -1.942 17.633 1.00 95.12 395 SER A O 1
ATOM 2999 N N . LEU A 1 396 ? -2.704 -4.040 17.936 1.00 95.69 396 LEU A N 1
ATOM 3000 C CA . LEU A 1 396 ? -2.786 -4.046 19.397 1.00 95.69 396 LEU A CA 1
ATOM 3001 C C . LEU A 1 396 ? -1.845 -3.021 20.035 1.00 95.69 396 LEU A C 1
ATOM 3003 O O . LEU A 1 396 ? -2.300 -2.192 20.817 1.00 95.69 396 LEU A O 1
ATOM 3007 N N . GLU A 1 397 ? -0.563 -3.017 19.665 1.00 94.38 397 GLU A N 1
ATOM 3008 C CA . GLU A 1 397 ? 0.427 -2.061 20.182 1.00 94.38 397 GLU A CA 1
ATOM 3009 C C . GLU A 1 397 ? 0.002 -0.611 19.898 1.00 94.38 397 GLU A C 1
ATOM 3011 O O . GLU A 1 397 ? 0.084 0.263 20.768 1.00 94.38 397 GLU A O 1
ATOM 3016 N N . LYS A 1 398 ? -0.519 -0.343 18.691 1.00 95.44 398 LYS A N 1
ATOM 3017 C CA . LYS A 1 398 ? -1.050 0.977 18.330 1.00 95.44 398 LYS A CA 1
ATOM 3018 C C . LYS A 1 398 ? -2.249 1.355 19.201 1.00 95.44 398 LYS A C 1
ATOM 3020 O O . LYS A 1 398 ? -2.272 2.470 19.728 1.00 95.44 398 LYS A O 1
ATOM 3025 N N . MET A 1 399 ? -3.210 0.447 19.370 1.00 97.25 399 MET A N 1
ATOM 3026 C CA . MET A 1 399 ? -4.388 0.669 20.212 1.00 97.25 399 MET A CA 1
ATOM 3027 C C . MET A 1 399 ? -3.988 0.930 21.669 1.00 97.25 399 MET A C 1
ATOM 3029 O O . MET A 1 399 ? -4.453 1.896 22.272 1.00 97.25 399 MET A O 1
ATOM 3033 N N . GLY A 1 400 ? -3.078 0.125 22.218 1.00 96.56 400 GLY A N 1
ATOM 3034 C CA . GLY A 1 400 ? -2.580 0.262 23.582 1.00 96.56 400 GLY A CA 1
ATOM 3035 C C . GLY A 1 400 ? -1.870 1.591 23.829 1.00 96.56 400 GLY A C 1
ATOM 3036 O O . GLY A 1 400 ? -2.183 2.291 24.795 1.00 96.56 400 GLY A O 1
ATOM 3037 N N . LYS A 1 401 ? -1.006 2.026 22.900 1.00 95.88 401 LYS A N 1
ATOM 3038 C CA . LYS A 1 401 ? -0.373 3.357 22.945 1.00 95.88 401 LYS A CA 1
ATOM 3039 C C . LYS A 1 401 ? -1.401 4.493 22.908 1.00 95.88 401 LYS A C 1
ATOM 3041 O O . LYS A 1 401 ? -1.272 5.473 23.650 1.00 95.88 401 LYS A O 1
ATOM 3046 N N . GLN A 1 402 ? -2.417 4.381 22.050 1.00 96.00 402 GLN A N 1
ATOM 3047 C CA . GLN A 1 402 ? -3.481 5.383 21.928 1.00 96.00 402 GLN A CA 1
ATOM 3048 C C . GLN A 1 402 ? -4.323 5.472 23.203 1.00 96.00 402 GLN A C 1
ATOM 3050 O O . GLN A 1 402 ? -4.521 6.574 23.714 1.00 96.00 402 GLN A O 1
ATOM 3055 N N . LEU A 1 403 ? -4.747 4.335 23.758 1.00 97.56 403 LEU A N 1
ATOM 3056 C CA . LEU A 1 403 ? -5.501 4.268 25.012 1.00 97.56 403 LEU A CA 1
ATOM 3057 C C . LEU A 1 403 ? -4.675 4.748 26.209 1.00 97.56 403 LEU A C 1
ATOM 3059 O O . LEU A 1 403 ? -5.200 5.464 27.058 1.00 97.56 403 LEU A O 1
ATOM 3063 N N . GLY A 1 404 ? -3.377 4.436 26.255 1.00 96.12 404 GLY A N 1
ATOM 3064 C CA . GLY A 1 404 ? -2.459 4.965 27.266 1.00 96.12 404 GLY A CA 1
ATOM 3065 C C . GLY A 1 404 ? -2.370 6.492 27.223 1.00 96.12 404 GLY A C 1
ATOM 3066 O O . GLY A 1 404 ? -2.559 7.159 28.241 1.00 96.12 404 GLY A O 1
ATOM 3067 N N . THR A 1 405 ? -2.170 7.056 26.029 1.00 95.88 405 THR A N 1
ATOM 3068 C CA . THR A 1 405 ? -2.127 8.516 25.825 1.00 95.88 405 THR A CA 1
ATOM 3069 C C . THR A 1 405 ? -3.464 9.177 26.171 1.00 95.88 405 THR A C 1
ATOM 3071 O O . THR A 1 405 ? -3.498 10.211 26.838 1.00 95.88 405 THR A O 1
ATOM 3074 N N . TRP A 1 406 ? -4.578 8.587 25.730 1.00 97.00 406 TRP A N 1
ATOM 3075 C CA . TRP A 1 406 ? -5.926 9.066 26.030 1.00 97.00 406 TRP A CA 1
ATOM 3076 C C . TRP A 1 406 ? -6.214 9.051 27.532 1.00 97.00 406 TRP A C 1
ATOM 3078 O O . TRP A 1 406 ? -6.688 10.054 28.063 1.00 97.00 406 TRP A O 1
ATOM 3088 N N . SER A 1 407 ? -5.867 7.959 28.216 1.00 96.44 407 SER A N 1
ATOM 3089 C CA . SER A 1 407 ? -6.041 7.798 29.658 1.00 96.44 407 SER A CA 1
ATOM 3090 C C . SER A 1 407 ? -5.284 8.860 30.446 1.00 96.44 407 SER A C 1
ATOM 3092 O O . SER A 1 407 ? -5.867 9.495 31.322 1.00 96.44 407 SER A O 1
ATOM 3094 N N . GLN A 1 408 ? -4.024 9.126 30.089 1.00 94.88 408 GLN A N 1
ATOM 3095 C CA . GLN A 1 408 ? -3.232 10.183 30.722 1.00 94.88 408 GLN A CA 1
ATOM 3096 C C . GLN A 1 408 ? -3.869 11.565 30.530 1.00 94.88 408 GLN A C 1
ATOM 3098 O O . GLN A 1 408 ? -4.007 12.317 31.491 1.00 94.88 408 GLN A O 1
ATOM 3103 N N . LYS A 1 409 ? -4.298 11.890 29.304 1.00 95.25 409 LYS A N 1
ATOM 3104 C CA . LYS A 1 409 ? -4.894 13.198 28.983 1.00 95.25 409 LYS A CA 1
ATOM 3105 C C . LYS A 1 409 ? -6.279 13.410 29.602 1.00 95.25 409 LYS A C 1
ATOM 3107 O O . LYS A 1 409 ? -6.610 14.535 29.953 1.00 95.25 409 LYS A O 1
ATOM 3112 N N . ASN A 1 410 ? -7.080 12.352 29.728 1.00 94.88 410 ASN A N 1
ATOM 3113 C CA . ASN A 1 410 ? -8.481 12.424 30.165 1.00 94.88 410 ASN A CA 1
ATOM 3114 C C . ASN A 1 410 ? -8.708 11.852 31.574 1.00 94.88 410 ASN A C 1
ATOM 3116 O O . ASN A 1 410 ? -9.854 11.666 31.982 1.00 94.88 410 ASN A O 1
ATOM 3120 N N . GLN A 1 411 ? -7.630 11.564 32.312 1.00 94.31 411 GLN A N 1
ATOM 3121 C CA . GLN A 1 411 ? -7.658 11.017 33.674 1.00 94.31 411 GLN A CA 1
ATOM 3122 C C . GLN A 1 411 ? -8.423 9.679 33.780 1.00 94.31 411 GLN A C 1
ATOM 3124 O O . GLN A 1 411 ? -9.093 9.404 34.771 1.00 94.31 411 GLN A O 1
ATOM 3129 N N . GLN A 1 412 ? -8.303 8.813 32.765 1.00 95.81 412 GLN A N 1
ATOM 3130 C CA . GLN A 1 412 ? -9.009 7.520 32.674 1.00 95.81 412 GLN A CA 1
ATOM 3131 C C . GLN A 1 412 ? -8.152 6.325 33.120 1.00 95.81 412 GLN A C 1
ATOM 3133 O O . GLN A 1 412 ? -8.283 5.212 32.604 1.00 95.81 412 GLN A O 1
ATOM 3138 N N . ALA A 1 413 ? -7.290 6.530 34.121 1.00 94.88 413 ALA A N 1
ATOM 3139 C CA . ALA A 1 413 ? -6.473 5.462 34.700 1.00 94.88 413 ALA A CA 1
ATOM 3140 C C . ALA A 1 413 ? -7.293 4.241 35.182 1.00 94.88 413 ALA A C 1
ATOM 3142 O O . ALA A 1 413 ? -6.835 3.118 34.959 1.00 94.88 413 ALA A O 1
ATOM 3143 N N . PRO A 1 414 ? -8.504 4.396 35.769 1.00 95.62 414 PRO A N 1
ATOM 3144 C CA . PRO A 1 414 ? -9.343 3.252 36.127 1.00 95.62 414 PRO A CA 1
ATOM 3145 C C . PRO A 1 414 ? -9.777 2.406 34.923 1.00 95.62 414 PRO A C 1
ATOM 3147 O O . PRO A 1 414 ? -9.739 1.180 35.006 1.00 95.62 414 PRO A O 1
ATOM 3150 N N . VAL A 1 415 ? -10.142 3.041 33.802 1.00 95.94 415 VAL A N 1
ATOM 3151 C CA . VAL A 1 415 ? -10.531 2.343 32.563 1.00 95.94 415 VAL A CA 1
ATOM 3152 C C . VAL A 1 415 ? -9.343 1.566 32.010 1.00 95.94 415 VAL A C 1
ATOM 3154 O O . VAL A 1 415 ? -9.451 0.370 31.750 1.00 95.94 415 VAL A O 1
ATOM 3157 N N . LEU A 1 416 ? -8.181 2.221 31.900 1.00 96.25 416 LEU A N 1
ATOM 3158 C CA . LEU A 1 416 ? -6.969 1.571 31.406 1.00 96.25 416 LEU A CA 1
ATOM 3159 C C . LEU A 1 416 ? -6.583 0.369 32.276 1.00 96.25 416 LEU A C 1
ATOM 3161 O O . LEU A 1 416 ? -6.282 -0.688 31.738 1.00 96.25 416 LEU A O 1
ATOM 3165 N N . LYS A 1 417 ? -6.676 0.492 33.608 1.00 95.88 417 LYS A N 1
ATOM 3166 C CA . LYS A 1 417 ? -6.396 -0.612 34.537 1.00 95.88 417 LYS A CA 1
ATOM 3167 C C . LYS A 1 417 ? -7.304 -1.821 34.292 1.00 95.88 417 LYS A C 1
ATOM 3169 O O . LYS A 1 417 ? -6.810 -2.944 34.304 1.00 95.88 417 LYS A O 1
ATOM 3174 N N . LYS A 1 418 ? -8.607 -1.618 34.062 1.00 96.81 418 LYS A N 1
ATOM 3175 C CA . LYS A 1 418 ? -9.534 -2.719 33.744 1.00 96.81 418 LYS A CA 1
ATOM 3176 C C . LYS A 1 418 ? -9.158 -3.420 32.437 1.00 96.81 418 LYS A C 1
ATOM 3178 O O . LYS A 1 418 ? -9.113 -4.645 32.400 1.00 96.81 418 LYS A O 1
ATOM 3183 N N . LEU A 1 419 ? -8.855 -2.648 31.391 1.00 97.75 419 LEU A N 1
ATOM 3184 C CA . LEU A 1 419 ? -8.440 -3.189 30.093 1.00 97.75 419 LEU A CA 1
ATOM 3185 C C . LEU A 1 419 ? -7.115 -3.957 30.199 1.00 97.75 419 LEU A C 1
ATOM 3187 O O . LEU A 1 419 ? -6.982 -5.025 29.607 1.00 97.75 419 LEU A O 1
ATOM 3191 N N . THR A 1 420 ? -6.164 -3.464 31.001 1.00 96.56 420 THR A N 1
ATOM 3192 C CA . THR A 1 420 ? -4.917 -4.179 31.306 1.00 96.56 420 THR A CA 1
ATOM 3193 C C . THR A 1 420 ? 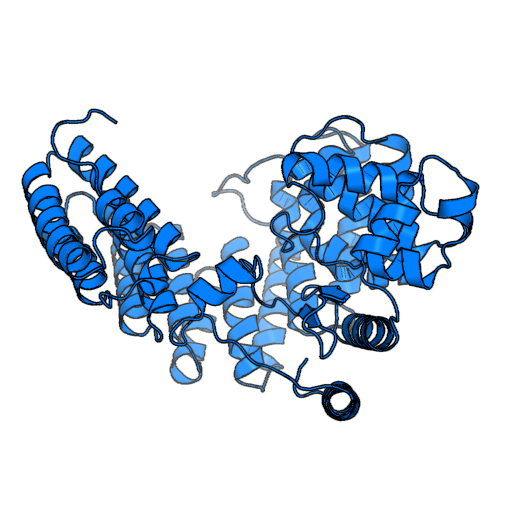-5.193 -5.514 31.992 1.00 96.56 420 THR A C 1
ATOM 3195 O O . THR A 1 420 ? -4.687 -6.522 31.527 1.00 96.56 420 THR A O 1
ATOM 3198 N N . VAL A 1 421 ? -6.062 -5.559 33.009 1.00 97.12 421 VAL A N 1
ATOM 3199 C CA . VAL A 1 421 ? -6.433 -6.823 33.679 1.00 97.12 421 VAL A CA 1
ATOM 3200 C C . VAL A 1 421 ? -7.048 -7.826 32.699 1.00 97.12 421 VAL A C 1
ATOM 3202 O O . VAL A 1 421 ? -6.726 -9.012 32.745 1.00 97.12 421 VAL A O 1
ATOM 3205 N N . GLN A 1 422 ? -7.920 -7.368 31.797 1.00 97.44 422 GLN A N 1
ATOM 3206 C CA . GLN A 1 422 ? -8.512 -8.238 30.782 1.00 97.44 422 GLN A CA 1
ATOM 3207 C C . GLN A 1 422 ? -7.454 -8.778 29.80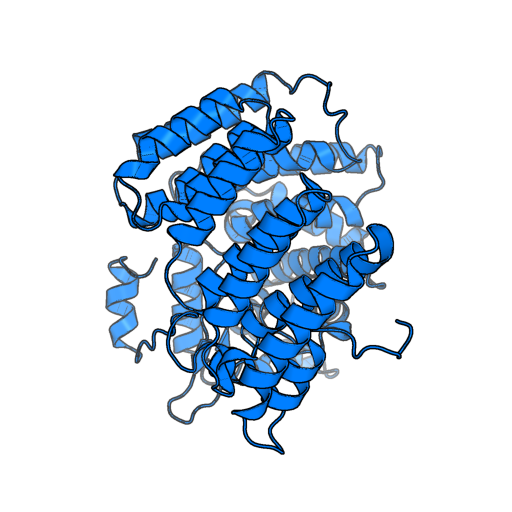9 1.00 97.44 422 GLN A C 1
ATOM 3209 O O . GLN A 1 422 ? -7.479 -9.962 29.481 1.00 97.44 422 GLN A O 1
ATOM 3214 N N . MET A 1 423 ? -6.515 -7.932 29.374 1.00 96.69 423 MET A N 1
ATOM 3215 C CA . MET A 1 423 ? -5.405 -8.348 28.516 1.00 96.69 423 MET A CA 1
ATOM 3216 C C . MET A 1 423 ? -4.476 -9.336 29.231 1.00 96.69 423 MET A C 1
ATOM 3218 O O . MET A 1 423 ? -4.164 -10.381 28.670 1.00 96.69 423 MET A O 1
ATOM 3222 N N . ASP A 1 424 ? -4.100 -9.068 30.483 1.00 95.81 424 ASP A N 1
ATOM 3223 C CA . ASP A 1 424 ? -3.237 -9.944 31.284 1.00 95.81 424 ASP A CA 1
ATOM 3224 C C . ASP A 1 424 ? -3.833 -11.357 31.411 1.00 95.81 424 ASP A C 1
ATOM 3226 O O . ASP A 1 424 ? -3.106 -12.349 31.349 1.00 95.81 424 ASP A O 1
ATOM 3230 N N . ALA A 1 425 ? -5.163 -11.473 31.507 1.00 96.81 425 ALA A N 1
ATOM 3231 C CA . ALA A 1 425 ? -5.858 -12.761 31.520 1.00 96.81 425 ALA A CA 1
ATOM 3232 C C . ALA A 1 425 ? -5.763 -13.526 30.183 1.00 96.81 425 ALA A C 1
ATOM 3234 O O . ALA A 1 425 ? -5.789 -14.760 30.182 1.00 96.81 425 ALA A O 1
ATOM 3235 N N . VAL A 1 426 ? -5.648 -12.824 29.050 1.00 96.31 426 VAL A N 1
ATOM 3236 C CA . VAL A 1 426 ? -5.335 -13.433 27.746 1.00 96.31 426 VAL A CA 1
ATOM 3237 C C . VAL A 1 426 ? -3.867 -13.857 27.721 1.00 96.31 426 VAL A C 1
ATOM 3239 O O . VAL A 1 426 ? -3.573 -15.010 27.410 1.00 96.31 426 VAL A O 1
ATOM 3242 N N . CYS A 1 427 ? -2.950 -12.971 28.120 1.00 96.19 427 CYS A N 1
ATOM 3243 C CA . CYS A 1 427 ? -1.511 -13.238 28.090 1.00 96.19 427 CYS A CA 1
ATOM 3244 C C . CYS A 1 427 ? -1.102 -14.407 28.998 1.00 96.19 427 CYS A C 1
ATOM 3246 O O . CYS A 1 427 ? -0.229 -15.192 28.636 1.00 96.19 427 CYS A O 1
ATOM 3248 N N . ALA A 1 428 ? -1.758 -14.575 30.150 1.00 95.88 428 ALA A N 1
ATOM 3249 C CA . ALA A 1 428 ? -1.487 -15.660 31.095 1.00 95.88 428 ALA A CA 1
ATOM 3250 C C . ALA A 1 428 ? -1.754 -17.065 30.523 1.00 95.88 428 ALA A C 1
ATOM 3252 O O . ALA A 1 428 ? -1.223 -18.044 31.042 1.00 95.88 428 ALA A O 1
ATOM 3253 N N . LYS A 1 429 ? -2.557 -17.169 29.456 1.00 96.12 429 LYS A N 1
ATOM 3254 C CA . LYS A 1 429 ? -2.834 -18.431 28.753 1.00 96.12 429 LYS A CA 1
ATOM 3255 C C . LYS A 1 429 ? -1.761 -18.785 27.717 1.00 96.12 429 LYS A C 1
ATOM 3257 O O . LYS A 1 429 ? -1.764 -19.902 27.208 1.00 96.12 429 LYS A O 1
ATOM 3262 N N . LEU A 1 430 ? -0.852 -17.859 27.403 1.00 94.50 430 LEU A N 1
ATOM 3263 C CA . LEU A 1 430 ? 0.261 -18.098 26.487 1.00 94.50 430 LEU A CA 1
ATOM 3264 C C . LEU A 1 430 ? 1.434 -18.777 27.215 1.00 94.50 430 LEU A C 1
ATOM 3266 O O . LEU A 1 430 ? 1.643 -18.530 28.413 1.00 94.50 430 LEU A O 1
ATOM 3270 N N . PRO A 1 431 ? 2.250 -19.586 26.510 1.00 93.00 431 PRO A N 1
ATOM 3271 C CA . PRO A 1 431 ? 3.405 -20.237 27.120 1.00 93.00 431 PRO A CA 1
ATOM 3272 C C . PRO A 1 431 ? 4.378 -19.217 27.735 1.00 93.00 431 PRO A C 1
ATOM 3274 O O . PRO A 1 431 ? 4.684 -18.191 27.132 1.00 93.00 431 PRO A O 1
ATOM 3277 N N . GLU A 1 432 ? 4.883 -19.500 28.941 1.00 88.00 432 GLU A N 1
ATOM 3278 C CA . GLU A 1 432 ? 5.661 -18.543 29.755 1.00 88.00 432 GLU A CA 1
ATOM 3279 C C . GLU A 1 432 ? 6.915 -17.986 29.073 1.00 88.00 432 GLU A C 1
ATOM 3281 O O . GLU A 1 432 ? 7.306 -16.854 29.339 1.00 88.00 432 GLU A O 1
ATOM 3286 N N . LYS A 1 433 ? 7.549 -18.773 28.200 1.00 86.75 433 LYS A N 1
ATOM 3287 C CA . LYS A 1 433 ? 8.797 -18.409 27.511 1.00 86.75 433 LYS A CA 1
ATOM 3288 C C . LYS A 1 433 ? 8.589 -18.098 26.024 1.00 86.75 433 LYS A C 1
ATOM 3290 O O . LYS A 1 433 ? 9.540 -18.175 25.252 1.00 86.75 433 LYS A O 1
ATOM 3295 N N . ASP A 1 434 ? 7.358 -17.792 25.615 1.00 87.81 434 ASP A N 1
ATOM 3296 C CA . ASP A 1 434 ? 7.030 -17.453 24.229 1.00 87.81 434 ASP A CA 1
ATOM 3297 C C . ASP A 1 434 ? 7.104 -15.935 23.989 1.00 87.81 434 ASP A C 1
ATOM 3299 O O . ASP A 1 434 ? 6.579 -15.138 24.768 1.00 87.81 434 ASP A O 1
ATOM 3303 N N . ALA A 1 435 ? 7.719 -15.519 22.879 1.00 88.12 435 ALA A N 1
ATOM 3304 C CA . ALA A 1 435 ? 7.809 -14.111 22.488 1.00 88.12 435 ALA A CA 1
ATOM 3305 C C . ALA A 1 435 ? 6.428 -13.463 22.252 1.00 88.12 435 ALA A C 1
ATOM 3307 O O . ALA A 1 435 ? 6.272 -12.252 22.415 1.00 88.12 435 ALA A O 1
ATOM 3308 N N . ALA A 1 436 ? 5.409 -14.252 21.900 1.00 90.31 436 ALA A N 1
ATOM 3309 C CA . ALA A 1 436 ? 4.026 -13.798 21.803 1.00 90.31 436 ALA A CA 1
ATOM 3310 C C . ALA A 1 436 ? 3.475 -13.344 23.160 1.00 90.31 436 ALA A C 1
ATOM 3312 O O . ALA A 1 436 ? 2.711 -12.380 23.216 1.00 90.31 436 ALA A O 1
ATOM 3313 N N . ARG A 1 437 ? 3.889 -13.987 24.262 1.00 93.75 437 ARG A N 1
ATOM 3314 C CA . ARG A 1 437 ? 3.492 -13.575 25.612 1.00 93.75 437 ARG A CA 1
ATOM 3315 C C . ARG A 1 437 ? 4.097 -12.230 25.980 1.00 93.75 437 ARG A C 1
ATOM 3317 O O . ARG A 1 437 ? 3.375 -11.359 26.451 1.00 93.75 437 ARG A O 1
ATOM 3324 N N . GLU A 1 438 ? 5.382 -12.031 25.697 1.00 91.81 438 GLU A N 1
ATOM 3325 C CA . GLU A 1 438 ? 6.035 -10.731 25.885 1.00 91.81 438 GLU A CA 1
ATOM 3326 C C . GLU A 1 438 ? 5.340 -9.633 25.062 1.00 91.81 438 GLU A C 1
ATOM 3328 O O . GLU A 1 438 ? 5.046 -8.556 25.581 1.00 91.81 438 GLU A O 1
ATOM 3333 N N . ALA A 1 439 ? 5.010 -9.920 23.797 1.00 92.06 439 ALA A N 1
ATOM 3334 C CA . ALA A 1 439 ? 4.272 -8.992 22.943 1.00 92.06 439 ALA A CA 1
ATOM 3335 C C . ALA A 1 439 ? 2.871 -8.671 23.498 1.00 92.06 439 ALA A C 1
ATOM 3337 O O . ALA A 1 439 ? 2.464 -7.511 23.479 1.00 92.06 439 ALA A O 1
ATOM 3338 N N . CYS A 1 440 ? 2.154 -9.672 24.018 1.00 94.88 440 CYS A N 1
ATOM 3339 C CA . CYS A 1 440 ? 0.845 -9.511 24.652 1.00 94.88 440 CYS A CA 1
ATOM 3340 C C . CYS A 1 440 ? 0.923 -8.625 25.907 1.00 94.88 440 CYS A C 1
ATOM 3342 O O . CYS A 1 440 ? 0.210 -7.625 26.010 1.00 94.88 440 CYS A O 1
ATOM 3344 N N . GLU A 1 441 ? 1.840 -8.932 26.830 1.00 93.69 441 GLU A N 1
ATOM 3345 C CA . GLU A 1 441 ? 2.039 -8.163 28.068 1.00 93.69 441 GLU A CA 1
ATOM 3346 C C . GLU A 1 441 ? 2.530 -6.728 27.802 1.00 93.69 441 GLU A C 1
ATOM 3348 O O . GLU A 1 441 ? 2.365 -5.840 28.640 1.00 93.69 441 GLU A O 1
ATOM 3353 N N . GLY A 1 442 ? 3.147 -6.496 26.640 1.00 91.38 442 GLY A N 1
ATOM 3354 C CA . GLY A 1 442 ? 3.635 -5.192 26.200 1.00 91.38 442 GLY A CA 1
ATOM 3355 C C . GLY A 1 442 ? 2.570 -4.272 25.597 1.00 91.38 442 GLY A C 1
ATOM 3356 O O . GLY A 1 442 ? 2.868 -3.098 25.370 1.00 91.38 442 GLY A O 1
ATOM 3357 N N . VAL A 1 443 ? 1.345 -4.753 25.337 1.00 92.25 443 VAL A N 1
ATOM 3358 C CA . VAL A 1 443 ? 0.306 -3.947 24.665 1.00 92.25 443 VAL A CA 1
ATOM 3359 C C . VAL A 1 443 ? -0.063 -2.708 25.481 1.00 92.25 443 VAL A C 1
ATOM 3361 O O . VAL A 1 443 ? -0.172 -1.612 24.928 1.00 92.25 443 VAL A O 1
ATOM 3364 N N . PHE A 1 444 ? -0.238 -2.856 26.794 1.00 88.75 444 PHE A N 1
ATOM 3365 C CA . PHE A 1 444 ? -0.549 -1.742 27.686 1.00 88.75 444 PHE A CA 1
ATOM 3366 C C . PHE A 1 444 ? 0.644 -1.407 28.585 1.00 88.75 444 PHE A C 1
ATOM 3368 O O . PHE A 1 444 ? 1.310 -2.308 29.094 1.00 88.75 444 PHE A O 1
ATOM 3375 N N . PRO A 1 445 ? 0.920 -0.115 28.839 1.00 71.38 445 PRO A N 1
ATOM 3376 C CA . PRO A 1 445 ? 1.985 0.262 29.756 1.00 71.38 445 PRO A CA 1
ATOM 3377 C C . PRO A 1 445 ? 1.666 -0.243 31.170 1.00 71.38 445 PRO A C 1
ATOM 3379 O O . PRO A 1 445 ? 0.615 0.078 31.729 1.00 71.38 445 PRO A O 1
ATOM 3382 N N . LYS A 1 446 ? 2.590 -1.007 31.771 1.00 65.62 446 LYS A N 1
ATOM 3383 C CA . LYS A 1 446 ? 2.472 -1.451 33.169 1.00 65.62 446 LYS A CA 1
ATOM 3384 C C . LYS A 1 446 ? 2.394 -0.220 34.081 1.00 65.62 446 LYS A C 1
ATOM 3386 O O . LYS A 1 446 ? 3.225 0.688 33.986 1.00 65.62 446 LYS A O 1
ATOM 3391 N N . ALA A 1 447 ? 1.390 -0.183 34.960 1.00 50.50 447 ALA A N 1
ATOM 3392 C CA . ALA A 1 447 ? 1.188 0.919 35.896 1.00 50.50 447 ALA A CA 1
ATOM 3393 C C . ALA A 1 447 ? 2.473 1.161 36.715 1.00 50.50 447 ALA A C 1
ATOM 3395 O O . ALA A 1 447 ? 2.905 0.287 37.460 1.00 50.50 447 ALA A O 1
ATOM 3396 N N . GLY A 1 448 ? 3.098 2.332 36.549 1.00 45.00 448 GLY A N 1
ATOM 3397 C CA . GLY A 1 448 ? 4.284 2.741 37.315 1.00 45.00 448 GLY A CA 1
ATOM 3398 C C . GLY A 1 448 ? 5.581 2.928 36.520 1.00 45.00 448 GLY A C 1
ATOM 3399 O O . GLY A 1 448 ? 6.508 3.535 37.051 1.00 45.00 448 GLY A O 1
ATOM 3400 N N . LYS A 1 449 ? 5.663 2.515 35.248 1.00 37.97 449 LYS A N 1
ATOM 3401 C CA . LYS A 1 449 ? 6.745 2.976 34.359 1.00 37.97 449 LYS A CA 1
ATOM 3402 C C . LYS A 1 449 ? 6.256 4.193 33.575 1.00 37.97 449 LYS A C 1
ATOM 3404 O O . LYS A 1 449 ? 5.329 4.084 32.777 1.00 37.97 449 LYS A O 1
ATOM 3409 N N . LYS A 1 450 ? 6.843 5.367 33.845 1.00 29.56 450 LYS A N 1
ATOM 3410 C CA . LYS A 1 450 ? 6.687 6.536 32.966 1.00 29.56 450 LYS A CA 1
ATOM 3411 C C . LYS A 1 450 ? 7.133 6.126 31.555 1.00 29.56 450 LYS A C 1
ATOM 3413 O O . LYS A 1 450 ? 8.143 5.435 31.430 1.00 29.56 450 LYS A O 1
ATOM 3418 N N . ALA A 1 451 ? 6.320 6.493 30.565 1.00 36.09 451 ALA A N 1
ATOM 3419 C CA . ALA A 1 451 ? 6.605 6.296 29.146 1.00 36.09 451 ALA A CA 1
ATOM 3420 C C . ALA A 1 451 ? 7.871 7.042 28.718 1.00 36.09 451 ALA A C 1
ATOM 3422 O O . ALA A 1 451 ? 8.128 8.121 29.308 1.00 36.09 451 ALA A O 1
#

Foldseek 3Di:
DCPDPLNVVLCVLDPDDDQDCQDPLSLVVCVVQQFFDPPWDWDADPVGHTAAIADPLAFPVLRSVLSVLSSVDPHHLLVLLCQCLDPPLVSNVPDDLSSLVRVLRGPLVGNNQVNHRLLCSLVSLQSSLVSPDVVSVQSNLSSLLVSQQSCQVNVPPDRPLVVSLVSLLVQLVDLVSLNSCLSSLLPRLLRNLLRNDDQPDPSSVVSLVSSLVSLVSQLVDPSGDLQSNLSSLLSNLCVVCSNHDDDLPDADDPVSLVVLVVSLVCQLPPDDDQVSCLVRNLSSLLSNVSNVNLVVSLVSLVVCQVVHPQSLSSLQSQLVSCVSVVNLPSNLVSLVVSLVSFDGLLRNLQSLLVSLLSCCVSPLPPLVVNLVSLLVSLVSQDLELSCCGRSNLVSLLSSQVSVQVSCVVVVVPVSLVVSLVSLLVSLVSHDPPRVSSVSSNNSHDDPPDDD

Mean predicted aligned error: 4.6 Å

pLDDT: mean 93.64, std 7.39, range [29.56, 98.69]

Nearest PDB structures (foldseek):
  8hmd-assembly1_C  TM=3.596E-01  e=1.037E-02  Tetrahymena thermophila
  1w3b-assembly1_B  TM=2.695E-01  e=2.648E-02  Homo sapiens
  4xrk-assembly1_A  TM=3.765E-01  e=1.281E-01  Thermochaetoides thermophila DSM 1495
  3cvn-assembly1_A  TM=4.315E-01  e=5.455E-01  unclassified
  7sqc-assembly1_R1  TM=2.347E-01  e=4.800E-01  Chlamydomonas reinhardtii